Protein AF-L1LC69-F1 (afdb_monomer_lite)

pLDDT: mean 82.01, std 19.01, range [30.28, 98.38]

Structure (mmCIF, N/CA/C/O backbone):
data_AF-L1LC69-F1
#
_entry.id   AF-L1LC69-F1
#
loop_
_atom_site.group_PDB
_atom_site.id
_atom_site.type_symbol
_atom_site.label_atom_id
_atom_site.label_alt_id
_atom_site.label_comp_id
_atom_site.label_asym_id
_atom_site.label_entity_id
_atom_site.label_seq_id
_atom_site.pdbx_PDB_ins_code
_atom_site.Cartn_x
_atom_site.Cartn_y
_atom_site.Cartn_z
_atom_site.occupancy
_atom_site.B_iso_or_equiv
_atom_site.auth_seq_id
_atom_site.auth_comp_id
_atom_site.auth_asym_id
_atom_site.auth_atom_id
_atom_site.pdbx_PDB_model_num
ATOM 1 N N . MET A 1 1 ? -24.960 4.974 68.907 1.00 50.81 1 MET A N 1
ATOM 2 C CA . MET A 1 1 ? -23.912 4.505 67.976 1.00 50.81 1 MET A CA 1
ATOM 3 C C . MET A 1 1 ? -24.584 4.277 66.631 1.00 50.81 1 MET A C 1
ATOM 5 O O . MET A 1 1 ? -25.454 3.422 66.559 1.00 50.81 1 MET A O 1
ATOM 9 N N . GLY A 1 2 ? -24.312 5.119 65.630 1.00 53.84 2 GLY A N 1
ATOM 10 C CA . GLY A 1 2 ? -24.941 5.017 64.309 1.00 53.84 2 GLY A CA 1
ATOM 11 C C . GLY A 1 2 ? -24.175 4.041 63.422 1.00 53.84 2 GLY A C 1
ATOM 12 O O . GLY A 1 2 ? -22.973 4.209 63.233 1.00 53.84 2 GLY A O 1
ATOM 13 N N . VAL A 1 3 ? -24.854 3.015 62.910 1.00 54.81 3 VAL A N 1
ATOM 14 C CA . VAL A 1 3 ? -24.281 2.076 61.941 1.00 54.81 3 VAL A CA 1
ATOM 15 C C . VAL A 1 3 ? -24.243 2.781 60.589 1.00 54.81 3 VAL A C 1
ATOM 17 O O . VAL A 1 3 ? -25.283 3.019 59.980 1.00 54.81 3 VAL A O 1
ATOM 20 N N . SER A 1 4 ? -23.049 3.163 60.141 1.00 55.06 4 SER A N 1
ATOM 21 C CA . SER A 1 4 ? -22.861 3.718 58.802 1.00 55.06 4 SER A CA 1
ATOM 22 C C . SER A 1 4 ? -22.868 2.565 57.799 1.00 55.06 4 SER A C 1
ATOM 24 O O . SER A 1 4 ? -21.944 1.752 57.776 1.00 55.06 4 SER A O 1
ATOM 26 N N . VAL A 1 5 ? -23.937 2.450 57.011 1.00 63.66 5 VAL A N 1
ATOM 27 C CA . VAL A 1 5 ? -24.032 1.471 55.923 1.00 63.66 5 VAL A CA 1
ATOM 28 C C . VAL A 1 5 ? -23.267 2.033 54.730 1.00 63.66 5 VAL A C 1
ATOM 30 O O . VAL A 1 5 ? -23.743 2.930 54.038 1.00 63.66 5 VAL A O 1
ATOM 33 N N . VAL A 1 6 ? -22.061 1.519 54.495 1.00 68.25 6 VAL A N 1
ATOM 34 C CA . VAL A 1 6 ? -21.308 1.812 53.273 1.00 68.25 6 VAL A CA 1
ATOM 35 C C . VAL A 1 6 ? -21.912 0.972 52.151 1.00 68.25 6 VAL A C 1
ATOM 37 O O . VAL A 1 6 ? -21.659 -0.226 52.055 1.00 68.25 6 VAL A O 1
ATOM 40 N N . VAL A 1 7 ? -22.744 1.589 51.313 1.00 67.62 7 VAL A N 1
ATOM 41 C CA . VAL A 1 7 ? -23.245 0.957 50.087 1.00 67.62 7 VAL A CA 1
ATOM 42 C C . VAL A 1 7 ? -22.130 1.007 49.049 1.00 67.62 7 VAL A C 1
ATOM 44 O O . VAL A 1 7 ? -21.837 2.059 48.486 1.00 67.62 7 VAL A O 1
ATOM 47 N N . THR A 1 8 ? -21.475 -0.127 48.811 1.00 65.31 8 THR A N 1
ATOM 48 C CA . THR A 1 8 ? -20.532 -0.274 47.699 1.00 65.31 8 THR A CA 1
ATOM 49 C C . THR A 1 8 ? -21.326 -0.643 46.452 1.00 65.31 8 THR A C 1
ATOM 51 O O . THR A 1 8 ? -21.818 -1.763 46.336 1.00 65.31 8 THR A O 1
ATOM 54 N N . THR A 1 9 ? -21.502 0.297 45.526 1.00 65.94 9 THR A N 1
ATOM 55 C CA . THR A 1 9 ? -22.087 -0.012 44.219 1.00 65.94 9 THR A CA 1
ATOM 56 C C . THR A 1 9 ? -21.071 -0.801 43.397 1.00 65.94 9 THR A C 1
ATOM 58 O O . THR A 1 9 ? -19.927 -0.377 43.227 1.00 65.94 9 THR A O 1
ATOM 61 N N . GLN A 1 10 ? -21.471 -1.980 42.917 1.00 70.12 10 GLN A N 1
ATOM 62 C CA . GLN A 1 10 ? -20.662 -2.753 41.981 1.00 70.12 10 GLN A CA 1
ATOM 63 C C . GLN A 1 10 ? -20.492 -1.912 40.704 1.00 70.12 10 GLN A C 1
ATOM 65 O O . GLN A 1 10 ? -21.501 -1.454 40.164 1.00 70.12 10 GLN A O 1
ATOM 70 N N . PRO A 1 11 ? -19.257 -1.648 40.242 1.00 72.06 11 PRO A N 1
ATOM 71 C CA . PRO A 1 11 ? -19.038 -0.884 39.021 1.00 72.06 11 PRO A CA 1
ATOM 72 C C . PRO A 1 11 ? -19.742 -1.570 37.851 1.00 72.06 11 PRO A C 1
ATOM 74 O O . PRO A 1 11 ? -19.622 -2.790 37.723 1.00 72.06 11 PRO A O 1
ATOM 77 N N . ASP A 1 12 ? -20.429 -0.795 37.006 1.00 76.81 12 ASP A N 1
ATOM 78 C CA . ASP A 1 12 ? -20.958 -1.286 35.730 1.00 76.81 12 ASP A CA 1
ATOM 79 C C . ASP A 1 12 ? -19.827 -1.996 34.981 1.00 76.81 12 ASP A C 1
ATOM 81 O O . ASP A 1 12 ? -18.823 -1.383 34.593 1.00 76.81 12 ASP A O 1
ATOM 85 N N . SER A 1 13 ? -19.969 -3.303 34.805 1.00 81.94 13 SER A N 1
ATOM 86 C CA . SER A 1 13 ? -19.052 -4.094 34.009 1.00 81.94 13 SER A CA 1
ATOM 87 C C . SER A 1 13 ? -19.258 -3.685 32.549 1.00 81.94 13 SER A C 1
ATOM 89 O O . SER A 1 13 ? -20.311 -3.852 31.948 1.00 81.94 13 SER A O 1
ATOM 91 N N . GLY A 1 14 ? -18.290 -2.952 32.005 1.00 90.38 14 GLY A N 1
ATOM 92 C CA . GLY A 1 14 ? -18.378 -2.470 30.631 1.00 90.38 14 GLY A CA 1
ATOM 93 C C . GLY A 1 14 ? -18.227 -3.600 29.603 1.00 90.38 14 GLY A C 1
ATOM 94 O O . GLY A 1 14 ? -17.726 -4.689 29.887 1.00 90.38 14 GLY A O 1
ATOM 95 N N . VAL A 1 15 ? -18.559 -3.296 28.352 1.00 92.62 15 VAL A N 1
ATOM 96 C CA . VAL A 1 15 ? -18.440 -4.214 27.212 1.00 92.62 15 VAL A CA 1
ATOM 97 C C . VAL A 1 15 ? -16.989 -4.340 26.764 1.00 92.62 15 VAL A C 1
ATOM 99 O O . VAL A 1 15 ? -16.268 -3.349 26.635 1.00 92.62 15 VAL A O 1
ATOM 102 N N . THR A 1 16 ? -16.567 -5.564 26.454 1.00 94.06 16 THR A N 1
ATOM 103 C CA . THR A 1 16 ? -15.278 -5.830 25.803 1.00 94.06 16 THR A CA 1
ATOM 104 C C . THR A 1 16 ? -15.468 -6.019 24.300 1.00 94.06 16 THR A C 1
ATOM 106 O O . THR A 1 16 ? -16.191 -6.915 23.868 1.00 94.06 16 THR A O 1
ATOM 109 N N . ILE A 1 17 ? -14.796 -5.196 23.495 1.00 96.00 17 ILE A N 1
ATOM 110 C CA . ILE A 1 17 ? -14.776 -5.332 22.035 1.00 96.00 17 ILE A CA 1
ATOM 111 C C . ILE A 1 17 ? -13.632 -6.253 21.619 1.00 96.00 17 ILE A C 1
ATOM 113 O O . ILE A 1 17 ? -12.517 -6.105 22.108 1.00 96.00 17 ILE A O 1
ATOM 117 N N . GLN A 1 18 ? -13.903 -7.207 20.729 1.00 96.25 18 GLN A N 1
ATOM 118 C CA . GLN A 1 18 ? -12.940 -8.220 20.296 1.00 96.25 18 GLN A CA 1
ATOM 119 C C . GLN A 1 18 ? -12.702 -8.102 18.791 1.00 96.25 18 GLN A C 1
ATOM 121 O O . GLN A 1 18 ? -13.540 -8.529 18.005 1.00 96.25 18 GLN A O 1
ATOM 126 N N . LEU A 1 19 ? -11.559 -7.555 18.375 1.00 96.56 19 LEU A N 1
ATOM 127 C CA . LEU A 1 19 ? -11.276 -7.311 16.953 1.00 96.56 19 LEU A CA 1
ATOM 128 C C . LEU A 1 19 ? -11.094 -8.596 16.132 1.00 96.56 19 LEU A C 1
ATOM 130 O O . LEU A 1 19 ? -11.419 -8.632 14.948 1.00 96.56 19 LEU A O 1
ATOM 134 N N . LYS A 1 20 ? -10.673 -9.690 16.783 1.00 95.81 20 LYS A N 1
ATOM 135 C CA . LYS A 1 20 ? -10.632 -11.028 16.172 1.00 95.81 20 LYS A CA 1
ATOM 136 C C . LYS A 1 20 ? -12.002 -11.497 15.664 1.00 95.81 20 LYS A C 1
ATOM 138 O O . LYS A 1 20 ? -12.077 -12.361 14.790 1.00 95.81 20 LYS A O 1
ATOM 143 N N . GLU A 1 21 ? -13.087 -10.962 16.229 1.00 94.94 21 GLU A N 1
ATOM 144 C CA . GLU A 1 21 ? -14.448 -11.277 15.814 1.00 94.94 21 GLU A CA 1
ATOM 145 C C . GLU A 1 21 ? -14.749 -10.543 14.514 1.00 94.94 21 GLU A C 1
ATOM 147 O O . GLU A 1 21 ? -15.305 -9.451 14.491 1.00 94.94 21 GLU A O 1
ATOM 152 N N . LYS A 1 22 ? -14.347 -11.164 13.408 1.00 92.88 22 LYS A N 1
ATOM 153 C CA . LYS A 1 22 ? -14.566 -10.652 12.060 1.00 92.88 22 LYS A CA 1
ATOM 154 C C . LYS A 1 22 ? -15.830 -11.256 11.484 1.00 92.88 22 LYS A C 1
ATOM 156 O O . LYS A 1 22 ? -16.123 -12.442 11.648 1.00 92.88 22 LYS A O 1
ATOM 161 N N . SER A 1 23 ? -16.560 -10.427 10.761 1.00 86.25 23 SER A N 1
ATOM 162 C CA . SER A 1 23 ? -17.687 -10.896 9.983 1.00 86.25 23 SER A CA 1
ATOM 163 C C . SER A 1 23 ? -17.222 -11.668 8.734 1.00 86.25 23 SER A C 1
ATOM 165 O O . SER A 1 23 ? -16.262 -11.226 8.081 1.00 86.25 23 SER A O 1
ATOM 167 N N . PRO A 1 24 ? -17.855 -12.810 8.387 1.00 81.38 24 PRO A N 1
ATOM 168 C CA . PRO A 1 24 ? -17.503 -13.569 7.192 1.00 81.38 24 PRO A CA 1
ATOM 169 C C . PRO A 1 24 ? -17.668 -12.733 5.915 1.00 81.38 24 PRO A C 1
ATOM 171 O O . PRO A 1 24 ? -18.439 -11.776 5.849 1.00 81.38 24 PRO A O 1
ATOM 174 N N . SER A 1 25 ? -16.936 -13.095 4.858 1.00 75.25 25 SER A N 1
ATOM 175 C CA . SER A 1 25 ? -17.263 -12.607 3.514 1.00 75.25 25 SER A CA 1
ATOM 176 C C . SER A 1 25 ? -18.606 -13.200 3.089 1.00 75.25 25 SER A C 1
ATOM 178 O O . SER A 1 25 ? -18.708 -14.420 2.985 1.00 75.25 25 SER A O 1
ATOM 180 N N . GLY A 1 26 ? -19.621 -12.376 2.832 1.00 67.38 26 GLY A N 1
ATOM 181 C CA . GLY A 1 26 ? -20.919 -12.868 2.370 1.00 67.38 26 GLY A CA 1
ATOM 182 C C . GLY A 1 26 ? -22.077 -11.948 2.724 1.00 67.38 26 GLY A C 1
ATOM 183 O O . GLY A 1 26 ? -21.868 -10.816 3.151 1.00 67.38 26 GLY A O 1
ATOM 184 N N . ASN A 1 27 ? -23.298 -12.445 2.523 1.00 60.53 27 ASN A N 1
ATOM 185 C CA . ASN A 1 27 ? -24.531 -11.728 2.824 1.00 60.53 27 ASN A CA 1
ATOM 186 C C . ASN A 1 27 ? -25.425 -12.592 3.749 1.00 60.53 27 ASN A C 1
ATOM 188 O O . ASN A 1 27 ? -25.784 -13.696 3.337 1.00 60.53 27 ASN A O 1
ATOM 192 N N . PRO A 1 28 ? -25.777 -12.136 4.969 1.00 66.12 28 PRO A N 1
ATOM 193 C CA . PRO A 1 28 ? -25.373 -10.862 5.550 1.00 66.12 28 PRO A CA 1
ATOM 194 C C . PRO A 1 28 ? -23.905 -10.901 5.998 1.00 66.12 28 PRO A C 1
ATOM 196 O O . PRO A 1 28 ? -23.452 -11.909 6.545 1.00 66.12 28 PRO A O 1
ATOM 199 N N . PRO A 1 29 ? -23.146 -9.809 5.816 1.00 76.69 29 PRO A N 1
ATOM 200 C CA . PRO A 1 29 ? -21.808 -9.690 6.362 1.00 76.69 29 PRO A CA 1
ATOM 201 C C . PRO A 1 29 ? -21.927 -9.351 7.848 1.00 76.69 29 PRO A C 1
ATOM 203 O O . PRO A 1 29 ? -21.311 -8.382 8.296 1.00 76.69 29 PRO A O 1
ATOM 206 N N . THR A 1 30 ? -22.651 -10.151 8.639 1.00 83.81 30 THR A N 1
ATOM 207 C CA . THR A 1 30 ? -22.801 -9.951 10.085 1.00 83.81 30 THR A CA 1
ATOM 208 C C . THR A 1 30 ? -22.374 -11.161 10.916 1.00 83.81 30 THR A C 1
ATOM 210 O O . THR A 1 30 ? -22.604 -12.313 10.553 1.00 83.81 30 THR A O 1
ATOM 213 N N . LYS A 1 31 ? -21.751 -10.890 12.067 1.00 85.31 31 LYS A N 1
ATOM 214 C CA . LYS A 1 31 ? -21.466 -11.870 13.126 1.00 85.31 31 LYS A CA 1
ATOM 215 C C . LYS A 1 31 ? -21.833 -11.264 14.473 1.00 85.31 31 LYS A C 1
ATOM 217 O O . LYS A 1 31 ? -21.549 -10.092 14.693 1.00 85.31 31 LYS A O 1
ATOM 222 N N . THR A 1 32 ? -22.428 -12.047 15.366 1.00 87.12 32 THR A N 1
ATOM 223 C CA . THR A 1 32 ? -22.731 -11.607 16.732 1.00 87.12 32 THR A CA 1
ATOM 224 C C . THR A 1 32 ? -21.835 -12.281 17.762 1.00 87.12 32 THR A C 1
ATOM 226 O O . THR A 1 32 ? -21.519 -13.462 17.616 1.00 87.12 32 THR A O 1
ATOM 229 N N . TYR A 1 33 ? -21.463 -11.560 18.819 1.00 85.56 33 TYR A N 1
ATOM 230 C CA . TYR A 1 33 ? -20.836 -12.136 20.012 1.00 85.56 33 TYR A CA 1
ATOM 231 C C . TYR A 1 33 ? -21.306 -11.426 21.283 1.00 85.56 33 TYR A C 1
ATOM 233 O O . TYR A 1 33 ? -21.717 -10.265 21.237 1.00 85.56 33 TYR A O 1
ATOM 241 N N . ASP A 1 34 ? -21.231 -12.120 22.416 1.00 82.94 34 ASP A N 1
ATOM 242 C CA . ASP A 1 34 ? -21.585 -11.545 23.709 1.00 82.94 34 ASP A CA 1
ATOM 243 C C . ASP A 1 34 ? -20.429 -10.687 24.232 1.00 82.94 34 ASP A C 1
ATOM 245 O O . ASP A 1 34 ? -19.332 -11.176 24.518 1.00 82.94 34 ASP A O 1
ATOM 249 N N . GLY A 1 35 ? -20.673 -9.383 24.356 1.00 71.56 35 GLY A N 1
ATOM 250 C CA . GLY A 1 35 ? -19.925 -8.558 25.289 1.00 71.56 35 GLY A CA 1
ATOM 251 C C . GLY A 1 35 ? -20.297 -8.992 26.702 1.00 71.56 35 GLY A C 1
ATOM 252 O O . GLY A 1 35 ? -21.466 -9.296 26.951 1.00 71.56 35 GLY A O 1
ATOM 253 N N . ASN A 1 36 ? -19.316 -9.050 27.609 1.00 73.62 36 ASN A N 1
ATOM 254 C CA . ASN A 1 36 ? -19.562 -9.272 29.038 1.00 73.62 36 ASN A CA 1
ATOM 255 C C . ASN A 1 36 ? -20.829 -8.483 29.443 1.00 73.62 36 ASN A C 1
ATOM 257 O O . ASN A 1 36 ? -20.929 -7.309 29.095 1.00 73.62 36 ASN A O 1
ATOM 261 N N . ASP A 1 37 ? -21.810 -9.165 30.054 1.00 65.81 37 ASP A N 1
ATOM 262 C CA . ASP A 1 37 ? -23.122 -8.625 30.484 1.00 65.81 37 ASP A CA 1
ATOM 263 C C . ASP A 1 37 ? -24.298 -8.648 29.493 1.00 65.81 37 ASP A C 1
ATOM 265 O O . ASP A 1 37 ? -25.203 -7.817 29.567 1.00 65.81 37 ASP A O 1
ATOM 269 N N . LYS A 1 38 ? -24.369 -9.669 28.626 1.00 74.88 38 LYS A N 1
ATOM 270 C CA . LYS A 1 38 ? -25.523 -9.943 27.734 1.00 74.88 38 LYS A CA 1
ATOM 271 C C . LYS A 1 38 ? -25.767 -8.879 26.655 1.00 74.88 38 LYS A C 1
ATOM 273 O O . LYS A 1 38 ? -26.818 -8.896 26.014 1.00 74.88 38 LYS A O 1
ATOM 278 N N . ILE A 1 39 ? -24.824 -7.965 26.424 1.00 87.62 39 ILE A N 1
ATOM 279 C CA . ILE A 1 39 ? -24.896 -7.061 25.275 1.00 87.62 39 ILE A CA 1
ATOM 280 C C . ILE A 1 39 ? -24.381 -7.824 24.061 1.00 87.62 39 ILE A C 1
ATOM 282 O O . ILE A 1 39 ? -23.186 -8.084 23.927 1.00 87.62 39 ILE A O 1
ATOM 286 N N . THR A 1 40 ? -25.290 -8.172 23.158 1.00 92.56 40 THR A N 1
ATOM 287 C CA . THR A 1 40 ? -24.920 -8.747 21.867 1.00 92.56 40 THR A CA 1
ATOM 288 C C . THR A 1 40 ? -24.322 -7.658 20.980 1.00 92.56 40 THR A C 1
ATOM 290 O O . THR A 1 40 ? -24.972 -6.650 20.692 1.00 92.56 40 THR A O 1
ATOM 293 N N . ILE A 1 41 ? -23.087 -7.870 20.535 1.00 94.56 41 ILE A N 1
ATOM 294 C CA . ILE A 1 41 ? -22.392 -7.007 19.583 1.00 94.56 41 ILE A CA 1
ATOM 295 C C . ILE A 1 41 ? -22.531 -7.600 18.192 1.00 94.56 41 ILE A C 1
ATOM 297 O O . ILE A 1 41 ? -22.125 -8.736 17.972 1.00 94.56 41 ILE A O 1
ATOM 301 N N . THR A 1 42 ? -23.056 -6.820 17.254 1.00 95.19 42 THR A N 1
ATOM 302 C CA . THR A 1 42 ? -23.088 -7.140 15.828 1.00 95.19 42 THR A CA 1
ATOM 303 C C . THR A 1 42 ? -21.869 -6.533 15.144 1.00 95.19 42 THR A C 1
ATOM 305 O O . THR A 1 42 ? -21.615 -5.336 15.258 1.00 95.19 42 THR A O 1
ATOM 308 N N . VAL A 1 43 ? -21.119 -7.356 14.417 1.00 95.94 43 VAL A N 1
ATOM 309 C CA . VAL A 1 43 ? -19.975 -6.932 13.610 1.00 95.94 43 VAL A CA 1
ATOM 310 C C . VAL A 1 43 ? -20.373 -6.898 12.150 1.00 95.94 43 VAL A C 1
ATOM 312 O O . VAL A 1 43 ? -20.739 -7.942 11.616 1.00 95.94 43 VAL A O 1
ATOM 315 N N . THR A 1 44 ? -20.223 -5.751 11.490 1.00 95.12 44 THR A N 1
ATOM 316 C CA . THR A 1 44 ? -20.471 -5.624 10.048 1.00 95.12 44 THR A CA 1
ATOM 317 C C . THR A 1 44 ? -19.213 -5.242 9.282 1.00 95.12 44 THR A C 1
ATOM 319 O O . THR A 1 44 ? -18.434 -4.407 9.738 1.00 95.12 44 THR A O 1
ATOM 322 N N . ARG A 1 45 ? -19.007 -5.858 8.114 1.00 95.50 45 ARG A N 1
ATOM 323 C CA . ARG A 1 45 ? -17.835 -5.659 7.249 1.00 95.50 45 ARG A CA 1
ATOM 324 C C . ARG A 1 45 ? -18.211 -4.919 5.966 1.00 95.50 45 ARG A C 1
ATOM 326 O O . ARG A 1 45 ? -19.147 -5.332 5.288 1.00 95.50 45 ARG A O 1
ATOM 333 N N . TYR A 1 46 ? -17.405 -3.930 5.578 1.00 94.25 46 TYR A N 1
ATOM 334 C CA . TYR A 1 46 ? -17.574 -3.185 4.324 1.00 94.25 46 TYR A CA 1
ATOM 335 C C . TYR A 1 46 ? -16.226 -2.866 3.655 1.00 94.25 46 TYR A C 1
ATOM 337 O O . TYR A 1 46 ? -15.252 -2.595 4.367 1.00 94.25 46 TYR A O 1
ATOM 345 N N . PRO A 1 47 ? -16.139 -2.852 2.312 1.00 96.50 47 PRO A N 1
ATOM 346 C CA . PRO A 1 47 ? -15.081 -2.140 1.597 1.00 96.50 47 PRO A CA 1
ATOM 347 C C . PRO A 1 47 ? -15.094 -0.652 1.966 1.00 96.50 47 PRO A C 1
ATOM 349 O O . PRO A 1 47 ? -16.161 -0.049 2.065 1.00 96.50 47 PRO A O 1
ATOM 352 N N . TYR A 1 48 ? -13.927 -0.049 2.191 1.00 96.19 48 TYR A N 1
ATOM 353 C CA . TYR A 1 48 ? -13.848 1.329 2.679 1.00 96.19 48 TYR A CA 1
ATOM 354 C C . TYR A 1 48 ? -12.696 2.107 2.029 1.00 96.19 48 TYR A C 1
ATOM 356 O O . TYR A 1 48 ? -11.595 1.572 1.988 1.00 96.19 48 TYR A O 1
ATOM 364 N N . PRO A 1 49 ? -12.871 3.350 1.533 1.00 95.19 49 PRO A N 1
ATOM 365 C CA . PRO A 1 49 ? -14.057 4.207 1.662 1.00 95.19 49 PRO A CA 1
ATOM 366 C C . PRO A 1 49 ? -15.165 3.928 0.636 1.00 95.19 49 PRO A C 1
ATOM 368 O O . PRO A 1 49 ? -16.110 4.701 0.524 1.00 95.19 49 PRO A O 1
ATOM 371 N N . GLY A 1 50 ? -15.056 2.846 -0.129 1.00 94.50 50 GLY A N 1
ATOM 372 C CA . GLY A 1 50 ? -16.072 2.436 -1.087 1.00 94.50 50 GLY A CA 1
ATOM 373 C C . GLY A 1 50 ? -15.698 1.137 -1.788 1.00 94.50 50 GLY A C 1
ATOM 374 O O . GLY A 1 50 ? -14.671 0.520 -1.482 1.00 94.50 50 GLY A O 1
ATOM 375 N N . GLU A 1 51 ? -16.537 0.738 -2.738 1.00 93.62 51 GLU A N 1
ATOM 376 C CA . GLU A 1 51 ? -16.326 -0.462 -3.546 1.00 93.62 51 GLU A CA 1
ATOM 377 C C . GLU A 1 51 ? -14.987 -0.440 -4.290 1.00 93.62 51 GLU A C 1
ATOM 379 O O . GLU A 1 51 ? -14.496 0.604 -4.721 1.00 93.62 51 GLU A O 1
ATOM 384 N N . GLY A 1 52 ? -14.374 -1.618 -4.410 1.00 90.38 52 GLY A N 1
ATOM 385 C CA . GLY A 1 52 ? -13.049 -1.769 -5.018 1.00 90.38 52 GLY A CA 1
ATOM 386 C C . GLY A 1 52 ? -11.883 -1.244 -4.172 1.00 90.38 52 GLY A C 1
ATOM 387 O O . GLY A 1 52 ? -10.749 -1.245 -4.645 1.00 90.38 52 GLY A O 1
ATOM 388 N N . SER A 1 53 ? -12.120 -0.808 -2.931 1.00 94.31 53 SER A N 1
ATOM 389 C CA . SER A 1 53 ? -11.034 -0.398 -2.044 1.00 94.31 53 SER A CA 1
ATOM 390 C C . SER A 1 53 ? -10.149 -1.568 -1.596 1.00 94.31 53 SER A C 1
ATOM 392 O O . SER A 1 53 ? -10.596 -2.708 -1.442 1.00 94.31 53 SER A O 1
ATOM 394 N N . ASP A 1 54 ? -8.885 -1.252 -1.314 1.00 96.00 54 ASP A N 1
ATOM 395 C CA . ASP A 1 54 ? -7.934 -2.164 -0.680 1.00 96.00 54 ASP A CA 1
ATOM 396 C C . ASP A 1 54 ? -8.063 -2.207 0.845 1.00 96.00 54 ASP A C 1
ATOM 398 O O . ASP A 1 54 ? -7.325 -2.937 1.507 1.00 96.00 54 ASP A O 1
ATOM 402 N N . PHE A 1 55 ? -9.003 -1.453 1.412 1.00 97.38 55 PHE A N 1
ATOM 403 C CA . PHE A 1 55 ? -9.255 -1.434 2.844 1.00 97.38 55 PHE A CA 1
ATOM 404 C C . PHE A 1 55 ? -10.640 -1.964 3.184 1.00 97.38 55 PHE A C 1
ATOM 406 O O . PHE A 1 55 ? -11.598 -1.838 2.418 1.00 97.38 55 PHE A O 1
ATOM 413 N N . LEU A 1 56 ? -10.725 -2.550 4.372 1.00 97.31 56 LEU A N 1
ATOM 414 C CA . LEU A 1 56 ? -11.959 -3.028 4.971 1.00 97.31 56 LEU A CA 1
ATOM 415 C C . LEU A 1 56 ? -12.207 -2.288 6.278 1.00 97.31 56 LEU A C 1
ATOM 417 O O . LEU A 1 56 ? -11.280 -2.063 7.055 1.00 97.31 56 LEU A O 1
ATOM 421 N N . LYS A 1 57 ? -13.473 -1.968 6.530 1.00 97.25 57 LYS A N 1
ATOM 422 C CA . LYS A 1 57 ? -13.965 -1.453 7.804 1.00 97.25 57 LYS A CA 1
ATOM 423 C C . LYS A 1 57 ? -14.819 -2.524 8.468 1.00 97.25 57 LYS A C 1
ATOM 425 O O . LYS A 1 57 ? -15.768 -3.019 7.858 1.00 97.25 57 LYS A O 1
ATOM 430 N N . PHE A 1 58 ? -14.494 -2.852 9.710 1.00 97.31 58 PHE A N 1
ATOM 431 C CA . PHE A 1 58 ? -15.294 -3.704 10.584 1.00 97.31 58 PHE A CA 1
ATOM 432 C C . PHE A 1 58 ? -15.919 -2.826 11.657 1.00 97.31 58 PHE A C 1
ATOM 434 O O . PHE A 1 58 ? -15.213 -2.090 12.335 1.00 97.31 58 PHE A O 1
ATOM 441 N N . THR A 1 59 ? -17.240 -2.853 11.776 1.00 96.81 59 THR A N 1
ATOM 442 C CA . THR A 1 59 ? -17.991 -2.019 12.718 1.00 96.81 59 THR A CA 1
ATOM 443 C C . THR A 1 59 ? -18.654 -2.904 13.757 1.00 96.81 59 THR A C 1
ATOM 445 O O . THR A 1 59 ? -19.461 -3.748 13.393 1.00 96.81 59 THR A O 1
ATOM 448 N N . HIS A 1 60 ? -18.304 -2.705 15.023 1.00 96.62 60 HIS A N 1
ATOM 449 C CA . HIS A 1 60 ? -18.838 -3.388 16.193 1.00 96.62 60 HIS A CA 1
ATOM 450 C C . HIS A 1 60 ? -19.917 -2.504 16.826 1.00 96.62 60 HIS A C 1
ATOM 452 O O . HIS A 1 60 ? -19.607 -1.489 17.457 1.00 96.62 60 HIS A O 1
ATOM 458 N N . THR A 1 61 ? -21.179 -2.883 16.642 1.00 95.31 61 THR A N 1
ATOM 459 C CA . THR A 1 61 ? -22.359 -2.127 17.084 1.00 95.31 61 THR A CA 1
ATOM 460 C C . THR A 1 61 ? -23.137 -2.931 18.12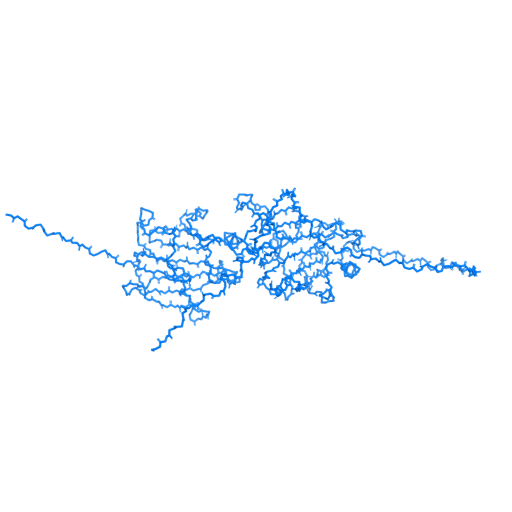7 1.00 95.31 61 THR A C 1
ATOM 462 O O . THR A 1 61 ? -23.381 -4.119 17.909 1.00 95.31 61 THR A O 1
ATOM 465 N N . PRO A 1 62 ? -23.548 -2.331 19.254 1.00 93.38 62 PRO A N 1
ATOM 466 C CA . PRO A 1 62 ? -24.394 -2.996 20.232 1.00 93.38 62 PRO A CA 1
ATOM 467 C C . PRO A 1 62 ? -25.823 -3.131 19.695 1.00 93.38 62 PRO A C 1
ATOM 469 O O . PRO A 1 62 ? -26.348 -2.227 19.043 1.00 93.38 62 PRO A O 1
ATOM 472 N N . ASN A 1 63 ? -26.487 -4.246 19.989 1.00 89.44 63 ASN A N 1
ATOM 473 C CA . ASN A 1 63 ? -27.904 -4.404 19.675 1.00 89.44 63 ASN A CA 1
ATOM 474 C C . ASN A 1 63 ? -28.746 -3.560 20.646 1.00 89.44 63 ASN A C 1
ATOM 476 O O . ASN A 1 63 ? -29.108 -4.018 21.727 1.00 89.44 63 ASN A O 1
ATOM 480 N N . GLY A 1 64 ? -29.059 -2.321 20.261 1.00 85.38 64 GLY A N 1
ATOM 481 C CA . GLY A 1 64 ? -29.967 -1.442 20.998 1.00 85.38 64 GLY A CA 1
ATOM 482 C C . GLY A 1 64 ? -29.292 -0.172 21.497 1.00 85.38 64 GLY A C 1
ATOM 483 O O . GLY A 1 64 ? -29.265 0.823 20.779 1.00 85.38 64 GLY A O 1
ATOM 484 N N . GLN A 1 65 ? -28.812 -0.186 22.743 1.00 88.31 65 GLN A N 1
ATOM 485 C CA . GLN A 1 65 ? -28.280 1.002 23.414 1.00 88.31 65 GLN A CA 1
ATOM 486 C C . GLN A 1 65 ? -26.754 1.029 23.440 1.00 88.31 65 GLN A C 1
ATOM 488 O O . GLN A 1 65 ? -26.080 -0.002 23.409 1.00 88.31 65 GLN A O 1
ATOM 493 N N . SER A 1 66 ? -26.229 2.242 23.529 1.00 93.81 66 SER A N 1
ATOM 494 C CA . SER A 1 66 ? -24.825 2.517 23.782 1.00 93.81 66 SER A CA 1
ATOM 495 C C . SER A 1 66 ? -24.330 1.923 25.099 1.00 93.81 66 SER A C 1
ATOM 497 O O . SER A 1 66 ? -25.097 1.618 26.015 1.00 93.81 66 SER A O 1
ATOM 499 N N . PHE A 1 67 ? -23.017 1.740 25.207 1.00 92.38 67 PHE A N 1
ATOM 500 C CA . PHE A 1 67 ? -22.417 0.985 26.306 1.00 92.38 67 PHE A CA 1
ATOM 501 C C . PHE A 1 67 ? -21.197 1.677 26.906 1.00 92.38 67 PHE A C 1
ATOM 503 O O . PHE A 1 67 ? -20.562 2.529 26.293 1.00 92.38 67 PHE A O 1
ATOM 510 N N . THR A 1 68 ? -20.840 1.295 28.130 1.00 92.62 68 THR A N 1
ATOM 511 C CA . THR A 1 68 ? -19.542 1.662 28.707 1.00 92.62 68 THR A CA 1
ATOM 512 C C . THR A 1 68 ? -18.491 0.713 28.135 1.00 92.62 68 THR A C 1
ATOM 514 O O . THR A 1 68 ? -18.611 -0.495 28.321 1.00 92.62 68 THR A O 1
ATOM 517 N N . LEU A 1 69 ? -17.482 1.211 27.419 1.00 93.50 69 LEU A N 1
ATOM 518 C CA . LEU A 1 69 ? -16.420 0.362 26.868 1.00 93.50 69 LEU A CA 1
ATOM 519 C C . LEU A 1 69 ? -15.434 -0.030 27.975 1.00 93.50 69 LEU A C 1
ATOM 521 O O . LEU A 1 69 ? -14.714 0.817 28.491 1.00 93.50 69 LEU A O 1
ATOM 525 N N . ALA A 1 70 ? -15.377 -1.317 28.319 1.00 92.75 70 ALA A N 1
ATOM 526 C CA . ALA A 1 70 ? -14.422 -1.824 29.297 1.00 92.75 70 ALA A CA 1
ATOM 527 C C . ALA A 1 70 ? -13.026 -1.994 28.708 1.00 92.75 70 ALA A C 1
ATOM 529 O O . ALA A 1 70 ? -12.072 -1.585 29.358 1.00 92.75 70 ALA A O 1
ATOM 530 N N . LYS A 1 71 ? -12.894 -2.650 27.541 1.00 94.25 71 LYS A N 1
ATOM 531 C CA . LYS A 1 71 ? -11.611 -2.965 26.876 1.00 94.25 71 LYS A CA 1
ATOM 532 C C . LYS A 1 71 ? -11.794 -3.171 25.372 1.00 94.25 71 LYS A C 1
ATOM 534 O O . LYS A 1 71 ? -12.863 -3.588 24.929 1.00 94.25 71 LYS A O 1
ATOM 539 N N . VAL A 1 72 ? -10.716 -2.982 24.613 1.00 96.25 72 VAL A N 1
ATOM 540 C CA . VAL A 1 72 ? -10.591 -3.476 23.233 1.00 96.25 72 VAL A CA 1
ATOM 541 C C . VAL A 1 72 ? -9.499 -4.544 23.207 1.00 96.25 72 VAL A C 1
ATOM 543 O O . VAL A 1 72 ? -8.376 -4.295 23.648 1.00 96.25 72 VAL A O 1
ATOM 546 N N . LEU A 1 73 ? -9.834 -5.742 22.733 1.00 96.38 73 LEU A N 1
ATOM 547 C CA . LEU A 1 73 ? -8.894 -6.836 22.507 1.00 96.38 73 LEU A CA 1
ATOM 548 C C . LEU A 1 73 ? -8.521 -6.869 21.027 1.00 96.38 73 LEU A C 1
ATOM 550 O O . LEU A 1 73 ? -9.405 -6.844 20.171 1.00 96.38 73 LEU A O 1
ATOM 554 N N . GLY A 1 74 ? -7.226 -6.945 20.735 1.00 96.81 74 GLY A N 1
ATOM 555 C CA . GLY A 1 74 ? -6.714 -7.044 19.372 1.00 96.81 74 GLY A CA 1
ATOM 556 C C . GLY A 1 74 ? -7.013 -8.391 18.717 1.00 96.81 74 GLY A C 1
ATOM 557 O O . GLY A 1 74 ? -7.630 -9.280 19.309 1.00 96.81 74 GLY A O 1
ATOM 558 N N . ASP A 1 75 ? -6.524 -8.560 17.492 1.00 96.06 75 ASP A N 1
ATOM 559 C CA . ASP A 1 75 ? -6.705 -9.779 16.694 1.00 96.06 75 ASP A CA 1
ATOM 560 C C . ASP A 1 75 ? -6.134 -11.042 17.366 1.00 96.06 75 ASP A C 1
ATOM 562 O O . ASP A 1 75 ? -6.714 -12.120 17.265 1.00 96.06 75 ASP A O 1
ATOM 566 N N . GLY A 1 76 ? -5.063 -10.903 18.153 1.00 95.50 76 GLY A N 1
ATOM 567 C CA . GLY A 1 76 ? -4.512 -11.989 18.976 1.00 95.50 76 GLY A CA 1
ATOM 568 C C . GLY A 1 76 ? -5.279 -12.271 20.277 1.00 95.50 76 GLY A C 1
ATOM 569 O O . GLY A 1 76 ? -4.846 -13.100 21.070 1.00 95.50 76 GLY A O 1
ATOM 570 N N . GLY A 1 77 ? -6.378 -11.559 20.551 1.00 95.31 77 GLY A N 1
ATOM 571 C CA . GLY A 1 77 ? -7.164 -11.682 21.786 1.00 95.31 77 GLY A CA 1
ATOM 572 C C . GLY A 1 77 ? -6.571 -10.975 23.012 1.00 95.31 77 GLY A C 1
ATOM 573 O O . GLY A 1 77 ? -7.182 -10.993 24.078 1.00 95.31 77 GLY A O 1
ATOM 574 N N . ASN A 1 78 ? -5.416 -10.324 22.874 1.00 95.62 78 ASN A N 1
ATOM 575 C CA . ASN A 1 78 ? -4.784 -9.570 23.954 1.00 95.62 78 ASN A CA 1
ATOM 576 C C . ASN A 1 78 ? -5.360 -8.149 24.058 1.00 95.62 78 ASN A C 1
ATOM 578 O O . ASN A 1 78 ? -5.684 -7.557 23.025 1.00 95.62 78 ASN A O 1
ATOM 582 N N . PRO A 1 79 ? -5.456 -7.564 25.267 1.00 95.38 79 PRO A N 1
ATOM 583 C CA . PRO A 1 79 ? -5.835 -6.165 25.425 1.00 95.38 79 PRO A CA 1
ATOM 584 C C . PRO A 1 79 ? -4.902 -5.229 24.656 1.00 95.38 79 PRO A C 1
ATOM 586 O O . PRO A 1 79 ? -3.681 -5.367 24.720 1.00 95.38 79 PRO A O 1
ATOM 589 N N . ILE A 1 80 ? -5.484 -4.256 23.959 1.00 95.62 80 ILE A N 1
ATOM 590 C CA . ILE A 1 80 ? -4.733 -3.199 23.289 1.00 95.62 80 ILE A CA 1
ATOM 591 C C . ILE A 1 80 ? -4.326 -2.142 24.318 1.00 95.62 80 ILE A C 1
ATOM 593 O O . ILE A 1 80 ? -5.157 -1.388 24.827 1.00 95.62 80 ILE A O 1
ATOM 597 N N . SER A 1 81 ? -3.032 -2.077 24.615 1.00 91.62 81 SER A N 1
ATOM 598 C CA . SER A 1 81 ? -2.445 -1.020 25.441 1.00 91.62 81 SER A CA 1
ATOM 599 C C . SER A 1 81 ? -2.387 0.294 24.661 1.00 91.62 81 SER A C 1
ATOM 601 O O . SER A 1 81 ? -1.921 0.298 23.528 1.00 91.62 81 SER A O 1
ATOM 603 N N . GLY A 1 82 ? -2.816 1.408 25.264 1.00 90.31 82 GLY A N 1
ATOM 604 C CA . GLY A 1 82 ? -2.749 2.751 24.656 1.00 90.31 82 GLY A CA 1
ATOM 605 C C . GLY A 1 82 ? -4.102 3.370 24.293 1.00 90.31 82 GLY A C 1
ATOM 606 O O . GLY A 1 82 ? -4.165 4.561 23.996 1.00 90.31 82 GLY A O 1
ATOM 607 N N . ILE A 1 83 ? -5.188 2.600 24.389 1.00 91.31 83 ILE A N 1
ATOM 608 C CA . ILE A 1 83 ? -6.557 3.122 24.340 1.00 91.31 83 ILE A CA 1
ATOM 609 C C . ILE A 1 83 ? -6.978 3.432 25.787 1.00 91.31 83 ILE A C 1
ATOM 611 O O . ILE A 1 83 ? -7.153 2.495 26.569 1.00 91.31 83 ILE A O 1
ATOM 615 N N . PRO A 1 84 ? -7.096 4.710 26.197 1.00 86.44 84 PRO A N 1
ATOM 616 C CA . PRO A 1 84 ? -7.561 5.061 27.529 1.00 86.44 84 PRO A CA 1
ATOM 617 C C . PRO A 1 84 ? -9.031 4.664 27.661 1.00 86.44 84 PRO A C 1
ATOM 619 O O . PRO A 1 84 ? -9.886 5.157 26.939 1.00 86.44 84 PRO A O 1
ATOM 622 N N . LEU A 1 85 ? -9.323 3.754 28.584 1.00 82.19 85 LEU A N 1
ATOM 623 C CA . LEU A 1 85 ? -10.684 3.254 28.834 1.00 82.19 85 LEU A CA 1
ATOM 624 C C . LEU A 1 85 ? -11.362 4.014 29.984 1.00 82.19 85 LEU A C 1
ATOM 626 O O . LEU A 1 85 ? -12.557 3.881 30.220 1.00 82.19 85 LEU A O 1
ATOM 630 N N . THR A 1 86 ? -10.586 4.832 30.693 1.00 74.94 86 THR A N 1
ATOM 631 C CA . THR A 1 86 ? -11.023 5.694 31.784 1.00 74.94 86 THR A CA 1
ATOM 632 C C . THR A 1 86 ? -10.338 7.052 31.646 1.00 74.94 86 THR A C 1
ATOM 634 O O . THR A 1 86 ? -9.179 7.144 31.240 1.00 74.94 86 THR A O 1
ATOM 637 N N . GLY A 1 87 ? -11.065 8.126 31.950 1.00 68.19 87 GLY A N 1
ATOM 638 C CA . GLY A 1 87 ? -10.542 9.491 31.908 1.00 68.19 87 GLY A CA 1
ATOM 639 C C . GLY A 1 87 ? -11.530 10.494 31.310 1.00 68.19 87 GLY A C 1
ATOM 640 O O . GLY A 1 87 ? -12.528 10.094 30.708 1.00 68.19 87 GLY A O 1
ATOM 641 N N . PRO A 1 88 ? -11.255 11.802 31.454 1.00 65.19 88 PRO A N 1
ATOM 642 C CA . PRO A 1 88 ? -12.141 12.864 30.978 1.00 65.19 88 PRO A CA 1
ATOM 643 C C . PRO A 1 88 ? -12.348 12.830 29.458 1.00 65.19 88 PRO A C 1
ATOM 645 O O . PRO A 1 88 ? -13.371 13.298 28.978 1.00 65.19 88 PRO A O 1
ATOM 648 N N . SER A 1 89 ? -11.416 12.240 28.702 1.00 67.06 89 SER A N 1
ATOM 649 C CA . SER A 1 89 ? -11.555 12.079 27.251 1.00 67.06 89 SER A CA 1
ATOM 650 C C . SER A 1 89 ? -12.563 10.994 26.851 1.00 67.06 89 SER A C 1
ATOM 652 O O . SER A 1 89 ? -13.044 11.013 25.728 1.00 67.06 89 SER A O 1
ATOM 654 N N . MET A 1 90 ? -12.910 10.057 27.741 1.00 76.31 90 MET A N 1
ATOM 655 C CA . MET A 1 90 ? -13.835 8.939 27.474 1.00 76.31 90 MET A CA 1
ATOM 656 C C . MET A 1 90 ? -15.049 8.958 28.418 1.00 76.31 90 MET A C 1
ATOM 658 O O . MET A 1 90 ? -15.667 7.926 28.676 1.00 76.31 90 MET A O 1
ATOM 662 N N . SER A 1 91 ? -15.422 10.133 28.939 1.00 76.62 91 SER A N 1
ATOM 663 C CA . SER A 1 91 ? -16.637 10.306 29.739 1.00 76.62 91 SER A CA 1
ATOM 664 C C . SER A 1 91 ? -17.883 10.256 28.847 1.00 76.62 91 SER A C 1
ATOM 666 O O . SER A 1 91 ? -18.415 11.268 28.400 1.00 76.62 91 SER A O 1
ATOM 668 N N . GLY A 1 92 ? -18.363 9.052 28.557 1.00 86.44 92 GLY A N 1
ATOM 669 C CA . GLY A 1 92 ? -19.606 8.866 27.819 1.00 86.44 92 GLY A CA 1
ATOM 670 C C . GLY A 1 92 ? -19.879 7.413 27.470 1.00 86.44 92 GLY A C 1
ATOM 671 O O . GLY A 1 92 ? -19.064 6.526 27.720 1.00 86.44 92 GLY A O 1
ATOM 672 N N . LYS A 1 93 ? -21.056 7.178 26.894 1.00 93.56 93 LYS A N 1
ATOM 673 C CA . LYS A 1 93 ? -21.399 5.885 26.314 1.00 93.56 93 LYS A CA 1
ATOM 674 C C . LYS A 1 93 ? -20.867 5.817 24.881 1.00 93.56 93 LYS A C 1
ATOM 676 O O . LYS A 1 93 ? -20.870 6.813 24.156 1.00 93.56 93 LYS A O 1
ATOM 681 N N . VAL A 1 94 ? -20.378 4.645 24.505 1.00 94.31 94 VAL A N 1
ATOM 682 C CA . VAL A 1 94 ? -19.893 4.312 23.167 1.00 94.31 94 VAL A CA 1
ATOM 683 C C . VAL A 1 94 ? -21.065 3.786 22.353 1.00 94.31 94 VAL A C 1
ATOM 685 O O . VAL A 1 94 ? -21.734 2.839 22.771 1.00 94.31 94 VAL A O 1
ATOM 688 N N . GLY A 1 95 ? -21.289 4.392 21.191 1.00 95.00 95 GLY A N 1
ATOM 689 C CA . GLY A 1 95 ? -22.297 3.961 20.231 1.00 95.00 95 GLY A CA 1
ATOM 690 C C . GLY A 1 95 ? -21.785 2.836 19.334 1.00 95.00 95 GLY A C 1
ATOM 691 O O . GLY A 1 95 ? -22.508 1.879 19.076 1.00 95.00 95 GLY A O 1
ATOM 692 N N . LEU A 1 96 ? -20.527 2.907 18.881 1.00 96.06 96 LEU A N 1
ATOM 693 C CA . LEU A 1 96 ? -19.872 1.827 18.131 1.00 96.06 96 LEU A CA 1
ATOM 694 C C . LEU A 1 96 ? -18.342 1.925 18.175 1.00 96.06 96 LEU A C 1
ATOM 696 O O . LEU A 1 96 ? -17.766 2.975 18.468 1.00 96.06 96 LEU A O 1
ATOM 700 N N . VAL A 1 97 ? -17.683 0.826 17.812 1.00 96.94 97 VAL A N 1
ATOM 701 C CA . VAL A 1 97 ? -16.237 0.782 17.555 1.00 96.94 97 VAL A CA 1
ATOM 702 C C . VAL A 1 97 ? -16.001 0.319 16.123 1.00 96.94 97 VAL A C 1
ATOM 704 O O . VAL A 1 97 ? -16.541 -0.704 15.713 1.00 96.94 97 VAL A O 1
ATOM 707 N N . ALA A 1 98 ? -15.193 1.045 15.355 1.00 97.44 98 ALA A N 1
ATOM 708 C CA . ALA A 1 98 ? -14.783 0.638 14.015 1.00 97.44 98 ALA A CA 1
ATOM 709 C C . ALA A 1 98 ? -13.292 0.294 13.981 1.00 97.44 98 ALA A C 1
ATOM 711 O O . ALA A 1 98 ? -12.488 1.003 14.578 1.00 97.44 98 ALA A O 1
ATOM 712 N N . ALA A 1 99 ? -12.915 -0.745 13.245 1.00 98.00 99 ALA A N 1
ATOM 713 C CA . ALA A 1 99 ? -11.530 -1.103 12.972 1.00 98.00 99 ALA A CA 1
ATOM 714 C C . ALA A 1 99 ? -11.284 -1.153 11.460 1.00 98.00 99 ALA A C 1
ATOM 716 O O . ALA A 1 99 ? -12.099 -1.682 10.699 1.00 98.00 99 ALA A O 1
ATOM 717 N N . TYR A 1 100 ? -10.167 -0.577 11.027 1.00 98.12 100 TYR A N 1
ATOM 718 C CA . TYR A 1 100 ? -9.789 -0.437 9.624 1.00 98.12 100 TYR A CA 1
ATOM 719 C C . TYR A 1 100 ? -8.586 -1.325 9.328 1.00 98.12 100 TYR A C 1
ATOM 721 O O . TYR A 1 100 ? -7.568 -1.249 10.012 1.00 98.12 100 TYR A O 1
ATOM 729 N N . TYR A 1 101 ? -8.699 -2.143 8.289 1.00 98.19 101 TYR A N 1
ATOM 730 C CA . TYR A 1 101 ? -7.697 -3.132 7.907 1.00 98.19 101 TYR A CA 1
ATOM 731 C C . TYR A 1 101 ? -7.297 -2.961 6.456 1.00 98.19 101 TYR A C 1
ATOM 733 O O . TYR A 1 101 ? -8.112 -2.587 5.610 1.00 98.19 101 TYR A O 1
ATOM 741 N N . TRP A 1 102 ? -6.062 -3.338 6.149 1.00 97.56 102 TRP A N 1
ATOM 742 C CA . TRP A 1 102 ? -5.682 -3.632 4.779 1.00 97.56 102 TRP A CA 1
ATOM 743 C C . TRP A 1 102 ? -6.246 -4.998 4.389 1.00 97.56 102 TRP A C 1
ATOM 745 O O . TRP A 1 102 ? -6.048 -5.984 5.090 1.00 97.56 102 TRP A O 1
ATOM 755 N N . ARG A 1 103 ? -6.950 -5.102 3.261 1.00 96.50 103 ARG A N 1
ATOM 756 C CA . ARG A 1 103 ? -7.696 -6.322 2.900 1.00 96.50 103 ARG A CA 1
ATOM 757 C C . ARG A 1 103 ? -6.829 -7.575 2.716 1.00 96.50 103 ARG A C 1
ATOM 759 O O . ARG A 1 103 ? -7.378 -8.671 2.652 1.00 96.50 103 ARG A O 1
ATOM 766 N N . TYR A 1 104 ? -5.513 -7.406 2.579 1.00 95.69 104 TYR A N 1
ATOM 767 C CA . TYR A 1 104 ? -4.536 -8.482 2.378 1.00 95.69 104 TYR A CA 1
ATOM 768 C C . TYR A 1 104 ? -3.696 -8.783 3.633 1.00 95.69 104 TYR A C 1
ATOM 770 O O . TYR A 1 104 ? -2.769 -9.596 3.547 1.00 95.69 104 TYR A O 1
ATOM 778 N N . GLU A 1 105 ? -4.020 -8.128 4.756 1.00 95.31 105 GLU A N 1
ATOM 779 C CA . GLU A 1 105 ? -3.478 -8.366 6.096 1.00 95.31 105 GLU A CA 1
ATOM 780 C C . GLU A 1 105 ? -4.565 -8.071 7.142 1.00 95.31 105 GLU A C 1
ATOM 782 O O . GLU A 1 105 ? -4.728 -6.941 7.609 1.00 95.31 105 GLU A O 1
ATOM 787 N N . LEU A 1 106 ? -5.378 -9.083 7.451 1.00 96.06 106 LEU A N 1
ATOM 788 C CA . LEU A 1 106 ? -6.514 -8.920 8.359 1.00 96.06 106 LEU A CA 1
ATOM 789 C C . LEU A 1 106 ? -6.140 -9.126 9.819 1.00 96.06 106 LEU A C 1
ATOM 791 O O . LEU A 1 106 ? -6.993 -8.893 10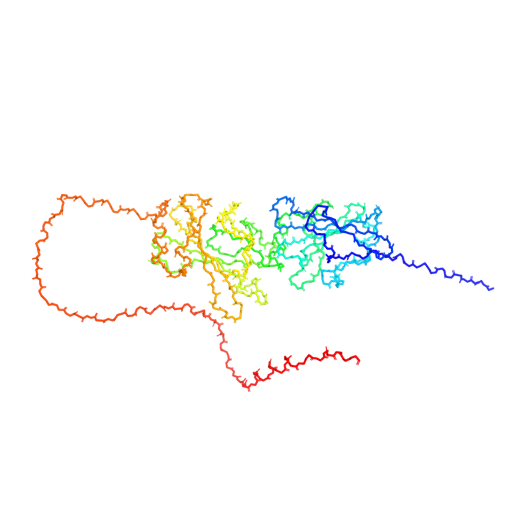.662 1.00 96.06 106 LEU A O 1
ATOM 795 N N . ASP A 1 107 ? -4.924 -9.556 10.138 1.00 95.88 107 ASP A N 1
ATOM 796 C CA . ASP A 1 107 ? -4.524 -9.823 11.523 1.00 95.88 107 ASP A CA 1
ATOM 797 C C . ASP A 1 107 ? -3.829 -8.620 12.172 1.00 95.88 107 ASP A C 1
ATOM 799 O O . ASP A 1 107 ? -3.371 -8.696 13.311 1.00 95.88 107 ASP A O 1
ATOM 803 N N . ASN A 1 108 ? -3.794 -7.492 11.454 1.00 95.00 108 ASN A N 1
ATOM 804 C CA . ASN A 1 108 ? -3.195 -6.252 11.909 1.00 95.00 108 ASN A CA 1
ATOM 805 C C . ASN A 1 108 ? -4.075 -5.040 11.562 1.00 95.00 108 ASN A C 1
ATOM 807 O O . ASN A 1 108 ? -4.028 -4.504 10.449 1.00 95.00 108 ASN A O 1
ATOM 811 N N . ALA A 1 109 ? -4.903 -4.614 12.518 1.00 97.56 109 ALA A N 1
ATOM 812 C CA . ALA A 1 109 ? -5.698 -3.399 12.384 1.00 97.56 109 ALA A CA 1
ATOM 813 C C . ALA A 1 109 ? -4.788 -2.166 12.245 1.00 97.56 109 ALA A C 1
ATOM 815 O O . ALA A 1 109 ? -3.907 -1.926 13.067 1.00 97.56 109 ALA A O 1
ATOM 816 N N . LEU A 1 110 ? -5.044 -1.342 11.229 1.00 97.38 110 LEU A N 1
ATOM 817 C CA . LEU A 1 110 ? -4.307 -0.098 10.995 1.00 97.38 110 LEU A CA 1
ATOM 818 C C . LEU A 1 110 ? -4.762 1.003 11.959 1.00 97.38 110 LEU A C 1
ATOM 820 O O . LEU A 1 110 ? -3.959 1.772 12.489 1.00 97.38 110 LEU A O 1
ATOM 824 N N . LEU A 1 111 ? -6.080 1.088 12.149 1.00 97.62 111 LEU A N 1
ATOM 825 C CA . LEU A 1 111 ? -6.745 2.169 12.862 1.00 97.62 111 LEU A CA 1
ATOM 826 C C . LEU A 1 111 ? -7.992 1.643 13.575 1.00 97.62 111 LEU A C 1
ATOM 828 O O . LEU A 1 111 ? -8.716 0.810 13.032 1.00 97.62 111 LEU A O 1
ATOM 832 N N . ILE A 1 112 ? -8.273 2.179 14.758 1.00 97.75 112 ILE A N 1
ATOM 833 C CA . ILE A 1 112 ? -9.501 1.963 15.522 1.00 97.75 112 ILE A CA 1
ATOM 834 C C . ILE A 1 112 ? -10.162 3.321 15.752 1.00 97.75 112 ILE A C 1
ATOM 836 O O . ILE A 1 112 ? -9.509 4.252 16.213 1.00 97.75 112 ILE A O 1
ATOM 840 N N . GLY A 1 113 ? -11.450 3.433 15.442 1.00 96.06 113 GLY A N 1
ATOM 841 C CA . GLY A 1 113 ? -12.295 4.573 15.787 1.00 96.06 113 GLY A CA 1
ATOM 842 C C . GLY A 1 113 ? -13.287 4.198 16.885 1.00 96.06 113 GLY A C 1
ATOM 843 O O . GLY A 1 113 ? -14.017 3.218 16.744 1.00 96.06 113 GLY A O 1
ATOM 844 N N . ILE A 1 114 ? -13.329 4.976 17.963 1.00 95.81 114 ILE A N 1
ATOM 845 C CA . ILE A 1 114 ? -14.302 4.855 19.054 1.00 95.81 114 ILE A CA 1
ATOM 846 C C . ILE A 1 114 ? -15.295 6.003 18.917 1.00 95.81 114 ILE A C 1
ATOM 848 O O . ILE A 1 114 ? -14.918 7.168 19.048 1.00 95.81 114 ILE A O 1
ATOM 852 N N . TYR A 1 115 ? -16.550 5.668 18.631 1.00 94.88 115 TYR A N 1
ATOM 853 C CA . TYR A 1 115 ? -17.606 6.628 18.331 1.00 94.88 115 TYR A CA 1
ATOM 854 C C . TYR A 1 115 ? -18.516 6.745 19.549 1.00 94.88 115 TYR A C 1
ATOM 856 O O . TYR A 1 115 ? -19.209 5.793 19.916 1.00 94.88 115 TYR A O 1
ATOM 864 N N . MET A 1 116 ? -18.480 7.906 20.193 1.00 93.50 116 MET A N 1
ATOM 865 C CA . MET A 1 116 ? -19.263 8.205 21.388 1.00 93.50 116 MET A CA 1
ATOM 866 C C . MET A 1 116 ? -20.670 8.662 20.998 1.00 93.50 116 MET A C 1
ATOM 868 O O . MET A 1 116 ? -20.857 9.314 19.971 1.00 93.50 116 MET A O 1
ATOM 872 N N . ASP A 1 117 ? -21.648 8.423 21.867 1.00 92.38 117 ASP A N 1
ATOM 873 C CA . ASP A 1 117 ? -23.026 8.910 21.691 1.00 92.38 117 ASP A CA 1
ATOM 874 C C . ASP A 1 117 ? -23.136 10.434 21.610 1.00 92.38 117 ASP A C 1
ATOM 876 O O . ASP A 1 117 ? -24.076 10.972 21.032 1.00 92.38 117 ASP A O 1
ATOM 880 N N . SER A 1 118 ? -22.157 11.142 22.176 1.00 91.12 118 SER A N 1
ATOM 881 C CA . SER A 1 118 ? -22.055 12.599 22.081 1.00 91.12 118 SER A CA 1
ATOM 882 C C . SER A 1 118 ? -21.730 13.101 20.667 1.00 91.12 118 SER A C 1
ATOM 884 O O . SER A 1 118 ? -21.706 14.310 20.449 1.00 91.12 118 SER A O 1
ATOM 886 N N . GLY A 1 119 ? -21.444 12.202 19.718 1.00 90.44 119 GLY A N 1
ATOM 887 C CA . GLY A 1 119 ? -21.000 12.528 18.362 1.00 90.44 119 GLY A CA 1
ATOM 888 C C . GLY A 1 119 ? -19.488 12.735 18.234 1.00 90.44 119 GLY A C 1
ATOM 889 O O . GLY A 1 119 ? -18.989 12.943 17.129 1.00 90.44 119 GLY A O 1
ATOM 890 N N . THR A 1 120 ? -18.738 12.659 19.338 1.00 90.56 120 THR A N 1
ATOM 891 C CA . THR A 1 120 ? -17.271 12.708 19.315 1.00 90.56 120 THR A CA 1
ATOM 892 C C . THR A 1 120 ? -16.700 11.366 18.874 1.00 90.56 120 THR A C 1
ATOM 894 O O . THR A 1 120 ? -17.108 10.315 19.367 1.00 90.56 120 THR A O 1
ATOM 897 N N . THR A 1 121 ? -15.697 11.401 17.998 1.00 93.06 121 THR A N 1
ATOM 898 C CA . THR A 1 121 ? -14.924 10.215 17.613 1.00 93.06 121 THR A CA 1
ATOM 899 C C . THR A 1 121 ? -13.484 10.354 18.086 1.00 93.06 121 THR A C 1
ATOM 901 O O . THR A 1 121 ? -12.889 11.415 17.926 1.00 93.06 121 THR A O 1
ATOM 904 N N . GLN A 1 122 ? -12.917 9.291 18.651 1.00 93.25 122 GLN A N 1
ATOM 905 C CA . GLN A 1 122 ? -11.487 9.198 18.950 1.00 93.25 122 GLN A CA 1
ATOM 906 C C . GLN A 1 122 ? -10.853 8.111 18.100 1.00 93.25 122 GLN A C 1
ATOM 908 O O . GLN A 1 122 ? -11.390 7.009 17.995 1.00 93.25 122 GLN A O 1
ATOM 913 N N . TYR A 1 123 ? -9.704 8.422 17.511 1.00 95.12 123 TYR A N 1
ATOM 914 C CA . TYR A 1 123 ? -8.962 7.488 16.682 1.00 95.12 123 TYR A CA 1
ATOM 915 C C . TYR A 1 123 ? -7.685 7.048 17.378 1.00 95.12 123 TYR A C 1
ATOM 917 O O . TYR A 1 123 ? -6.992 7.850 17.998 1.00 95.12 123 TYR A O 1
ATOM 925 N N . TYR A 1 124 ? -7.356 5.773 17.228 1.00 96.12 124 TYR A N 1
ATOM 926 C CA . TYR A 1 124 ? -6.124 5.169 17.708 1.00 96.12 124 TYR A CA 1
ATOM 927 C C . TYR A 1 124 ? -5.493 4.412 16.557 1.00 96.12 124 TYR A C 1
ATOM 929 O O . TYR A 1 124 ? -6.183 3.666 15.865 1.00 96.12 124 TYR A O 1
ATOM 937 N N . ARG A 1 125 ? -4.196 4.596 16.342 1.00 96.19 125 ARG A N 1
ATOM 938 C CA . ARG A 1 125 ? -3.443 3.865 15.321 1.00 96.19 125 ARG A CA 1
ATOM 939 C C . ARG A 1 125 ? -2.469 2.902 15.966 1.00 96.19 125 ARG A C 1
ATOM 941 O O . ARG A 1 125 ? -1.945 3.196 17.044 1.00 96.19 125 ARG A O 1
ATOM 948 N N . SER A 1 126 ? -2.210 1.798 15.278 1.00 95.38 126 SER A N 1
ATOM 949 C CA . SER A 1 126 ? -1.077 0.940 15.600 1.00 95.38 126 SER A CA 1
ATOM 950 C C . SER A 1 126 ? 0.193 1.491 14.959 1.00 95.38 126 SER A C 1
ATOM 952 O O . SER A 1 126 ? 0.142 2.194 13.948 1.00 95.38 126 SER A O 1
ATOM 954 N N . ASP A 1 127 ? 1.341 1.178 15.537 1.00 92.44 127 ASP A N 1
ATOM 955 C CA . ASP A 1 127 ? 2.628 1.304 14.870 1.00 92.44 127 ASP A CA 1
ATOM 956 C C . ASP A 1 127 ? 3.147 -0.071 14.423 1.00 92.44 127 ASP A C 1
ATOM 958 O O . ASP A 1 127 ? 2.537 -1.115 14.654 1.00 92.44 127 ASP A O 1
ATOM 962 N N . LYS A 1 128 ? 4.318 -0.093 13.783 1.00 89.75 128 LYS A N 1
ATOM 963 C CA . LYS A 1 128 ? 4.938 -1.335 13.299 1.00 89.75 128 LYS A CA 1
ATOM 964 C C . LYS A 1 128 ? 5.294 -2.329 14.418 1.00 89.75 128 LYS A C 1
ATOM 966 O O . LYS A 1 128 ? 5.488 -3.509 14.142 1.00 89.75 128 LYS A O 1
ATOM 971 N N . SER A 1 129 ? 5.408 -1.869 15.667 1.00 90.56 129 SER A N 1
ATOM 972 C CA . SER A 1 129 ? 5.653 -2.726 16.836 1.00 90.56 129 SER A CA 1
ATOM 973 C C . SER A 1 129 ? 4.368 -3.310 17.432 1.00 90.56 129 SER A C 1
ATOM 975 O O . SER A 1 129 ? 4.441 -4.116 18.358 1.00 90.56 129 SER A O 1
ATOM 977 N N . GLY A 1 130 ? 3.201 -2.912 16.916 1.00 91.75 130 GLY A N 1
ATOM 978 C CA . GLY A 1 130 ? 1.901 -3.244 17.487 1.00 91.75 130 GLY A CA 1
ATOM 979 C C . GLY A 1 130 ? 1.521 -2.364 18.681 1.00 91.75 130 GLY A C 1
ATOM 980 O O . GLY A 1 130 ? 0.546 -2.669 19.370 1.00 91.75 130 GLY A O 1
ATOM 981 N N . THR A 1 131 ? 2.267 -1.287 18.952 1.00 94.69 131 THR A N 1
ATOM 982 C CA . THR A 1 131 ? 1.936 -0.328 20.013 1.00 94.69 131 THR A CA 1
ATOM 983 C C . THR A 1 131 ? 0.863 0.628 19.513 1.00 94.69 131 THR A C 1
ATOM 985 O O . THR A 1 131 ? 0.928 1.109 18.383 1.00 94.69 131 THR A O 1
ATOM 988 N N . TRP A 1 132 ? -0.124 0.927 20.357 1.00 96.25 132 TRP A N 1
ATOM 989 C CA . TRP A 1 132 ? -1.227 1.807 19.991 1.00 96.25 132 TRP A CA 1
ATOM 990 C C . TRP A 1 132 ? -1.103 3.179 20.636 1.00 96.25 132 TRP A C 1
ATOM 992 O O . TRP A 1 132 ? -0.684 3.322 21.784 1.00 96.25 132 TRP A O 1
ATOM 1002 N N . SER A 1 133 ? -1.490 4.204 19.883 1.00 95.31 133 SER A N 1
ATOM 1003 C CA . SER A 1 133 ? -1.509 5.590 20.350 1.00 95.31 133 SER A CA 1
ATOM 1004 C C . SER A 1 133 ? -2.653 6.368 19.711 1.00 95.31 133 SER A C 1
ATOM 1006 O O . SER A 1 133 ? -3.137 6.012 18.636 1.00 95.31 133 SER A O 1
ATOM 1008 N N . GLU A 1 134 ? -3.100 7.426 20.386 1.00 94.38 134 GLU A N 1
ATOM 1009 C CA . GLU A 1 134 ? -4.119 8.338 19.863 1.00 94.38 134 GLU A CA 1
ATOM 1010 C C . GLU A 1 134 ? -3.642 8.984 18.551 1.00 94.38 134 GLU A C 1
ATOM 1012 O O . GLU A 1 134 ? -2.541 9.536 18.470 1.00 94.38 134 GLU A O 1
ATOM 1017 N N . TYR A 1 135 ? -4.484 8.933 17.522 1.00 92.94 135 TYR A N 1
ATOM 1018 C CA . TYR A 1 135 ? -4.203 9.469 16.199 1.00 92.94 135 TYR A CA 1
ATOM 1019 C C . TYR A 1 135 ? -4.896 10.820 15.998 1.00 92.94 135 TYR A C 1
ATOM 1021 O O . TYR A 1 135 ? -6.055 10.899 15.600 1.00 92.94 135 TYR A O 1
ATOM 1029 N N . LYS A 1 136 ? -4.158 11.896 16.290 1.00 90.31 136 LYS A N 1
ATOM 1030 C CA . LYS A 1 136 ? -4.668 13.280 16.332 1.00 90.31 136 LYS A CA 1
ATOM 1031 C C . LYS A 1 136 ? -4.752 13.973 14.970 1.00 90.31 136 LYS A C 1
ATOM 1033 O O . LYS A 1 136 ? -5.321 15.059 14.877 1.00 90.31 136 LYS A O 1
ATOM 1038 N N . ASP A 1 137 ? -4.177 13.372 13.929 1.00 85.50 137 ASP A N 1
ATOM 1039 C CA . ASP A 1 137 ? -4.111 13.981 12.595 1.00 85.50 137 ASP A CA 1
ATOM 1040 C C . ASP A 1 137 ? -5.471 13.969 11.883 1.00 85.50 137 ASP A C 1
ATOM 1042 O O . ASP A 1 137 ? -5.761 14.867 11.087 1.00 85.50 137 ASP A O 1
ATOM 1046 N N . ILE A 1 138 ? -6.344 13.015 12.232 1.00 84.62 138 ILE A N 1
ATOM 1047 C CA . ILE A 1 138 ? -7.736 13.012 11.779 1.00 84.62 138 ILE A CA 1
ATOM 1048 C C . ILE A 1 138 ? -8.479 14.085 12.570 1.00 84.62 138 ILE A C 1
ATOM 1050 O O . ILE A 1 138 ? -8.913 13.873 13.702 1.00 84.62 138 ILE A O 1
ATOM 1054 N N . LYS A 1 139 ? -8.618 15.270 11.971 1.00 71.69 139 LYS A N 1
ATOM 1055 C CA . LYS A 1 139 ? -9.341 16.386 12.588 1.00 71.69 139 LYS A CA 1
ATOM 1056 C C . LYS A 1 139 ? -10.825 16.029 12.757 1.00 71.69 139 LYS A C 1
ATOM 1058 O O . LYS A 1 139 ? -11.587 15.968 11.791 1.00 71.69 139 LYS A O 1
ATOM 1063 N N . THR A 1 140 ? -11.207 15.805 14.009 1.00 57.28 140 THR A N 1
ATOM 1064 C CA . THR A 1 140 ? -12.564 15.595 14.539 1.00 57.28 140 THR A CA 1
ATOM 1065 C C . THR A 1 140 ? -13.388 16.898 14.463 1.00 57.28 140 THR A C 1
ATOM 1067 O O . THR A 1 140 ? -12.791 17.978 14.420 1.00 57.28 140 THR A O 1
ATOM 1070 N N . PRO A 1 141 ? -14.740 16.844 14.413 1.00 54.06 141 PRO A N 1
ATOM 1071 C CA . PRO A 1 141 ? -15.561 15.887 15.167 1.00 54.06 141 PRO A CA 1
ATOM 1072 C C . PRO A 1 141 ? -16.030 14.634 14.411 1.00 54.06 141 PRO A C 1
ATOM 1074 O O . PRO A 1 141 ? -16.153 13.590 15.039 1.00 54.06 141 PRO A O 1
ATOM 1077 N N . VAL A 1 142 ? -16.258 14.705 13.090 1.00 63.56 142 VAL A N 1
ATOM 1078 C CA . VAL A 1 142 ? -17.071 13.695 12.359 1.00 63.56 142 VAL A CA 1
ATOM 1079 C C . VAL A 1 142 ? -16.406 13.175 11.076 1.00 63.56 142 VAL A C 1
ATOM 1081 O O . VAL A 1 142 ? -17.069 12.642 10.189 1.00 63.56 142 VAL A O 1
ATOM 1084 N N . LYS A 1 143 ? -15.094 13.352 10.906 1.00 83.00 143 LYS A N 1
ATOM 1085 C CA . LYS A 1 143 ? -14.438 12.875 9.684 1.00 83.00 143 LYS A CA 1
ATOM 1086 C C . LYS A 1 143 ? -14.011 11.417 9.854 1.00 83.00 143 LYS A C 1
ATOM 1088 O O . LYS A 1 143 ? -13.221 11.098 10.741 1.00 83.00 143 LYS A O 1
ATOM 1093 N N . GLU A 1 144 ? -14.559 10.532 9.024 1.00 93.12 144 GLU A N 1
ATOM 1094 C CA . GLU A 1 144 ? -14.007 9.187 8.830 1.00 93.12 144 GLU A CA 1
ATOM 1095 C C . GLU A 1 144 ? -12.612 9.281 8.185 1.00 93.12 144 GLU A C 1
ATOM 1097 O O . GLU A 1 144 ? -12.352 10.254 7.463 1.00 93.12 144 GLU A O 1
ATOM 1102 N N . PRO A 1 145 ? -11.701 8.316 8.421 1.00 93.94 145 PRO A N 1
ATOM 1103 C CA . PRO A 1 145 ? -10.382 8.346 7.803 1.00 93.94 145 PRO A CA 1
ATOM 1104 C C . PRO A 1 145 ? -10.512 8.366 6.280 1.00 93.94 145 PRO A C 1
ATOM 1106 O O . PRO A 1 145 ? -11.250 7.595 5.673 1.00 93.94 145 PRO A O 1
ATOM 1109 N N . THR A 1 146 ? -9.790 9.257 5.633 1.00 92.94 146 THR A N 1
ATOM 1110 C CA . THR A 1 146 ? -9.656 9.306 4.183 1.00 92.94 146 THR A CA 1
ATOM 1111 C C . THR A 1 146 ? -8.850 8.112 3.672 1.00 92.94 146 THR A C 1
ATOM 1113 O O . THR A 1 146 ? -8.095 7.473 4.407 1.00 92.94 146 THR A O 1
ATOM 1116 N N . ARG A 1 147 ? -8.961 7.830 2.368 1.00 92.25 147 ARG A N 1
ATOM 1117 C CA . ARG A 1 147 ? -8.103 6.832 1.712 1.00 92.25 147 ARG A CA 1
ATOM 1118 C C . ARG A 1 147 ? -6.617 7.140 1.906 1.00 92.25 147 ARG A C 1
ATOM 1120 O O . ARG A 1 147 ? -5.845 6.223 2.143 1.00 92.25 147 ARG A O 1
ATOM 1127 N N . ASP A 1 148 ? -6.242 8.412 1.834 1.00 89.25 148 ASP A N 1
ATOM 1128 C CA . ASP A 1 148 ? -4.849 8.849 1.949 1.00 89.25 148 ASP A CA 1
ATOM 1129 C C . ASP A 1 148 ? -4.276 8.582 3.342 1.00 89.25 148 ASP A C 1
ATOM 1131 O O . ASP A 1 148 ? -3.133 8.153 3.459 1.00 89.25 148 ASP A O 1
ATOM 1135 N N . GLU A 1 149 ? -5.079 8.779 4.391 1.00 91.12 149 GLU A N 1
ATOM 1136 C CA . GLU A 1 149 ? -4.695 8.443 5.766 1.00 91.12 149 GLU A CA 1
ATOM 1137 C C . GLU A 1 149 ? -4.516 6.927 5.937 1.00 91.12 149 GLU A C 1
ATOM 1139 O O . GLU A 1 149 ? -3.559 6.489 6.569 1.00 91.12 149 GLU A O 1
ATOM 1144 N N . LEU A 1 150 ? -5.380 6.106 5.331 1.00 94.50 150 LEU A N 1
ATOM 1145 C CA . LEU A 1 150 ? -5.224 4.648 5.378 1.00 94.50 150 LEU A CA 1
ATOM 1146 C C . LEU A 1 150 ? -4.027 4.154 4.556 1.00 94.50 150 LEU A C 1
ATOM 1148 O O . LEU A 1 150 ? -3.304 3.274 5.019 1.00 94.50 150 LEU A O 1
ATOM 1152 N N . ASP A 1 151 ? -3.778 4.733 3.377 1.00 93.00 151 ASP A N 1
ATOM 1153 C CA . ASP A 1 151 ? -2.582 4.457 2.572 1.00 93.00 151 ASP A CA 1
ATOM 1154 C C . ASP A 1 151 ? -1.306 4.798 3.370 1.00 93.00 151 ASP A C 1
ATOM 1156 O O . ASP A 1 151 ? -0.379 3.986 3.413 1.00 93.00 151 ASP A O 1
ATOM 1160 N N . LEU A 1 152 ? -1.302 5.939 4.074 1.00 91.56 152 LEU A N 1
ATOM 1161 C CA . LEU A 1 152 ? -0.214 6.370 4.957 1.00 91.56 152 LEU A CA 1
ATOM 1162 C C . LEU A 1 152 ? 0.052 5.349 6.072 1.00 91.56 152 LEU A C 1
ATOM 1164 O O . LEU A 1 152 ? 1.182 4.892 6.241 1.00 91.56 152 LEU A O 1
ATOM 1168 N N . LEU A 1 153 ? -0.985 4.958 6.817 1.00 93.44 153 LEU A N 1
ATOM 1169 C CA . LEU A 1 153 ? -0.852 3.992 7.911 1.00 93.44 153 LEU A CA 1
ATOM 1170 C C . LEU A 1 153 ? -0.394 2.624 7.401 1.00 93.44 153 LEU A C 1
ATOM 1172 O O . LEU A 1 153 ? 0.474 1.995 7.998 1.00 93.44 153 LEU A O 1
ATOM 1176 N N . ASN A 1 154 ? -0.918 2.175 6.262 1.00 95.19 154 ASN A N 1
ATOM 1177 C CA . ASN A 1 154 ? -0.541 0.896 5.665 1.00 95.19 154 ASN A CA 1
ATOM 1178 C C . ASN A 1 154 ? 0.932 0.860 5.218 1.00 95.19 154 ASN A C 1
ATOM 1180 O O . ASN A 1 154 ? 1.584 -0.180 5.276 1.00 95.19 154 ASN A O 1
ATOM 1184 N N . CYS A 1 155 ? 1.488 1.997 4.815 1.00 93.31 155 CYS A N 1
ATOM 1185 C CA . CYS A 1 155 ? 2.911 2.143 4.524 1.00 93.31 155 CYS A CA 1
ATOM 1186 C C . CYS A 1 155 ? 3.797 2.107 5.762 1.00 93.31 155 CYS A C 1
ATOM 1188 O O . CYS A 1 155 ? 4.866 1.494 5.742 1.00 93.31 155 CYS A O 1
ATOM 1190 N N . GLU A 1 156 ? 3.358 2.740 6.848 1.00 91.38 156 GLU A N 1
ATOM 1191 C CA . GLU A 1 156 ? 4.099 2.743 8.110 1.00 91.38 156 GLU A CA 1
ATOM 1192 C C . GLU A 1 156 ? 4.096 1.364 8.771 1.00 91.38 156 GLU A C 1
ATOM 1194 O O . GLU A 1 156 ? 5.138 0.910 9.251 1.00 91.38 156 GLU A O 1
ATOM 1199 N N . ILE A 1 157 ? 2.939 0.702 8.756 1.00 92.44 157 ILE A N 1
ATOM 1200 C CA . ILE A 1 157 ? 2.684 -0.536 9.492 1.00 92.44 157 ILE A CA 1
ATOM 1201 C C . ILE A 1 157 ? 3.066 -1.767 8.656 1.00 92.44 157 ILE A C 1
ATOM 1203 O O . ILE A 1 157 ? 3.808 -2.621 9.136 1.00 92.44 157 ILE A O 1
ATOM 1207 N N . ASN A 1 158 ? 2.621 -1.844 7.397 1.00 93.38 158 ASN A N 1
ATOM 1208 C CA . ASN A 1 158 ? 2.756 -3.038 6.548 1.00 93.38 158 ASN A CA 1
ATOM 1209 C C . ASN A 1 158 ? 3.793 -2.886 5.416 1.00 93.38 158 ASN A C 1
ATOM 1211 O O . ASN A 1 158 ? 3.854 -3.731 4.519 1.00 93.38 158 ASN A O 1
ATOM 1215 N N . ASP A 1 159 ? 4.592 -1.810 5.420 1.00 93.19 159 ASP A N 1
ATOM 1216 C CA . ASP A 1 159 ? 5.575 -1.485 4.372 1.00 93.19 159 ASP A CA 1
ATOM 1217 C C . ASP A 1 159 ? 4.971 -1.515 2.943 1.00 93.19 159 ASP A C 1
ATOM 1219 O O . ASP A 1 159 ? 5.629 -1.908 1.974 1.00 93.19 159 ASP A O 1
ATOM 1223 N N . VAL A 1 160 ? 3.694 -1.127 2.813 1.00 94.75 160 VAL A N 1
ATOM 1224 C CA . VAL A 1 160 ? 2.961 -1.083 1.538 1.00 94.75 160 VAL A CA 1
ATOM 1225 C C . VAL A 1 160 ? 3.174 0.257 0.839 1.00 94.75 160 VAL A C 1
ATOM 1227 O O . VAL A 1 160 ? 2.863 1.310 1.385 1.00 94.75 160 VAL A O 1
ATOM 1230 N N . VAL A 1 161 ? 3.655 0.229 -0.400 1.00 95.25 161 VAL A N 1
ATOM 1231 C CA . VAL A 1 161 ? 3.959 1.412 -1.215 1.00 95.25 161 VAL A CA 1
ATOM 1232 C C . VAL A 1 161 ? 3.208 1.385 -2.544 1.00 95.25 161 VAL A C 1
ATOM 1234 O O . VAL A 1 161 ? 2.794 0.331 -3.032 1.00 95.25 161 VAL A O 1
ATOM 1237 N N . GLN A 1 162 ? 3.068 2.555 -3.165 1.00 95.56 162 GLN A N 1
ATOM 1238 C CA . GLN A 1 162 ? 2.589 2.687 -4.541 1.00 95.56 162 GLN A CA 1
ATOM 1239 C C . GLN A 1 162 ? 3.749 3.159 -5.408 1.00 95.56 162 GLN A C 1
ATOM 1241 O O . GLN A 1 162 ? 4.359 4.187 -5.124 1.00 95.56 162 GLN A O 1
ATOM 1246 N N . ILE A 1 163 ? 4.082 2.418 -6.461 1.00 96.38 163 ILE A N 1
ATOM 1247 C CA . ILE A 1 163 ? 5.241 2.738 -7.293 1.00 96.38 163 ILE A CA 1
ATOM 1248 C C . ILE A 1 163 ? 4.861 3.803 -8.319 1.00 96.38 163 ILE A C 1
ATOM 1250 O O . ILE A 1 163 ? 4.154 3.523 -9.282 1.00 96.38 163 ILE A O 1
ATOM 1254 N N . ASP A 1 164 ? 5.348 5.027 -8.121 1.00 95.69 164 ASP A N 1
ATOM 1255 C CA . ASP A 1 164 ? 5.229 6.099 -9.103 1.00 95.69 164 ASP A CA 1
ATOM 1256 C C . ASP A 1 164 ? 6.302 5.934 -10.184 1.00 95.69 164 ASP A C 1
ATOM 1258 O O . ASP A 1 164 ? 7.460 6.315 -10.009 1.00 95.69 164 ASP A O 1
ATOM 1262 N N . VAL A 1 165 ? 5.897 5.356 -11.312 1.00 95.94 165 VAL A N 1
ATOM 1263 C CA . VAL A 1 165 ? 6.747 5.064 -12.464 1.00 95.94 165 VAL A CA 1
ATOM 1264 C C . VAL A 1 165 ? 7.188 6.314 -13.212 1.00 95.94 165 VAL A C 1
ATOM 1266 O O . VAL A 1 165 ? 7.879 6.171 -14.202 1.00 95.94 165 VAL A O 1
ATOM 1269 N N . SER A 1 166 ? 6.793 7.521 -12.796 1.00 94.25 166 SER A N 1
ATOM 1270 C CA . SER A 1 166 ? 7.319 8.782 -13.340 1.00 94.25 166 SER A CA 1
ATOM 1271 C C . SER A 1 166 ? 8.515 9.324 -12.552 1.00 94.25 166 SER A C 1
ATOM 1273 O O . SER A 1 166 ? 9.203 10.241 -13.011 1.00 94.25 166 SER A O 1
ATOM 1275 N N . ARG A 1 167 ? 8.778 8.778 -11.355 1.00 94.69 167 ARG A N 1
ATOM 1276 C CA . ARG A 1 167 ? 9.871 9.242 -10.497 1.00 94.69 167 ARG A CA 1
ATOM 1277 C C . ARG A 1 167 ? 11.214 8.817 -11.055 1.00 94.69 167 ARG A C 1
ATOM 1279 O O . ARG A 1 167 ? 11.423 7.665 -11.410 1.00 94.69 167 ARG A O 1
ATOM 1286 N N . THR A 1 168 ? 12.141 9.764 -11.053 1.00 94.81 168 THR A N 1
ATOM 1287 C CA . THR A 1 168 ? 13.499 9.575 -11.571 1.00 94.81 168 THR A CA 1
ATOM 1288 C C . THR A 1 168 ? 14.579 9.689 -10.502 1.00 94.81 168 THR A C 1
ATOM 1290 O O . THR A 1 168 ? 15.734 9.372 -10.766 1.00 94.81 168 THR A O 1
ATOM 1293 N N . GLU A 1 169 ? 14.233 10.173 -9.311 1.00 94.56 169 GLU A N 1
ATOM 1294 C CA . GLU A 1 169 ? 15.176 10.403 -8.219 1.00 94.56 169 GLU A CA 1
ATOM 1295 C C . GLU A 1 169 ? 14.455 10.592 -6.881 1.00 94.56 169 GLU A C 1
ATOM 1297 O O . GLU A 1 169 ? 13.243 10.828 -6.829 1.00 94.56 169 GLU A O 1
ATOM 1302 N N . GLY A 1 170 ? 15.240 10.530 -5.806 1.00 91.88 170 GLY A N 1
ATOM 1303 C CA . GLY A 1 170 ? 14.803 10.851 -4.455 1.00 91.88 170 GLY A CA 1
ATOM 1304 C C . GLY A 1 170 ? 13.941 9.762 -3.809 1.00 91.88 170 GLY A C 1
ATOM 1305 O O . GLY A 1 170 ? 13.589 8.764 -4.446 1.00 91.88 170 GLY A O 1
ATOM 1306 N N . PRO A 1 171 ? 13.640 9.909 -2.509 1.00 92.44 171 PRO A N 1
ATOM 1307 C CA . PRO A 1 171 ? 12.842 8.932 -1.797 1.00 92.44 171 PRO A CA 1
ATOM 1308 C C . PRO A 1 171 ? 11.346 9.322 -1.740 1.00 92.44 171 PRO A C 1
ATOM 1310 O O . PRO A 1 171 ? 11.011 10.505 -1.675 1.00 92.44 171 PRO A O 1
ATOM 1313 N N . TYR A 1 172 ? 10.429 8.346 -1.762 1.00 92.19 172 TYR A N 1
ATOM 1314 C CA . TYR A 1 172 ? 8.968 8.572 -1.748 1.00 92.19 172 TYR A CA 1
ATOM 1315 C C . TYR A 1 172 ? 8.163 7.379 -1.169 1.00 92.19 172 TYR A C 1
ATOM 1317 O O . TYR A 1 172 ? 8.746 6.345 -0.840 1.00 92.19 172 TYR A O 1
ATOM 1325 N N . CYS A 1 173 ? 6.834 7.537 -1.019 1.00 86.44 173 CYS A N 1
ATOM 1326 C CA . CYS A 1 173 ? 5.905 6.470 -0.587 1.00 86.44 173 CYS A CA 1
ATOM 1327 C C . CYS A 1 173 ? 4.650 6.335 -1.477 1.00 86.44 173 CYS A C 1
ATOM 1329 O O . CYS A 1 173 ? 4.429 5.255 -2.024 1.00 86.44 173 CYS A O 1
ATOM 1331 N N . HIS A 1 174 ? 3.836 7.400 -1.630 1.00 79.88 174 HIS A N 1
ATOM 1332 C CA . HIS A 1 174 ? 2.486 7.283 -2.223 1.00 79.88 174 HIS A CA 1
ATOM 1333 C C . HIS A 1 174 ? 2.142 8.290 -3.315 1.00 79.88 174 HIS A C 1
ATOM 1335 O O . HIS A 1 174 ? 1.515 7.904 -4.311 1.00 79.88 174 HIS A O 1
ATOM 1341 N N . LYS A 1 175 ? 2.470 9.576 -3.129 1.00 74.44 175 LYS A N 1
ATOM 1342 C CA . LYS A 1 175 ? 2.066 10.623 -4.074 1.00 74.44 175 LYS A CA 1
ATOM 1343 C C . LYS A 1 175 ? 3.174 11.633 -4.389 1.00 74.44 175 LYS A C 1
ATOM 1345 O O . LYS A 1 175 ? 4.053 11.918 -3.566 1.00 74.44 175 LYS A O 1
ATOM 1350 N N . PRO A 1 176 ? 3.138 12.213 -5.600 1.00 63.62 176 PRO A N 1
ATOM 1351 C CA . PRO A 1 176 ? 3.784 13.485 -5.892 1.00 63.62 176 PRO A CA 1
ATOM 1352 C C . PRO A 1 176 ? 3.365 14.556 -4.886 1.00 63.62 176 PRO A C 1
ATOM 1354 O O . PRO A 1 176 ? 2.180 14.814 -4.716 1.00 63.62 176 PRO A O 1
ATOM 1357 N N . GLY A 1 177 ? 4.338 15.175 -4.218 1.00 61.53 177 GLY A N 1
ATOM 1358 C CA . GLY A 1 177 ? 4.068 16.275 -3.291 1.00 61.53 177 GLY A CA 1
ATOM 1359 C C . GLY A 1 177 ? 3.598 15.869 -1.894 1.00 61.53 177 GLY A C 1
ATOM 1360 O O . GLY A 1 177 ? 3.176 16.754 -1.155 1.00 61.53 177 GLY A O 1
ATOM 1361 N N . ASP A 1 178 ? 3.704 14.590 -1.500 1.00 62.12 178 ASP A N 1
ATOM 1362 C CA . ASP A 1 178 ? 3.565 14.213 -0.088 1.00 62.12 178 ASP A CA 1
ATOM 1363 C C . ASP A 1 178 ? 4.498 15.102 0.742 1.00 62.12 178 ASP A C 1
ATOM 1365 O O . ASP A 1 178 ? 5.725 14.984 0.625 1.00 62.12 178 ASP A O 1
ATOM 1369 N N . SER A 1 179 ? 3.915 15.992 1.555 1.00 52.41 179 SER A N 1
ATOM 1370 C CA . SER A 1 179 ? 4.670 16.892 2.425 1.00 52.41 179 SER A CA 1
ATOM 1371 C C . SER A 1 179 ? 5.748 16.088 3.166 1.00 52.41 179 SER A C 1
ATOM 1373 O O . SER A 1 179 ? 5.483 14.956 3.602 1.00 52.41 179 SER A O 1
ATOM 1375 N N . PRO A 1 180 ? 6.964 16.636 3.346 1.00 48.31 180 PRO A N 1
ATOM 1376 C CA . PRO A 1 180 ? 7.991 16.015 4.180 1.00 48.31 180 PRO A CA 1
ATOM 1377 C C . PRO A 1 180 ? 7.478 15.638 5.580 1.00 48.31 180 PRO A C 1
ATOM 1379 O O . PRO A 1 180 ? 8.037 14.757 6.218 1.00 48.31 180 PRO A O 1
ATOM 1382 N N . SER A 1 181 ? 6.401 16.279 6.045 1.00 52.12 181 SER A N 1
ATOM 1383 C CA . SER A 1 181 ? 5.838 16.098 7.381 1.00 52.12 181 SER A CA 1
ATOM 1384 C C . SER A 1 181 ? 5.068 14.795 7.612 1.00 52.12 181 SER A C 1
ATOM 1386 O O . SER A 1 181 ? 4.891 14.438 8.769 1.00 52.12 181 SER A O 1
ATOM 1388 N N . THR A 1 182 ? 4.580 14.090 6.582 1.00 63.28 182 THR A N 1
ATOM 1389 C CA . THR A 1 182 ? 3.684 12.933 6.813 1.00 63.28 182 THR A CA 1
ATOM 1390 C C . THR A 1 182 ? 4.411 11.613 7.050 1.00 63.28 182 THR A C 1
ATOM 1392 O O . THR A 1 182 ? 3.809 10.679 7.555 1.00 63.28 182 THR A O 1
ATOM 1395 N N . HIS A 1 183 ? 5.709 11.537 6.743 1.00 68.12 183 HIS A N 1
ATOM 1396 C CA . HIS A 1 183 ? 6.550 10.394 7.089 1.00 68.12 183 HIS A CA 1
ATOM 1397 C C . HIS A 1 183 ? 7.949 10.879 7.441 1.00 68.12 183 HIS A C 1
ATOM 1399 O O . HIS A 1 183 ? 8.562 11.595 6.650 1.00 68.12 183 HIS A O 1
ATOM 1405 N N . LYS A 1 184 ? 8.491 10.417 8.572 1.00 73.12 184 LYS A N 1
ATOM 1406 C CA . LYS A 1 184 ? 9.884 10.704 8.943 1.00 73.12 184 LYS A CA 1
ATOM 1407 C C . LYS A 1 184 ? 10.875 10.116 7.931 1.00 73.12 184 LYS A C 1
ATOM 1409 O O . LYS A 1 184 ? 11.881 10.744 7.633 1.00 73.12 184 LYS A O 1
ATOM 1414 N N . GLU A 1 185 ? 10.563 8.945 7.374 1.00 85.94 185 GLU A N 1
ATOM 1415 C CA . GLU A 1 185 ? 11.423 8.231 6.428 1.00 85.94 185 GLU A CA 1
ATOM 1416 C C . GLU A 1 185 ? 10.587 7.654 5.277 1.00 85.94 185 GLU A C 1
ATOM 1418 O O . GLU A 1 185 ? 9.677 6.852 5.489 1.00 85.94 185 GLU A O 1
ATOM 1423 N N . LYS A 1 186 ? 10.880 8.063 4.038 1.00 91.06 186 LYS A N 1
ATOM 1424 C CA . LYS A 1 186 ? 10.162 7.588 2.844 1.00 91.06 186 LYS A CA 1
ATOM 1425 C C . LYS A 1 186 ? 10.662 6.193 2.426 1.00 91.06 186 LYS A C 1
ATOM 1427 O O . LYS A 1 186 ? 11.867 5.961 2.435 1.00 91.06 186 LYS A O 1
ATOM 1432 N N . LYS A 1 187 ? 9.769 5.272 2.050 1.00 92.69 187 LYS A N 1
ATOM 1433 C CA . LYS A 1 187 ? 10.036 3.819 1.940 1.00 92.69 187 LYS A CA 1
ATOM 1434 C C . LYS A 1 187 ? 10.711 3.358 0.653 1.00 92.69 187 LYS A C 1
ATOM 1436 O O . LYS A 1 187 ? 11.355 2.309 0.662 1.00 92.69 187 LYS A O 1
ATOM 1441 N N . VAL A 1 188 ? 10.576 4.111 -0.432 1.00 94.69 188 VAL A N 1
ATOM 1442 C CA . VAL A 1 188 ? 11.188 3.802 -1.729 1.00 94.69 188 VAL A CA 1
ATOM 1443 C C . VAL A 1 188 ? 12.275 4.824 -2.013 1.00 94.69 188 VAL A C 1
ATOM 1445 O O . VAL A 1 188 ? 12.074 6.004 -1.756 1.00 94.69 188 VAL A O 1
ATOM 1448 N N . LYS A 1 189 ? 13.411 4.386 -2.550 1.00 95.31 189 LYS A N 1
ATOM 1449 C CA . LYS A 1 189 ? 14.504 5.217 -3.061 1.00 95.31 189 LYS A CA 1
ATOM 1450 C C . LYS A 1 189 ? 14.614 5.006 -4.568 1.00 95.31 189 LYS A C 1
ATOM 1452 O O . LYS A 1 189 ? 14.587 3.859 -5.013 1.00 95.31 189 LYS A O 1
ATOM 1457 N N . VAL A 1 190 ? 14.752 6.092 -5.328 1.00 96.12 190 VAL A N 1
ATOM 1458 C CA . VAL A 1 190 ? 14.961 6.035 -6.781 1.00 96.12 190 VAL A CA 1
ATOM 1459 C C . VAL A 1 190 ? 16.374 6.457 -7.150 1.00 96.12 190 VAL A C 1
ATOM 1461 O O . VAL A 1 190 ? 16.855 7.495 -6.692 1.00 96.12 190 VAL A O 1
ATOM 1464 N N . GLU A 1 191 ? 17.016 5.669 -8.007 1.00 96.31 191 GLU A N 1
ATOM 1465 C CA . GLU A 1 191 ? 18.351 5.936 -8.539 1.00 96.31 191 GLU A CA 1
ATOM 1466 C C . GLU A 1 191 ? 18.392 5.712 -10.054 1.00 96.31 191 GLU A C 1
ATOM 1468 O O . GLU A 1 191 ? 17.790 4.772 -10.574 1.00 96.31 191 GLU A O 1
ATOM 1473 N N . LYS A 1 192 ? 19.135 6.551 -10.782 1.00 95.88 192 LYS A N 1
ATOM 1474 C CA . LYS A 1 192 ? 19.406 6.325 -12.208 1.00 95.88 192 LYS A CA 1
ATOM 1475 C C . LYS A 1 192 ? 20.357 5.132 -12.364 1.00 95.88 192 LYS A C 1
ATOM 1477 O O . LYS A 1 192 ? 21.403 5.079 -11.718 1.00 95.88 192 LYS A O 1
ATOM 1482 N N . VAL A 1 193 ? 20.021 4.191 -13.243 1.00 95.12 193 VAL A N 1
ATOM 1483 C CA . VAL A 1 193 ? 20.887 3.048 -13.570 1.00 95.12 193 VAL A CA 1
ATOM 1484 C C . VAL A 1 193 ? 22.077 3.543 -14.401 1.00 95.12 193 VAL A C 1
ATOM 1486 O O . VAL A 1 193 ? 21.891 4.151 -15.453 1.00 95.12 193 VAL A O 1
ATOM 1489 N N . GLN A 1 194 ? 23.304 3.298 -13.928 1.00 89.62 194 GLN A N 1
ATOM 1490 C CA . GLN A 1 194 ? 24.526 3.874 -14.514 1.00 89.62 194 GLN A CA 1
ATOM 1491 C C . GLN A 1 194 ? 25.058 3.141 -15.758 1.00 89.62 194 GLN A C 1
ATOM 1493 O O . GLN A 1 194 ? 25.832 3.722 -16.508 1.00 89.62 194 GLN A O 1
ATOM 1498 N N . ASP A 1 195 ? 24.645 1.901 -16.029 1.00 79.06 195 ASP A N 1
ATOM 1499 C CA . ASP A 1 195 ? 25.099 1.144 -17.213 1.00 79.06 195 ASP A CA 1
ATOM 1500 C C . ASP A 1 195 ? 24.261 1.483 -18.468 1.00 79.06 195 ASP A C 1
ATOM 1502 O O . ASP A 1 195 ? 23.649 0.633 -19.115 1.00 79.06 195 ASP A O 1
ATOM 1506 N N . PHE A 1 196 ? 24.158 2.780 -18.776 1.00 68.31 196 PHE A N 1
ATOM 1507 C CA . PHE A 1 196 ? 23.322 3.308 -19.862 1.00 68.31 196 PHE A CA 1
ATOM 1508 C C . PHE A 1 196 ? 23.967 3.183 -21.246 1.00 68.31 196 PHE A C 1
ATOM 1510 O O . PHE A 1 196 ? 23.258 3.267 -22.250 1.00 68.31 196 PHE A O 1
ATOM 1517 N N . CYS A 1 197 ? 25.279 2.924 -21.334 1.00 73.75 197 CYS A N 1
ATOM 1518 C CA . CYS A 1 197 ? 25.982 2.772 -22.616 1.00 73.75 197 CYS A CA 1
ATOM 1519 C C . CYS A 1 197 ? 25.319 1.717 -23.520 1.00 73.75 197 CYS A C 1
ATOM 1521 O O . CYS A 1 197 ? 25.390 1.796 -24.746 1.00 73.75 197 CYS A O 1
ATOM 1523 N N . GLN A 1 198 ? 24.620 0.749 -22.923 1.00 86.31 198 GLN A N 1
ATOM 1524 C CA . GLN A 1 198 ? 23.939 -0.323 -23.639 1.00 86.31 198 GLN A CA 1
ATOM 1525 C C . GLN A 1 198 ? 22.475 -0.016 -23.987 1.00 86.31 198 GLN A C 1
ATOM 1527 O O . GLN A 1 198 ? 21.886 -0.746 -24.787 1.00 86.31 198 GLN A O 1
ATOM 1532 N N . LEU A 1 199 ? 21.877 1.033 -23.421 1.00 90.75 199 LEU A N 1
ATOM 1533 C CA . LEU A 1 199 ? 20.471 1.395 -23.624 1.00 90.75 199 LEU A CA 1
ATOM 1534 C C . LEU A 1 199 ? 20.275 2.543 -24.626 1.00 90.75 199 LEU A C 1
ATOM 1536 O O . LEU A 1 199 ? 19.147 2.785 -25.035 1.00 90.75 199 LEU A O 1
ATOM 1540 N N . ARG A 1 200 ? 21.343 3.189 -25.113 1.00 90.62 200 ARG A N 1
ATOM 1541 C CA . ARG A 1 200 ? 21.274 4.253 -26.139 1.00 90.62 200 ARG A CA 1
ATOM 1542 C C . ARG A 1 200 ? 20.333 5.400 -25.724 1.00 90.62 200 ARG A C 1
ATOM 1544 O O . ARG A 1 200 ? 20.656 6.122 -24.793 1.00 90.62 200 ARG A O 1
ATOM 1551 N N . ASN A 1 201 ? 19.190 5.551 -26.401 1.00 92.06 201 ASN A N 1
ATOM 1552 C CA . ASN A 1 201 ? 18.218 6.639 -26.218 1.00 92.06 201 ASN A CA 1
ATOM 1553 C C . ASN A 1 201 ? 17.288 6.434 -25.007 1.00 92.06 201 ASN A C 1
ATOM 1555 O O . ASN A 1 201 ? 16.380 7.235 -24.773 1.00 92.06 201 ASN A O 1
ATOM 1559 N N . TYR A 1 202 ? 17.460 5.333 -24.273 1.00 94.31 202 TYR A N 1
ATOM 1560 C CA . TYR A 1 202 ? 16.626 4.982 -23.132 1.00 94.31 202 TYR A CA 1
ATOM 1561 C C . TYR A 1 202 ? 17.401 5.148 -21.827 1.00 94.31 202 TYR A C 1
ATOM 1563 O O . TYR A 1 202 ? 18.555 4.736 -21.713 1.00 94.31 202 TYR A O 1
ATOM 1571 N N . THR A 1 203 ? 16.722 5.676 -20.812 1.00 95.12 203 THR A N 1
ATOM 1572 C CA . THR A 1 203 ? 17.231 5.738 -19.439 1.00 95.12 203 THR A CA 1
ATOM 1573 C C . THR A 1 203 ? 16.413 4.798 -18.556 1.00 95.12 203 THR A C 1
ATOM 1575 O O . THR A 1 203 ? 15.208 4.651 -18.750 1.00 95.12 203 THR A O 1
ATOM 1578 N N . ALA A 1 204 ? 17.055 4.156 -17.579 1.00 96.56 204 ALA A N 1
ATOM 1579 C CA . ALA A 1 204 ? 16.383 3.318 -16.592 1.00 96.56 204 ALA A CA 1
ATOM 1580 C C . ALA A 1 204 ? 16.527 3.888 -15.175 1.00 96.56 204 ALA A C 1
ATOM 1582 O O . ALA A 1 204 ? 17.593 4.386 -14.801 1.00 96.56 204 ALA A O 1
ATOM 1583 N N . TYR A 1 205 ? 15.462 3.769 -14.386 1.00 97.25 205 TYR A N 1
ATOM 1584 C CA . TYR A 1 205 ? 15.393 4.209 -12.996 1.00 97.25 205 TYR A CA 1
ATOM 1585 C C . TYR A 1 205 ? 15.051 3.030 -12.091 1.00 97.25 205 TYR A C 1
ATOM 1587 O O . TYR A 1 205 ? 14.077 2.315 -12.319 1.00 97.25 205 TYR A O 1
ATOM 1595 N N . LEU A 1 206 ? 15.892 2.805 -11.088 1.00 97.56 206 LEU A N 1
ATOM 1596 C CA . LEU A 1 206 ? 15.797 1.728 -10.116 1.00 97.56 206 LEU A CA 1
ATOM 1597 C C . LEU A 1 206 ? 15.073 2.235 -8.868 1.00 97.56 206 LEU A C 1
ATOM 1599 O O . LEU A 1 206 ? 15.563 3.129 -8.188 1.00 97.56 206 LEU A O 1
ATOM 1603 N N . HIS A 1 207 ? 13.939 1.622 -8.555 1.00 97.75 207 HIS A N 1
ATOM 1604 C CA . HIS A 1 207 ? 13.160 1.830 -7.343 1.00 97.75 207 HIS A CA 1
ATOM 1605 C C . HIS A 1 207 ? 13.456 0.678 -6.380 1.00 97.75 207 HIS A C 1
ATOM 1607 O O . HIS A 1 207 ? 13.141 -0.480 -6.667 1.00 97.75 207 HIS A O 1
ATOM 1613 N N . VAL A 1 208 ? 14.067 0.987 -5.241 1.00 96.50 208 VAL A N 1
ATOM 1614 C CA . VAL A 1 208 ? 14.487 0.013 -4.220 1.00 96.50 208 VAL A CA 1
ATOM 1615 C C . VAL A 1 208 ? 14.005 0.431 -2.833 1.00 96.50 208 VAL A C 1
ATOM 1617 O O . VAL A 1 208 ? 13.713 1.611 -2.623 1.00 96.50 208 VAL A O 1
ATOM 1620 N N . PRO A 1 209 ? 13.895 -0.507 -1.875 1.00 95.56 209 PRO A N 1
ATOM 1621 C CA . PRO A 1 209 ? 13.628 -0.163 -0.486 1.00 95.56 209 PRO A CA 1
ATOM 1622 C C . PRO A 1 209 ? 14.651 0.862 0.014 1.00 95.56 209 PRO A C 1
ATOM 1624 O O . PRO A 1 209 ? 15.853 0.720 -0.215 1.00 95.56 209 PRO A O 1
ATOM 1627 N N . ASN A 1 210 ? 14.186 1.918 0.680 1.00 93.62 210 ASN A N 1
ATOM 1628 C CA . ASN A 1 210 ? 15.077 2.892 1.300 1.00 93.62 210 ASN A CA 1
ATOM 1629 C C . ASN A 1 210 ? 15.631 2.314 2.615 1.00 93.62 210 ASN A C 1
ATOM 1631 O O . ASN A 1 210 ? 14.869 2.198 3.578 1.00 93.62 210 ASN A O 1
ATOM 1635 N N . PRO A 1 211 ? 16.940 2.031 2.725 1.00 90.62 211 PRO A N 1
ATOM 1636 C CA . PRO A 1 211 ? 17.513 1.415 3.923 1.00 90.62 211 PRO A CA 1
ATOM 1637 C C . PRO A 1 211 ? 17.363 2.274 5.188 1.00 90.62 211 PRO A C 1
ATOM 1639 O O . PRO A 1 211 ? 17.487 1.756 6.289 1.00 90.62 211 PRO A O 1
ATOM 1642 N N . LYS A 1 212 ? 17.083 3.579 5.055 1.00 89.44 212 LYS A N 1
ATOM 1643 C CA . LYS A 1 212 ? 16.789 4.456 6.202 1.00 89.44 212 LYS A CA 1
ATOM 1644 C C . LYS A 1 212 ? 15.370 4.291 6.749 1.00 89.44 212 LYS A C 1
ATOM 1646 O O . LYS A 1 212 ? 15.118 4.633 7.892 1.00 89.44 212 LYS A O 1
ATOM 1651 N N . ALA A 1 213 ? 14.441 3.801 5.934 1.00 86.69 213 ALA A N 1
ATOM 1652 C CA . ALA A 1 213 ? 13.024 3.691 6.282 1.00 86.69 213 ALA A CA 1
ATOM 1653 C C . ALA A 1 213 ? 12.606 2.267 6.674 1.00 86.69 213 ALA A C 1
ATOM 1655 O O . ALA A 1 213 ? 11.510 2.055 7.209 1.00 86.69 213 ALA A O 1
ATOM 1656 N N . HIS A 1 214 ? 13.461 1.290 6.374 1.00 79.88 214 HIS A N 1
ATOM 1657 C CA . HIS A 1 214 ? 13.247 -0.116 6.674 1.00 79.88 214 HIS A CA 1
ATOM 1658 C C . HIS A 1 214 ? 14.147 -0.526 7.833 1.00 79.88 214 HIS A C 1
ATOM 1660 O O . HIS A 1 214 ? 15.367 -0.454 7.750 1.00 79.88 214 HIS A O 1
ATOM 1666 N N . TYR A 1 215 ? 13.518 -0.973 8.914 1.00 74.06 215 TYR A N 1
ATOM 1667 C CA . TYR A 1 215 ? 14.172 -1.566 10.075 1.00 74.06 215 TYR A CA 1
ATOM 1668 C C . TYR A 1 215 ? 13.533 -2.936 10.342 1.00 74.06 215 TYR A C 1
ATOM 1670 O O . TYR A 1 215 ? 12.362 -3.153 10.010 1.00 74.06 215 TYR A O 1
ATOM 1678 N N . GLY A 1 216 ? 14.287 -3.856 10.948 1.00 75.00 216 GLY A N 1
ATOM 1679 C CA . GLY A 1 216 ? 13.818 -5.205 11.282 1.00 75.00 216 GLY A CA 1
ATOM 1680 C C . GLY A 1 216 ? 14.124 -6.247 10.202 1.00 75.00 216 GLY A C 1
ATOM 1681 O O . GLY A 1 216 ? 15.178 -6.202 9.583 1.00 75.00 216 GLY A O 1
ATOM 1682 N N . ILE A 1 217 ? 13.221 -7.211 10.004 1.00 66.25 217 ILE A N 1
ATOM 1683 C CA . ILE A 1 217 ? 13.437 -8.394 9.144 1.00 66.25 217 ILE A CA 1
ATOM 1684 C C . ILE A 1 217 ? 13.282 -8.131 7.635 1.00 66.25 217 ILE A C 1
ATOM 1686 O O . ILE A 1 217 ? 13.789 -8.902 6.826 1.00 66.25 217 ILE A O 1
ATOM 1690 N N . ASN A 1 218 ? 12.632 -7.031 7.243 1.00 68.44 218 ASN A N 1
ATOM 1691 C CA . ASN A 1 218 ? 12.298 -6.713 5.846 1.00 68.44 218 ASN A CA 1
ATOM 1692 C C . ASN A 1 218 ? 13.210 -5.621 5.254 1.00 68.44 218 ASN A C 1
ATOM 1694 O O . ASN A 1 218 ? 12.737 -4.725 4.565 1.00 68.44 218 ASN A O 1
ATOM 1698 N N . LEU A 1 219 ? 14.519 -5.646 5.528 1.00 80.12 219 LEU A N 1
ATOM 1699 C CA . LEU A 1 219 ? 15.428 -4.559 5.108 1.00 80.12 219 LEU A CA 1
ATOM 1700 C C . LEU A 1 219 ? 15.501 -4.356 3.586 1.00 80.12 219 LEU A C 1
ATOM 1702 O O . LEU A 1 219 ? 15.845 -3.269 3.129 1.00 80.12 219 LEU A O 1
ATOM 1706 N N . ASN A 1 220 ? 15.174 -5.392 2.810 1.00 87.00 220 ASN A N 1
ATOM 1707 C CA . ASN A 1 220 ? 15.420 -5.446 1.369 1.00 87.00 220 ASN A CA 1
ATOM 1708 C C . ASN A 1 220 ? 14.154 -5.705 0.541 1.00 87.00 220 ASN A C 1
ATOM 1710 O O . ASN A 1 220 ? 14.259 -6.062 -0.633 1.00 87.00 220 ASN A O 1
ATOM 1714 N N . THR A 1 221 ? 12.967 -5.528 1.126 1.00 93.00 221 THR A N 1
ATOM 1715 C CA . THR A 1 221 ? 11.696 -5.754 0.429 1.00 93.00 221 THR A CA 1
ATOM 1716 C C . THR A 1 221 ? 10.636 -4.725 0.804 1.00 93.00 221 THR A C 1
ATOM 1718 O O . THR A 1 221 ? 10.634 -4.204 1.914 1.00 93.00 221 THR A O 1
ATOM 1721 N N . PHE A 1 222 ? 9.692 -4.470 -0.098 1.00 94.00 222 PHE A N 1
ATOM 1722 C CA . PHE A 1 222 ? 8.451 -3.749 0.196 1.00 94.00 222 PHE A CA 1
ATOM 1723 C C . PHE A 1 222 ? 7.253 -4.432 -0.471 1.00 94.00 222 PHE A C 1
ATOM 1725 O O . PHE A 1 222 ? 7.409 -5.223 -1.403 1.00 94.00 222 PHE A O 1
ATOM 1732 N N . ASN A 1 223 ? 6.048 -4.118 -0.002 1.00 95.44 223 ASN A N 1
ATOM 1733 C CA . ASN A 1 223 ? 4.807 -4.585 -0.611 1.00 95.44 223 ASN A CA 1
ATOM 1734 C C . ASN A 1 223 ? 4.298 -3.520 -1.591 1.00 95.44 223 ASN A C 1
ATOM 1736 O O . ASN A 1 223 ? 4.260 -2.346 -1.247 1.00 95.44 223 ASN A O 1
ATOM 1740 N N . ILE A 1 224 ? 3.899 -3.890 -2.807 1.00 96.69 224 ILE A N 1
ATOM 1741 C CA . ILE A 1 224 ? 3.385 -2.940 -3.807 1.00 96.69 224 ILE A CA 1
ATOM 1742 C C . ILE A 1 224 ? 1.869 -3.087 -3.898 1.00 96.69 224 ILE A C 1
ATOM 1744 O O . ILE A 1 224 ? 1.383 -4.131 -4.332 1.00 96.69 224 ILE A O 1
ATOM 1748 N N . SER A 1 225 ? 1.117 -2.045 -3.536 1.00 96.31 225 SER A N 1
ATOM 1749 C CA . SER A 1 225 ? -0.345 -2.023 -3.710 1.00 96.31 225 SER A CA 1
ATOM 1750 C C . SER A 1 225 ? -0.788 -1.540 -5.086 1.00 96.31 225 SER A C 1
ATOM 1752 O O . SER A 1 225 ? -1.929 -1.769 -5.463 1.00 96.31 225 SER A O 1
ATOM 1754 N N . GLY A 1 226 ? 0.092 -0.902 -5.857 1.00 95.81 226 GLY A N 1
ATOM 1755 C CA . GLY A 1 226 ? -0.211 -0.483 -7.222 1.00 95.81 226 GLY A CA 1
ATOM 1756 C C . GLY A 1 226 ? 0.886 0.362 -7.855 1.00 95.81 226 GLY A C 1
ATOM 1757 O O . GLY A 1 226 ? 1.896 0.683 -7.222 1.00 95.81 226 GLY A O 1
ATOM 1758 N N . PHE A 1 227 ? 0.663 0.734 -9.113 1.00 95.94 227 PHE A N 1
ATOM 1759 C CA . PHE A 1 227 ? 1.547 1.593 -9.894 1.00 95.94 227 PHE A CA 1
ATOM 1760 C C . PHE A 1 227 ? 0.828 2.896 -10.246 1.00 95.94 227 PHE A C 1
ATOM 1762 O O . PHE A 1 227 ? -0.390 2.920 -10.427 1.00 95.94 227 PHE A O 1
ATOM 1769 N N . LYS A 1 228 ? 1.580 3.991 -10.347 1.00 94.94 228 LYS A N 1
ATOM 1770 C CA . LYS A 1 228 ? 1.078 5.307 -10.753 1.00 94.94 228 LYS A CA 1
ATOM 1771 C C . LYS A 1 228 ? 2.029 5.970 -11.732 1.00 94.94 228 LYS A C 1
ATOM 1773 O O . LYS A 1 228 ? 3.220 5.710 -11.688 1.00 94.94 228 LYS A O 1
ATOM 1778 N N . ASN A 1 229 ? 1.526 6.862 -12.570 1.00 93.19 229 ASN A N 1
ATOM 1779 C CA . ASN A 1 229 ? 2.323 7.818 -13.325 1.00 93.19 229 ASN A CA 1
ATOM 1780 C C . ASN A 1 229 ? 1.903 9.222 -12.875 1.00 93.19 229 ASN A C 1
ATOM 1782 O O . ASN A 1 229 ? 0.879 9.756 -13.319 1.00 93.19 229 ASN A O 1
ATOM 1786 N N . GLY A 1 230 ? 2.642 9.763 -11.906 1.00 90.75 230 GLY A N 1
ATOM 1787 C CA . GLY A 1 230 ? 2.241 10.956 -11.175 1.00 90.75 230 GLY A CA 1
ATOM 1788 C C . GLY A 1 230 ? 0.948 10.706 -10.394 1.00 90.75 230 GLY A C 1
ATOM 1789 O O . GLY A 1 230 ? 0.907 9.881 -9.483 1.00 90.75 230 GLY A O 1
ATOM 1790 N N . ASN A 1 231 ? -0.123 11.410 -10.765 1.00 89.38 231 ASN A N 1
ATOM 1791 C CA . ASN A 1 231 ? -1.440 11.265 -10.132 1.00 89.38 231 ASN A CA 1
ATOM 1792 C C . ASN A 1 231 ? -2.328 10.197 -10.787 1.00 89.38 231 ASN A C 1
ATOM 1794 O O . ASN A 1 231 ? -3.381 9.874 -10.243 1.00 89.38 231 ASN A O 1
ATOM 1798 N N . ASN A 1 232 ? -1.923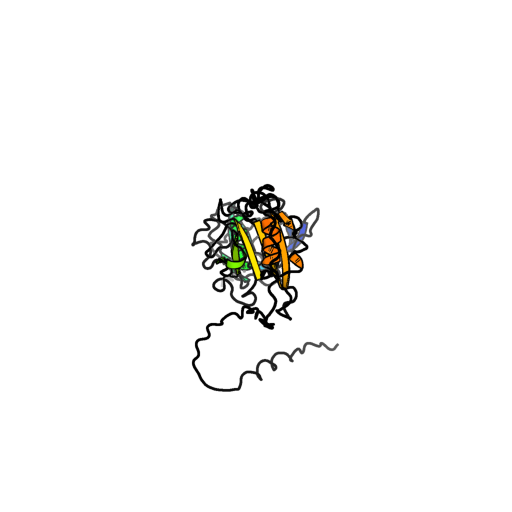 9.655 -11.937 1.00 92.19 232 ASN A N 1
ATOM 1799 C CA . ASN A 1 232 ? -2.730 8.700 -12.690 1.00 92.19 232 ASN A CA 1
ATOM 1800 C C . ASN A 1 232 ? -2.408 7.268 -12.267 1.00 92.19 232 ASN A C 1
ATOM 1802 O O . ASN A 1 232 ? -1.238 6.914 -12.136 1.00 92.19 232 ASN A O 1
ATOM 1806 N N . GLU A 1 233 ? -3.430 6.435 -12.085 1.00 93.25 233 GLU A N 1
ATOM 1807 C CA . GLU A 1 233 ? -3.258 5.000 -11.845 1.00 93.25 233 GLU A CA 1
ATOM 1808 C C . GLU A 1 233 ? -2.681 4.315 -13.094 1.00 93.25 233 GLU A C 1
ATOM 1810 O O . GLU A 1 233 ? -3.097 4.594 -14.218 1.00 93.25 233 GLU A O 1
ATOM 1815 N N . VAL A 1 234 ? -1.723 3.409 -12.896 1.00 95.19 234 VAL A N 1
ATOM 1816 C CA . VAL A 1 234 ? -1.161 2.561 -13.949 1.00 95.19 234 VAL A CA 1
ATOM 1817 C C . VAL A 1 234 ? -1.610 1.128 -13.704 1.00 95.19 234 VAL A C 1
ATOM 1819 O O . VAL A 1 234 ? -1.215 0.497 -12.723 1.00 95.19 234 VAL A O 1
ATOM 1822 N N . ARG A 1 235 ? -2.425 0.604 -14.621 1.00 96.31 235 ARG A N 1
ATOM 1823 C CA . ARG A 1 235 ? -2.896 -0.782 -14.584 1.00 96.31 235 ARG A CA 1
ATOM 1824 C C . ARG A 1 235 ? -2.002 -1.656 -15.445 1.00 96.31 235 ARG A C 1
ATOM 1826 O O . ARG A 1 235 ? -1.919 -1.463 -16.654 1.00 96.31 235 ARG A O 1
ATOM 1833 N N . LEU A 1 236 ? -1.338 -2.614 -14.808 1.00 96.50 236 LEU A N 1
ATOM 1834 C CA . LEU A 1 236 ? -0.558 -3.643 -15.487 1.00 96.50 236 LEU A CA 1
ATOM 1835 C C . LEU A 1 236 ? -1.482 -4.835 -15.754 1.00 96.50 236 LEU A C 1
ATOM 1837 O O . LEU A 1 236 ? -1.907 -5.507 -14.815 1.00 96.50 236 LEU A O 1
ATOM 1841 N N . ASN A 1 237 ? -1.852 -5.066 -17.016 1.00 95.44 237 ASN A N 1
ATOM 1842 C CA . ASN A 1 237 ? -2.821 -6.111 -17.353 1.00 95.44 237 ASN A CA 1
ATOM 1843 C C . ASN A 1 237 ? -2.328 -7.486 -16.893 1.00 95.44 237 ASN A C 1
ATOM 1845 O O . ASN A 1 237 ? -1.166 -7.821 -17.097 1.00 95.44 237 ASN A O 1
ATOM 1849 N N . SER A 1 238 ? -3.225 -8.276 -16.301 1.00 93.81 238 SER A N 1
ATOM 1850 C CA . SER A 1 238 ? -2.930 -9.604 -15.737 1.00 93.81 238 SER A CA 1
ATOM 1851 C C . SER A 1 238 ? -2.047 -9.611 -14.483 1.00 93.81 238 SER A C 1
ATOM 1853 O O . SER A 1 238 ? -1.719 -10.690 -13.991 1.00 93.81 238 SER A O 1
ATOM 1855 N N . LEU A 1 239 ? -1.704 -8.448 -13.918 1.00 95.94 239 LEU A N 1
ATOM 1856 C CA . LEU A 1 239 ? -1.038 -8.385 -12.623 1.00 95.94 239 LEU A CA 1
ATOM 1857 C C . LEU A 1 239 ? -2.045 -8.554 -11.480 1.00 95.94 239 LEU A C 1
ATOM 1859 O O . LEU A 1 239 ? -2.976 -7.763 -11.333 1.00 95.94 239 LEU A O 1
ATOM 1863 N N . SER A 1 240 ? -1.802 -9.531 -10.609 1.00 95.69 240 SER A N 1
ATOM 1864 C CA . SER A 1 240 ? -2.466 -9.615 -9.309 1.00 95.69 240 SER A CA 1
ATOM 1865 C C . SER A 1 240 ? -1.773 -8.700 -8.298 1.00 95.69 240 SER A C 1
ATOM 1867 O O . SER A 1 240 ? -0.579 -8.860 -8.034 1.00 95.69 240 SER A O 1
ATOM 1869 N N . LEU A 1 241 ? -2.523 -7.773 -7.707 1.00 95.69 241 LEU A N 1
ATOM 1870 C CA . LEU A 1 241 ? -2.070 -6.940 -6.594 1.00 95.69 241 LEU A CA 1
ATOM 1871 C C . LEU A 1 241 ? -2.616 -7.482 -5.259 1.00 95.69 241 LEU A C 1
ATOM 1873 O O . LEU A 1 241 ? -3.700 -8.073 -5.244 1.00 95.69 241 LEU A O 1
ATOM 1877 N N . PRO A 1 242 ? -1.890 -7.284 -4.144 1.00 96.81 242 PRO A N 1
ATOM 1878 C CA . PRO A 1 242 ? -0.595 -6.615 -4.038 1.00 96.81 242 PRO A CA 1
ATOM 1879 C C . PRO A 1 242 ? 0.569 -7.540 -4.422 1.00 96.81 242 PRO A C 1
ATOM 1881 O O . PRO A 1 242 ? 0.486 -8.757 -4.263 1.00 96.81 242 PRO A O 1
ATOM 1884 N N . ILE A 1 243 ? 1.690 -6.961 -4.857 1.00 96.62 243 ILE A N 1
ATOM 1885 C CA . ILE A 1 243 ? 2.951 -7.708 -4.988 1.00 96.62 243 ILE A CA 1
ATOM 1886 C C . ILE A 1 243 ? 3.609 -7.733 -3.609 1.00 96.62 243 ILE A C 1
ATOM 1888 O O . ILE A 1 243 ? 4.031 -6.688 -3.113 1.00 96.62 243 ILE A O 1
ATOM 1892 N N . LYS A 1 244 ? 3.693 -8.911 -2.986 1.00 94.75 244 LYS A N 1
ATOM 1893 C CA . LYS A 1 244 ? 4.380 -9.085 -1.699 1.00 94.75 244 LYS A CA 1
ATOM 1894 C C . LYS A 1 244 ? 5.880 -9.303 -1.895 1.00 94.75 244 LYS A C 1
ATOM 1896 O O . LYS A 1 244 ? 6.296 -9.899 -2.888 1.00 94.75 244 LYS A O 1
ATOM 1901 N N . ASP A 1 245 ? 6.670 -8.827 -0.934 1.00 93.31 245 ASP A N 1
ATOM 1902 C CA . ASP A 1 245 ? 8.123 -9.045 -0.866 1.00 93.31 245 ASP A CA 1
ATOM 1903 C C . ASP A 1 245 ? 8.885 -8.648 -2.157 1.00 93.31 245 ASP A C 1
ATOM 1905 O O . ASP A 1 245 ? 9.825 -9.323 -2.599 1.00 93.31 245 ASP A O 1
ATOM 1909 N N . ALA A 1 246 ? 8.482 -7.541 -2.791 1.00 95.69 246 ALA A N 1
ATOM 1910 C CA . ALA A 1 246 ? 9.172 -7.008 -3.959 1.00 95.69 246 ALA A CA 1
ATOM 1911 C C . ALA A 1 246 ? 10.541 -6.449 -3.553 1.00 95.69 246 ALA A C 1
ATOM 1913 O O . ALA A 1 246 ? 10.645 -5.660 -2.614 1.00 95.69 246 ALA A O 1
ATOM 1914 N N . THR A 1 247 ? 11.595 -6.832 -4.272 1.00 95.38 247 THR A N 1
ATOM 1915 C CA . THR A 1 247 ? 12.975 -6.405 -3.979 1.00 95.38 247 THR A CA 1
ATOM 1916 C C . THR A 1 247 ? 13.360 -5.130 -4.708 1.00 95.38 247 THR A C 1
ATOM 1918 O O . THR A 1 247 ? 14.146 -4.330 -4.206 1.00 95.38 247 THR A O 1
ATOM 1921 N N . ARG A 1 248 ? 12.834 -4.947 -5.921 1.00 96.69 248 ARG A N 1
ATOM 1922 C CA . ARG A 1 248 ? 13.077 -3.768 -6.755 1.00 96.69 248 ARG A CA 1
ATOM 1923 C C . ARG A 1 248 ? 12.075 -3.674 -7.893 1.00 96.69 248 ARG A C 1
ATOM 1925 O O . ARG A 1 248 ? 11.570 -4.693 -8.369 1.00 96.69 248 ARG A O 1
ATOM 1932 N N . VAL A 1 249 ? 11.900 -2.455 -8.384 1.00 98.25 249 VAL A N 1
ATOM 1933 C CA . VAL A 1 249 ? 11.256 -2.145 -9.662 1.00 98.25 249 VAL A CA 1
ATOM 1934 C C . VAL A 1 249 ? 12.244 -1.355 -10.516 1.00 98.25 249 VAL A C 1
ATOM 1936 O O . VAL A 1 249 ? 12.971 -0.517 -9.994 1.00 98.25 249 VAL A O 1
ATOM 1939 N N . ILE A 1 250 ? 12.311 -1.618 -11.817 1.00 98.06 250 ILE A N 1
ATOM 1940 C CA . ILE A 1 250 ? 13.083 -0.816 -12.769 1.00 98.06 250 ILE A CA 1
ATOM 1941 C C . ILE A 1 250 ? 12.123 -0.288 -13.822 1.00 98.06 250 ILE A C 1
ATOM 1943 O O . ILE A 1 250 ? 11.373 -1.057 -14.421 1.00 98.06 250 ILE A O 1
ATOM 1947 N N . VAL A 1 251 ? 12.163 1.018 -14.054 1.00 97.88 251 VAL A N 1
ATOM 1948 C CA . VAL A 1 251 ? 11.347 1.684 -15.067 1.00 97.88 251 VAL A CA 1
ATOM 1949 C C . VAL A 1 251 ? 12.259 2.210 -16.163 1.00 97.88 251 VAL A C 1
ATOM 1951 O O . VAL A 1 251 ? 13.145 3.020 -15.901 1.00 97.88 251 VAL A O 1
ATOM 1954 N N . TYR A 1 252 ? 12.042 1.753 -17.393 1.00 97.19 252 TYR A N 1
ATOM 1955 C CA . TYR A 1 252 ? 12.752 2.225 -18.578 1.00 97.19 252 TYR A CA 1
ATOM 1956 C C . TYR A 1 252 ? 11.914 3.300 -19.265 1.00 97.19 252 TYR A C 1
ATOM 1958 O O . TYR A 1 252 ? 10.731 3.094 -19.552 1.00 97.19 252 TYR A O 1
ATOM 1966 N N . MET A 1 253 ? 12.531 4.443 -19.537 1.00 95.75 25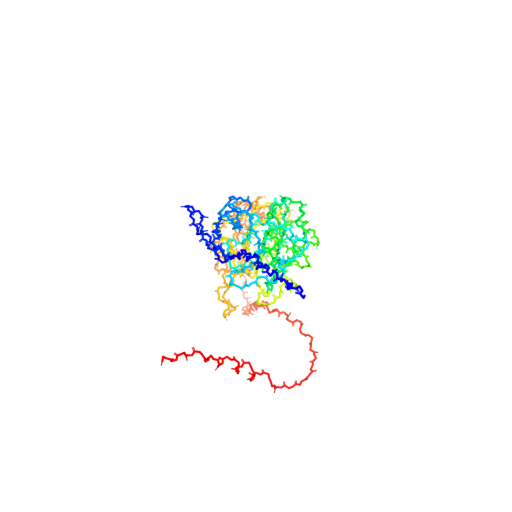3 MET A N 1
ATOM 1967 C CA . MET A 1 253 ? 11.888 5.643 -20.060 1.00 95.75 253 MET A CA 1
ATOM 1968 C C . MET A 1 253 ? 12.580 6.148 -21.323 1.00 95.75 253 MET A C 1
ATOM 1970 O O . MET A 1 253 ? 13.788 5.986 -21.505 1.00 95.75 253 MET A O 1
ATOM 1974 N N . CYS A 1 254 ? 11.800 6.832 -22.155 1.00 92.69 254 CYS A N 1
ATOM 1975 C CA . CYS A 1 254 ? 12.308 7.664 -23.242 1.00 92.69 254 CYS A CA 1
ATOM 1976 C C . CYS A 1 254 ? 12.690 9.056 -22.712 1.00 92.69 254 CYS A C 1
ATOM 1978 O O . CYS A 1 254 ? 11.833 9.760 -22.175 1.00 92.69 254 CYS A O 1
ATOM 1980 N N . GLU A 1 2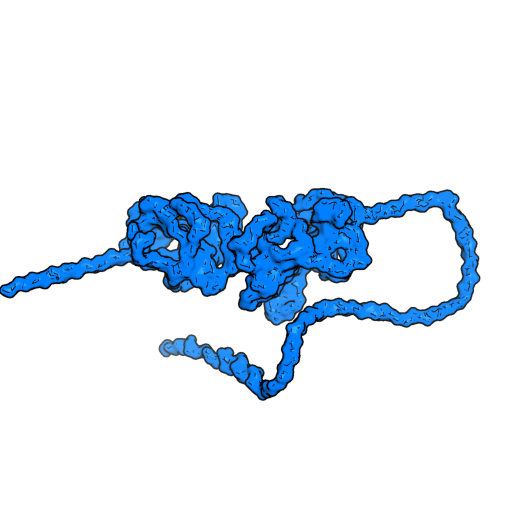55 ? 13.957 9.460 -22.851 1.00 85.12 255 GLU A N 1
ATOM 1981 C CA . GLU A 1 255 ? 14.468 10.721 -22.284 1.00 85.12 255 GLU A CA 1
ATOM 1982 C C . GLU A 1 255 ? 14.045 11.956 -23.096 1.00 85.12 255 GLU A C 1
ATOM 1984 O O . GLU A 1 255 ? 13.806 13.015 -22.520 1.00 85.12 255 GLU A O 1
ATOM 1989 N N . GLU A 1 256 ? 13.875 11.811 -24.415 1.00 76.12 256 GLU A N 1
ATOM 1990 C CA . GLU A 1 256 ? 13.710 12.948 -25.330 1.00 76.12 256 GLU A CA 1
ATOM 1991 C C . GLU A 1 256 ? 12.391 13.718 -25.160 1.00 76.12 256 GLU A C 1
ATOM 1993 O O . GLU A 1 256 ? 12.360 14.918 -25.429 1.00 76.12 256 GLU A O 1
ATOM 1998 N N . VAL A 1 257 ? 11.294 13.080 -24.724 1.00 65.00 257 VAL A N 1
ATOM 1999 C CA . VAL A 1 257 ? 10.001 13.771 -24.561 1.00 65.00 257 VAL A CA 1
ATOM 2000 C C . VAL A 1 257 ? 9.169 13.156 -23.432 1.00 65.00 257 VAL A C 1
ATOM 2002 O O . VAL A 1 257 ? 8.734 12.005 -23.501 1.00 65.00 257 VAL A O 1
ATOM 2005 N N . ASN A 1 258 ? 8.897 13.961 -22.402 1.00 78.25 258 ASN A N 1
ATOM 2006 C CA . ASN A 1 258 ? 7.960 13.691 -21.301 1.00 78.25 258 ASN A CA 1
ATOM 2007 C C . ASN A 1 258 ? 8.277 12.489 -20.399 1.00 78.25 258 ASN A C 1
ATOM 2009 O O . ASN A 1 258 ? 7.421 12.109 -19.604 1.00 78.25 258 ASN A O 1
ATOM 2013 N N . ARG A 1 259 ? 9.481 11.901 -20.493 1.00 87.06 259 ARG A N 1
ATOM 2014 C CA . ARG A 1 259 ? 9.908 10.771 -19.643 1.00 87.06 259 ARG A CA 1
ATOM 2015 C C . ARG A 1 259 ? 8.869 9.645 -19.614 1.00 87.06 259 ARG A C 1
ATOM 2017 O O . ARG A 1 259 ? 8.551 9.089 -18.567 1.00 87.06 259 ARG A O 1
ATOM 2024 N N . THR A 1 260 ? 8.302 9.339 -20.782 1.00 91.44 260 THR A N 1
ATOM 2025 C CA . THR A 1 260 ? 7.222 8.352 -20.890 1.00 91.44 260 THR A CA 1
ATOM 2026 C C . THR A 1 260 ? 7.761 6.972 -20.495 1.00 91.44 260 THR A C 1
ATOM 2028 O O . THR A 1 260 ? 8.736 6.524 -21.108 1.00 91.44 260 THR A O 1
ATOM 2031 N N . PRO A 1 261 ? 7.166 6.290 -19.497 1.00 95.62 261 PRO A N 1
ATOM 2032 C CA . PRO A 1 261 ? 7.570 4.942 -19.122 1.00 95.62 261 PRO A CA 1
ATOM 2033 C C . PRO A 1 261 ? 7.162 3.957 -20.225 1.00 95.62 261 PRO A C 1
ATOM 2035 O O . PRO A 1 261 ? 6.013 3.935 -20.676 1.00 95.62 261 PRO A O 1
ATOM 2038 N N . LEU A 1 262 ? 8.128 3.158 -20.672 1.00 96.62 262 LEU A N 1
ATOM 2039 C CA . LEU A 1 262 ? 7.996 2.235 -21.802 1.00 96.62 262 LEU A CA 1
ATOM 2040 C C . LEU A 1 262 ? 8.014 0.769 -21.371 1.00 96.62 262 LEU A C 1
ATOM 2042 O O . LEU A 1 262 ? 7.315 -0.057 -21.952 1.00 96.62 262 LEU A O 1
ATOM 2046 N N . LEU A 1 263 ? 8.815 0.443 -20.360 1.00 97.94 263 LEU A N 1
ATOM 2047 C CA . LEU A 1 263 ? 8.987 -0.916 -19.863 1.00 97.94 263 LEU A CA 1
ATOM 2048 C C . LEU A 1 263 ? 9.137 -0.867 -18.342 1.00 97.94 263 LEU A C 1
ATOM 2050 O O . LEU A 1 263 ? 9.868 -0.030 -17.813 1.00 97.94 263 LEU A O 1
ATOM 2054 N N . ILE A 1 264 ? 8.444 -1.759 -17.647 1.00 98.38 264 ILE A N 1
ATOM 2055 C CA . ILE A 1 264 ? 8.530 -1.947 -16.202 1.00 98.38 264 ILE A CA 1
ATOM 2056 C C . ILE A 1 264 ? 9.026 -3.363 -15.956 1.00 98.38 264 ILE A C 1
ATOM 2058 O O . ILE A 1 264 ? 8.496 -4.328 -16.502 1.00 98.38 264 ILE A O 1
ATOM 2062 N N . TYR A 1 265 ? 10.030 -3.469 -15.104 1.00 98.31 265 TYR A N 1
ATOM 2063 C CA . TYR A 1 265 ? 10.512 -4.714 -14.536 1.00 98.31 265 TYR A CA 1
ATOM 2064 C C . TYR A 1 265 ? 10.274 -4.694 -13.035 1.00 98.31 265 TYR A C 1
ATOM 2066 O O . TYR A 1 265 ? 10.541 -3.680 -12.395 1.00 98.31 265 TYR A O 1
ATOM 2074 N N . TYR A 1 266 ? 9.872 -5.812 -12.447 1.00 97.94 266 TYR A N 1
ATOM 2075 C CA . TYR A 1 266 ? 10.024 -6.008 -11.010 1.00 97.94 266 TYR A CA 1
ATOM 2076 C C . TYR A 1 266 ? 10.492 -7.423 -10.690 1.00 97.94 266 TYR A C 1
ATOM 2078 O O . TYR A 1 266 ? 10.312 -8.361 -11.471 1.00 97.94 266 TYR A O 1
ATOM 2086 N N . SER A 1 267 ? 11.102 -7.567 -9.516 1.00 96.12 267 SER A N 1
ATOM 2087 C CA . SER A 1 267 ? 11.416 -8.874 -8.945 1.00 96.12 267 SER A CA 1
ATOM 2088 C C . SER A 1 267 ? 10.928 -9.009 -7.519 1.00 96.12 267 SER A C 1
ATOM 2090 O O . SER A 1 267 ? 10.895 -8.036 -6.768 1.00 96.12 267 SER A O 1
ATOM 2092 N N . MET A 1 268 ? 10.601 -10.241 -7.153 1.00 94.06 268 MET A N 1
ATOM 2093 C CA . MET A 1 268 ? 10.185 -10.635 -5.810 1.00 94.06 268 MET A CA 1
ATOM 2094 C C . MET A 1 268 ? 10.946 -11.886 -5.374 1.00 94.06 268 MET A C 1
ATOM 2096 O O . MET A 1 268 ? 11.348 -12.701 -6.213 1.00 94.06 268 MET A O 1
ATOM 2100 N N . VAL A 1 269 ? 11.154 -12.024 -4.066 1.00 88.75 269 VAL A N 1
ATOM 2101 C CA . VAL A 1 269 ? 11.737 -13.236 -3.476 1.00 88.75 269 VAL A CA 1
ATOM 2102 C C . VAL A 1 269 ? 10.663 -14.318 -3.434 1.00 88.75 269 VAL A C 1
ATOM 2104 O O . VAL A 1 269 ? 9.576 -14.085 -2.920 1.00 88.75 269 VAL A O 1
ATOM 2107 N N . THR A 1 270 ? 10.957 -15.505 -3.966 1.00 86.38 270 THR A N 1
ATOM 2108 C CA . THR A 1 270 ? 10.016 -16.644 -3.916 1.00 86.38 270 THR A CA 1
ATOM 2109 C C . THR A 1 270 ? 10.293 -17.610 -2.774 1.00 86.38 270 THR A C 1
ATOM 2111 O O . THR A 1 270 ? 9.363 -18.216 -2.254 1.00 86.38 270 THR A O 1
ATOM 2114 N N . ASN A 1 271 ? 11.551 -17.714 -2.340 1.00 81.88 271 ASN A N 1
ATOM 2115 C CA . ASN A 1 271 ? 11.934 -18.460 -1.150 1.00 81.88 271 ASN A CA 1
ATOM 2116 C C . ASN A 1 271 ? 12.868 -17.607 -0.285 1.00 81.88 271 ASN A C 1
ATOM 2118 O O . ASN A 1 271 ? 13.987 -17.296 -0.697 1.00 81.88 271 ASN A O 1
ATOM 2122 N N . LYS A 1 272 ? 12.407 -17.231 0.915 1.00 78.50 272 LYS A N 1
ATOM 2123 C CA . LYS A 1 272 ? 13.202 -16.443 1.871 1.00 78.50 272 LYS A CA 1
ATOM 2124 C C . LYS A 1 272 ? 14.402 -17.226 2.420 1.00 78.50 272 LYS A C 1
ATOM 2126 O O . LYS A 1 272 ? 15.363 -16.595 2.842 1.00 78.50 272 LYS A O 1
ATOM 2131 N N . LEU A 1 273 ? 14.362 -18.562 2.394 1.00 80.44 273 LEU A N 1
ATOM 2132 C CA . LEU A 1 273 ? 15.432 -19.414 2.926 1.00 80.44 273 LEU A CA 1
ATOM 2133 C C . LEU A 1 273 ? 16.672 -19.412 2.034 1.00 80.44 273 LEU A C 1
ATOM 2135 O O . LEU A 1 273 ? 17.788 -19.334 2.537 1.00 80.44 273 LEU A O 1
ATOM 2139 N N . ASP A 1 274 ? 16.469 -19.447 0.719 1.00 74.94 274 ASP A N 1
ATOM 2140 C CA . ASP A 1 274 ? 17.583 -19.601 -0.214 1.00 74.94 274 ASP A CA 1
ATOM 2141 C C . ASP A 1 274 ? 18.160 -18.256 -0.647 1.00 74.94 274 ASP A C 1
ATOM 2143 O O . ASP A 1 274 ? 19.222 -18.237 -1.245 1.00 74.94 274 ASP A O 1
ATOM 2147 N N . GLY A 1 275 ? 17.480 -17.127 -0.410 1.00 65.81 275 GLY A N 1
ATOM 2148 C CA . GLY A 1 275 ? 17.980 -15.772 -0.698 1.00 65.81 275 GLY A CA 1
ATOM 2149 C C . GLY A 1 275 ? 18.275 -15.442 -2.174 1.00 65.81 275 GLY A C 1
ATOM 2150 O O . GLY A 1 275 ? 18.482 -14.275 -2.502 1.00 65.81 275 GLY A O 1
ATOM 2151 N N . PHE A 1 276 ? 18.263 -16.431 -3.073 1.00 70.38 276 PHE A N 1
ATOM 2152 C CA . PHE A 1 276 ? 18.717 -16.303 -4.461 1.00 70.38 276 PHE A CA 1
ATOM 2153 C C . PHE A 1 276 ? 17.604 -16.503 -5.500 1.00 70.38 276 PHE A C 1
ATOM 2155 O O . PHE A 1 276 ? 17.754 -16.075 -6.643 1.00 70.38 276 PHE A O 1
ATOM 2162 N N . ASN A 1 277 ? 16.466 -17.095 -5.123 1.00 84.81 277 ASN A N 1
ATOM 2163 C CA . ASN A 1 277 ? 15.378 -17.374 -6.064 1.00 84.81 277 ASN A CA 1
ATOM 2164 C C . ASN A 1 277 ? 14.466 -16.154 -6.248 1.00 84.81 277 ASN A C 1
ATOM 2166 O O . ASN A 1 277 ? 13.472 -15.965 -5.535 1.00 84.81 277 ASN A O 1
ATOM 2170 N N . THR A 1 278 ? 14.804 -15.329 -7.239 1.00 88.94 278 THR A N 1
ATOM 2171 C CA . THR A 1 278 ? 13.973 -14.206 -7.682 1.00 88.94 278 THR A CA 1
ATOM 2172 C C . THR A 1 278 ? 13.128 -14.586 -8.888 1.00 88.94 278 THR A C 1
ATOM 2174 O O . THR A 1 278 ? 13.657 -15.127 -9.856 1.00 88.94 278 THR A O 1
ATOM 2177 N N . THR A 1 279 ? 11.841 -14.239 -8.879 1.00 94.00 279 THR A N 1
ATOM 2178 C CA . THR A 1 279 ? 11.040 -14.250 -10.114 1.00 94.00 279 THR A CA 1
ATOM 2179 C C . THR A 1 279 ? 11.113 -12.900 -10.810 1.00 94.00 279 THR A C 1
ATOM 2181 O O . THR A 1 279 ? 11.187 -11.856 -10.157 1.00 94.00 279 THR A O 1
ATOM 2184 N N . HIS A 1 280 ? 11.116 -12.934 -12.142 1.00 95.12 280 HIS A N 1
ATOM 2185 C CA . HIS A 1 280 ? 11.226 -11.761 -13.000 1.00 95.12 280 HIS A CA 1
ATOM 2186 C C . HIS A 1 280 ? 9.909 -11.520 -13.725 1.00 95.12 280 HIS A C 1
ATOM 2188 O O . HIS A 1 280 ? 9.388 -12.403 -14.408 1.00 95.12 280 HIS A O 1
ATOM 2194 N N . HIS A 1 281 ? 9.400 -10.301 -13.610 1.00 97.56 281 HIS A N 1
ATOM 2195 C CA . HIS A 1 281 ? 8.157 -9.899 -14.247 1.00 97.56 281 HIS A CA 1
ATOM 2196 C C . HIS A 1 281 ? 8.401 -8.647 -15.069 1.00 97.56 281 HIS A C 1
ATOM 2198 O O . HIS A 1 281 ? 9.013 -7.692 -14.588 1.00 97.56 281 HIS A O 1
ATOM 2204 N N . TRP A 1 282 ? 7.925 -8.669 -16.309 1.00 98.12 282 TRP A N 1
ATOM 2205 C CA . TRP A 1 282 ? 8.129 -7.603 -17.277 1.00 98.12 282 TRP A CA 1
ATOM 2206 C C . TRP A 1 282 ? 6.797 -7.179 -17.868 1.00 98.12 282 TRP A C 1
ATOM 2208 O O . TRP A 1 282 ? 5.981 -8.021 -18.239 1.00 98.12 282 TRP A O 1
ATOM 2218 N N . TYR A 1 283 ? 6.606 -5.871 -17.986 1.00 98.12 283 TYR A N 1
ATOM 2219 C CA . TYR A 1 283 ? 5.432 -5.265 -18.594 1.00 98.12 283 TYR A CA 1
ATOM 2220 C C . TYR A 1 283 ? 5.879 -4.173 -19.547 1.00 98.12 283 TYR A C 1
ATOM 2222 O O . TYR A 1 283 ? 6.660 -3.304 -19.163 1.00 98.12 283 TYR A O 1
ATOM 2230 N N . LYS A 1 284 ? 5.379 -4.195 -20.779 1.00 97.31 284 LYS A N 1
ATOM 2231 C CA . LYS A 1 284 ? 5.652 -3.165 -21.782 1.00 97.31 284 LYS A CA 1
ATOM 2232 C C . LYS A 1 284 ? 4.422 -2.314 -22.035 1.00 97.31 284 LYS A C 1
ATOM 2234 O O . LYS A 1 284 ? 3.300 -2.821 -22.037 1.00 97.31 284 LYS A O 1
ATOM 2239 N N . ASN A 1 285 ? 4.662 -1.039 -22.287 1.00 96.00 285 ASN A N 1
ATOM 2240 C CA . ASN A 1 285 ? 3.658 -0.094 -22.727 1.00 96.00 285 ASN A CA 1
ATOM 2241 C C . ASN A 1 285 ? 3.559 -0.130 -24.257 1.00 96.00 285 ASN A C 1
ATOM 2243 O O . ASN A 1 285 ? 4.360 0.492 -24.956 1.00 96.00 285 ASN A O 1
ATOM 2247 N N . SER A 1 286 ? 2.580 -0.864 -24.776 1.00 92.50 286 SER A N 1
ATOM 2248 C CA . SER A 1 286 ? 2.461 -1.167 -26.206 1.00 92.50 286 SER A CA 1
ATOM 2249 C C . SER A 1 286 ? 2.205 0.065 -27.082 1.00 92.50 286 SER A C 1
ATOM 2251 O O . SER A 1 286 ? 2.562 0.045 -28.256 1.00 92.50 286 SER A O 1
ATOM 2253 N N . ASN A 1 287 ? 1.632 1.142 -26.530 1.00 86.44 287 ASN A N 1
ATOM 2254 C CA . ASN A 1 287 ? 1.387 2.384 -27.274 1.00 86.44 287 ASN A CA 1
ATOM 2255 C C . ASN A 1 287 ? 2.623 3.300 -27.308 1.00 86.44 287 ASN A C 1
ATOM 2257 O O . ASN A 1 287 ? 2.725 4.156 -28.176 1.00 86.44 287 ASN A O 1
ATOM 2261 N N . GLY A 1 288 ? 3.544 3.189 -26.342 1.00 82.12 288 GLY A N 1
ATOM 2262 C CA . GLY A 1 288 ? 4.765 4.010 -26.253 1.00 82.12 288 GLY A CA 1
ATOM 2263 C C . GLY A 1 288 ? 4.568 5.534 -26.114 1.00 82.12 288 GLY A C 1
ATOM 2264 O O . GLY A 1 288 ? 5.537 6.251 -25.858 1.00 82.12 288 GLY A O 1
ATOM 2265 N N . LYS A 1 289 ? 3.333 6.036 -26.254 1.00 82.50 289 LYS A N 1
ATOM 2266 C CA . LYS A 1 289 ? 2.944 7.457 -26.223 1.00 82.50 289 LYS A CA 1
ATOM 2267 C C . LYS A 1 289 ? 2.235 7.856 -24.932 1.00 82.50 289 LYS A C 1
ATOM 2269 O O . LYS A 1 289 ? 2.435 8.965 -24.448 1.00 82.50 289 LYS A O 1
ATOM 2274 N N . THR A 1 290 ? 1.411 6.965 -24.387 1.00 84.00 290 THR A N 1
ATOM 2275 C CA . THR A 1 290 ? 0.623 7.174 -23.164 1.00 84.00 290 THR A CA 1
ATOM 2276 C C . THR A 1 290 ? 0.817 5.989 -22.219 1.00 84.00 290 THR A C 1
ATOM 2278 O O . THR A 1 290 ? 1.015 4.876 -22.694 1.00 84.00 290 THR A O 1
ATOM 2281 N N . PRO A 1 291 ? 0.819 6.188 -20.892 1.00 83.50 291 PRO A N 1
ATOM 2282 C CA . PRO A 1 291 ? 1.178 5.166 -19.901 1.00 83.50 291 PRO A CA 1
ATOM 2283 C C . PRO A 1 291 ? 0.021 4.221 -19.524 1.00 83.50 291 PRO A C 1
ATOM 2285 O O . PRO A 1 291 ? -0.062 3.797 -18.375 1.00 83.50 291 PRO A O 1
ATOM 2288 N N . ASP A 1 292 ? -0.889 3.913 -20.443 1.00 87.62 292 ASP A N 1
ATOM 2289 C CA . ASP A 1 292 ? -2.176 3.256 -20.168 1.00 87.62 292 ASP A CA 1
ATOM 2290 C C . ASP A 1 292 ? -2.333 1.863 -20.809 1.00 87.62 292 ASP A C 1
ATOM 2292 O O . ASP A 1 292 ? -3.229 1.116 -20.424 1.00 87.62 292 ASP A O 1
ATOM 2296 N N . HIS A 1 293 ? -1.445 1.463 -21.726 1.00 93.06 293 HIS A N 1
ATOM 2297 C CA . HIS A 1 293 ? -1.544 0.190 -22.454 1.00 93.06 293 HIS A CA 1
ATOM 2298 C C . HIS A 1 293 ? -0.437 -0.795 -22.061 1.00 93.06 293 HIS A C 1
ATOM 2300 O O . HIS A 1 293 ? 0.472 -1.075 -22.844 1.00 93.06 293 HIS A O 1
ATOM 2306 N N . TRP A 1 294 ? -0.511 -1.340 -20.846 1.00 96.75 294 TRP A N 1
ATOM 2307 C CA . TRP A 1 294 ? 0.501 -2.269 -20.334 1.00 96.75 294 TRP A CA 1
ATOM 2308 C C . TRP A 1 294 ? 0.144 -3.727 -20.588 1.00 96.75 294 TRP A C 1
ATOM 2310 O O . TRP A 1 294 ? -0.946 -4.177 -20.254 1.00 96.75 294 TRP A O 1
ATOM 2320 N N . THR A 1 295 ? 1.086 -4.495 -21.125 1.00 96.81 295 THR A N 1
ATOM 2321 C CA . THR A 1 295 ? 0.940 -5.943 -21.340 1.00 96.81 295 THR A CA 1
ATOM 2322 C C . THR A 1 295 ? 2.168 -6.677 -20.831 1.00 96.81 295 THR A C 1
ATOM 2324 O O . THR A 1 295 ? 3.269 -6.126 -20.869 1.00 96.81 295 THR A O 1
ATOM 2327 N N . ALA A 1 296 ? 1.985 -7.902 -20.340 1.00 97.38 296 ALA A N 1
ATOM 2328 C CA . ALA A 1 296 ? 3.097 -8.743 -19.921 1.00 97.38 296 ALA A CA 1
ATOM 2329 C C . ALA A 1 296 ? 4.045 -9.032 -21.102 1.00 97.38 296 ALA A C 1
ATOM 2331 O O . ALA A 1 296 ? 3.605 -9.265 -22.228 1.00 97.38 296 ALA A O 1
ATOM 2332 N N . GLU A 1 297 ? 5.351 -9.024 -20.841 1.00 97.12 297 GLU A N 1
ATOM 2333 C CA . GLU A 1 297 ? 6.396 -9.349 -21.816 1.00 97.12 297 GLU A CA 1
ATOM 2334 C C . GLU A 1 297 ? 7.051 -10.686 -21.448 1.00 97.12 297 GLU A C 1
ATOM 2336 O O . GLU A 1 297 ? 8.075 -10.752 -20.763 1.00 97.12 297 GLU A O 1
ATOM 2341 N N . HIS A 1 298 ? 6.409 -11.770 -21.883 1.00 95.75 298 HIS A N 1
ATOM 2342 C CA . HIS A 1 298 ? 6.756 -13.135 -21.488 1.00 95.75 298 HIS A CA 1
ATOM 2343 C C . HIS A 1 298 ? 8.146 -13.580 -21.952 1.00 95.75 298 HIS A C 1
ATOM 2345 O O . HIS A 1 298 ? 8.776 -14.393 -21.272 1.00 95.75 298 HIS A O 1
ATOM 2351 N N . GLU A 1 299 ? 8.660 -13.054 -23.068 1.00 95.25 299 GLU A N 1
ATOM 2352 C CA . GLU A 1 299 ? 9.996 -13.441 -23.525 1.00 95.25 299 GLU A CA 1
ATOM 2353 C C . GLU A 1 299 ? 11.089 -12.856 -22.630 1.00 95.25 299 GLU A C 1
ATOM 2355 O O . GLU A 1 299 ? 12.097 -13.518 -22.377 1.00 95.25 299 GLU A O 1
ATOM 2360 N N . LEU A 1 300 ? 10.875 -11.662 -22.064 1.00 96.44 300 LEU A N 1
ATOM 2361 C CA . LEU A 1 300 ? 11.804 -11.097 -21.087 1.00 96.44 300 LEU A CA 1
ATOM 2362 C C . LEU A 1 300 ? 11.697 -11.755 -19.708 1.00 96.44 300 LEU A C 1
ATOM 2364 O O . LEU A 1 300 ? 12.672 -11.710 -18.970 1.00 96.44 300 LEU A O 1
ATOM 2368 N N . SER A 1 301 ? 10.597 -12.425 -19.349 1.00 93.75 301 SER A N 1
ATOM 2369 C CA . SER A 1 301 ? 10.478 -13.131 -18.055 1.00 93.75 301 SER A CA 1
ATOM 2370 C C . SER A 1 301 ? 11.537 -14.218 -17.832 1.00 93.75 301 SER A C 1
ATOM 2372 O O . SER A 1 301 ? 11.829 -14.559 -16.688 1.00 93.75 301 SER A O 1
ATOM 2374 N N . LYS A 1 302 ? 12.163 -14.725 -18.901 1.00 94.38 302 LYS A N 1
ATOM 2375 C CA . LYS A 1 302 ? 13.299 -15.668 -18.844 1.00 94.38 302 LYS A CA 1
ATOM 2376 C C . LYS A 1 302 ? 14.647 -14.969 -18.608 1.00 94.38 302 LYS A C 1
ATOM 2378 O O . LYS A 1 302 ? 15.689 -15.619 -18.554 1.00 94.38 302 LYS A O 1
ATOM 2383 N N . HIS A 1 303 ? 14.642 -13.643 -18.521 1.00 94.81 303 HIS A N 1
ATOM 2384 C CA . HIS A 1 303 ? 15.819 -12.794 -18.523 1.00 94.81 303 HIS A CA 1
ATOM 2385 C C . HIS A 1 303 ? 15.782 -11.785 -17.368 1.00 94.81 303 HIS A C 1
ATOM 2387 O O . HIS A 1 303 ? 14.756 -11.186 -17.037 1.00 94.81 303 HIS A O 1
ATOM 2393 N N . GLY A 1 304 ? 16.945 -11.582 -16.750 1.00 93.69 304 GLY A N 1
ATOM 2394 C CA . GLY A 1 304 ? 17.133 -10.553 -15.735 1.00 93.69 304 GLY A CA 1
ATOM 2395 C C . GLY A 1 304 ? 17.339 -9.161 -16.349 1.00 93.69 304 GLY A C 1
ATOM 2396 O O . GLY A 1 304 ? 17.544 -9.019 -17.557 1.00 93.69 304 GLY A O 1
ATOM 2397 N N . PRO A 1 305 ? 17.377 -8.106 -15.518 1.00 94.44 305 PRO A N 1
ATOM 2398 C CA . PRO A 1 305 ? 17.510 -6.728 -15.993 1.00 94.44 305 PRO A CA 1
ATOM 2399 C C . PRO A 1 305 ? 18.886 -6.392 -16.595 1.00 94.44 305 PRO A C 1
ATOM 2401 O O . PRO A 1 305 ? 19.052 -5.316 -17.161 1.00 94.44 305 PRO A O 1
ATOM 2404 N N . GLY A 1 306 ? 19.860 -7.307 -16.503 1.00 93.62 306 GLY A N 1
ATOM 2405 C CA . GLY A 1 306 ? 21.166 -7.200 -17.165 1.00 93.62 306 GLY A CA 1
ATOM 2406 C C . GLY A 1 306 ? 21.178 -7.672 -18.626 1.00 93.62 306 GLY A C 1
ATOM 2407 O O . GLY A 1 306 ? 22.202 -7.572 -19.294 1.00 93.62 306 GLY A O 1
ATOM 2408 N N . SER A 1 307 ? 20.069 -8.195 -19.161 1.00 95.31 307 SER A N 1
ATOM 2409 C CA . SER A 1 307 ? 19.983 -8.669 -20.552 1.00 95.31 307 SER A CA 1
ATOM 2410 C C . SER A 1 307 ? 19.731 -7.523 -21.544 1.00 95.31 307 SER A C 1
ATOM 2412 O O . SER A 1 307 ? 18.762 -7.539 -22.306 1.00 95.31 307 SER A O 1
ATOM 2414 N N . TYR A 1 308 ? 20.617 -6.521 -21.555 1.00 95.00 308 TYR A N 1
ATOM 2415 C CA . TYR A 1 308 ? 20.433 -5.248 -22.266 1.00 95.00 308 TYR A CA 1
ATOM 2416 C C . TYR A 1 308 ? 20.107 -5.390 -23.755 1.00 95.00 308 TYR A C 1
ATOM 2418 O O . TYR A 1 308 ? 19.265 -4.655 -24.260 1.00 95.00 308 TYR A O 1
ATOM 2426 N N . GLY A 1 309 ? 20.717 -6.346 -24.465 1.00 94.88 309 GLY A N 1
ATOM 2427 C CA . GLY A 1 309 ? 20.416 -6.581 -25.882 1.00 94.88 309 GLY A CA 1
ATOM 2428 C C . GLY A 1 309 ? 18.958 -6.990 -26.131 1.00 94.88 309 GLY A C 1
ATOM 2429 O O . GLY A 1 309 ? 18.334 -6.501 -27.069 1.00 94.88 309 GLY A O 1
ATOM 2430 N N . LYS A 1 310 ? 18.392 -7.836 -25.260 1.00 96.50 310 LYS A N 1
ATOM 2431 C CA . LYS A 1 310 ? 16.986 -8.267 -25.335 1.00 96.50 310 LYS A CA 1
ATOM 2432 C C . LYS A 1 310 ? 16.039 -7.138 -24.938 1.00 96.50 310 LYS A C 1
ATOM 2434 O O . LYS A 1 310 ? 15.068 -6.883 -25.642 1.00 96.50 310 LYS A O 1
ATOM 2439 N N . ILE A 1 311 ? 16.367 -6.430 -23.857 1.00 96.69 311 ILE A N 1
ATOM 2440 C CA . ILE A 1 311 ? 15.604 -5.274 -23.369 1.00 96.69 311 ILE A CA 1
ATOM 2441 C C . ILE A 1 311 ? 15.521 -4.195 -24.453 1.00 96.69 311 ILE A C 1
ATOM 2443 O O . ILE A 1 311 ? 14.436 -3.717 -24.770 1.00 96.69 311 ILE A O 1
ATOM 2447 N N . ARG A 1 312 ? 16.658 -3.860 -25.075 1.00 95.31 312 ARG A N 1
ATOM 2448 C CA . ARG A 1 312 ? 16.721 -2.896 -26.176 1.00 95.31 312 ARG A CA 1
ATOM 2449 C C . ARG A 1 312 ? 15.907 -3.359 -27.378 1.00 95.31 312 ARG A C 1
ATOM 2451 O O . ARG A 1 312 ? 15.164 -2.560 -27.921 1.00 95.31 312 ARG A O 1
ATOM 2458 N N . GLY A 1 313 ? 15.988 -4.640 -27.741 1.00 95.44 313 GLY A N 1
ATOM 2459 C CA . GLY A 1 313 ? 15.162 -5.203 -28.810 1.00 95.44 313 GLY A CA 1
ATOM 2460 C C . GLY A 1 313 ? 13.667 -4.962 -28.585 1.00 95.44 313 GLY A C 1
ATOM 2461 O O . GLY A 1 313 ? 12.975 -4.548 -29.506 1.00 95.44 313 GLY A O 1
ATOM 2462 N N . VAL A 1 314 ? 13.178 -5.132 -27.351 1.00 96.44 314 VAL A N 1
ATOM 2463 C CA . VAL A 1 314 ? 11.783 -4.806 -27.009 1.00 96.44 314 VAL A CA 1
ATOM 2464 C C . VAL A 1 314 ? 11.522 -3.302 -27.108 1.00 96.44 314 VAL A C 1
ATOM 2466 O O . VAL A 1 314 ? 10.552 -2.907 -27.748 1.00 96.44 314 VAL A O 1
ATOM 2469 N N . LEU A 1 315 ? 12.383 -2.462 -26.523 1.00 95.38 315 LEU A N 1
ATOM 2470 C CA . LEU A 1 315 ? 12.222 -1.001 -26.523 1.00 95.38 315 LEU A CA 1
ATOM 2471 C C . LEU A 1 315 ? 12.233 -0.393 -27.939 1.00 95.38 315 LEU A C 1
ATOM 2473 O O . LEU A 1 315 ? 11.395 0.458 -28.238 1.00 95.38 315 LEU A O 1
ATOM 2477 N N . ASP A 1 316 ? 13.119 -0.868 -28.819 1.00 94.75 316 ASP A N 1
ATOM 2478 C CA . ASP A 1 316 ? 13.235 -0.442 -30.222 1.00 94.75 316 ASP A CA 1
ATOM 2479 C C . ASP A 1 316 ? 12.003 -0.864 -31.055 1.00 94.75 316 ASP A C 1
ATOM 2481 O O . ASP A 1 316 ? 11.696 -0.259 -32.087 1.00 94.75 316 ASP A O 1
ATOM 2485 N N . CYS A 1 317 ? 11.268 -1.894 -30.619 1.00 93.62 317 CYS A N 1
ATOM 2486 C CA . CYS A 1 317 ? 10.032 -2.337 -31.266 1.00 93.62 317 CYS A CA 1
ATOM 2487 C C . CYS A 1 317 ? 8.793 -1.532 -30.849 1.00 93.62 317 CYS A C 1
ATOM 2489 O O . CYS A 1 317 ? 7.805 -1.552 -31.585 1.00 93.62 317 CYS A O 1
ATOM 2491 N N . LEU A 1 318 ? 8.823 -0.819 -29.719 1.00 93.56 318 LEU A N 1
ATOM 2492 C CA . LEU A 1 318 ? 7.693 -0.004 -29.260 1.00 93.56 318 LEU A CA 1
ATOM 2493 C C . LEU A 1 318 ? 7.507 1.239 -30.141 1.00 93.56 318 LEU A C 1
ATOM 2495 O O . LEU A 1 318 ? 8.483 1.834 -30.607 1.00 93.56 318 LEU A O 1
ATOM 2499 N N . ASP A 1 319 ? 6.257 1.675 -30.326 1.00 91.25 319 ASP A N 1
ATOM 2500 C CA . ASP A 1 319 ? 5.920 2.936 -31.006 1.00 91.25 319 ASP A CA 1
ATOM 2501 C C . ASP A 1 319 ? 6.243 4.146 -30.108 1.00 91.25 319 ASP A C 1
ATOM 2503 O O . ASP A 1 319 ? 5.377 4.832 -29.571 1.00 91.25 319 ASP A O 1
ATOM 2507 N N . SER A 1 320 ? 7.536 4.368 -29.879 1.00 91.31 320 SER A N 1
ATOM 2508 C CA . SER A 1 320 ? 8.058 5.448 -29.046 1.00 91.31 320 SER A CA 1
ATOM 2509 C C . SER A 1 320 ? 8.860 6.442 -29.878 1.00 91.31 320 SER A C 1
ATOM 2511 O O . SER A 1 320 ? 9.462 6.094 -30.892 1.00 91.31 320 SER A O 1
ATOM 2513 N N . ARG A 1 321 ? 8.937 7.693 -29.414 1.00 90.75 321 ARG A N 1
ATOM 2514 C CA . ARG A 1 321 ? 9.762 8.725 -30.068 1.00 90.75 321 ARG A CA 1
ATOM 2515 C C . ARG A 1 321 ? 11.263 8.429 -29.993 1.00 90.75 321 ARG A C 1
ATOM 2517 O O . ARG A 1 321 ? 11.994 8.855 -30.874 1.00 90.75 321 ARG A O 1
ATOM 2524 N N . CYS A 1 322 ? 11.688 7.671 -28.981 1.00 91.56 322 CYS A N 1
ATOM 2525 C CA . CYS A 1 322 ? 13.080 7.259 -28.795 1.00 91.56 322 CYS A CA 1
ATOM 2526 C C . CYS A 1 322 ? 13.501 6.091 -29.689 1.00 91.56 322 CYS A C 1
ATOM 2528 O O . CYS A 1 322 ? 14.694 5.771 -29.733 1.00 91.56 322 CYS A O 1
ATOM 2530 N N . LYS A 1 323 ? 12.546 5.461 -30.391 1.00 91.31 323 LYS A N 1
ATOM 2531 C CA . LYS A 1 323 ? 12.833 4.409 -31.360 1.00 91.31 323 LYS A CA 1
ATOM 2532 C C . LYS A 1 323 ? 13.902 4.912 -32.335 1.00 91.31 323 LYS A C 1
ATOM 2534 O O . LYS A 1 323 ? 13.708 5.974 -32.935 1.00 91.31 323 LYS A O 1
ATOM 2539 N N . PRO A 1 324 ? 15.018 4.180 -32.515 1.00 91.00 324 PRO A N 1
ATOM 2540 C CA . PRO A 1 324 ? 16.041 4.571 -33.466 1.00 91.00 324 PRO A CA 1
ATOM 2541 C C . PRO A 1 324 ? 15.412 4.822 -34.835 1.00 91.00 324 PRO A C 1
ATOM 2543 O O . PRO A 1 324 ? 14.707 3.964 -35.374 1.00 91.00 324 PRO A O 1
ATOM 2546 N N . LYS A 1 325 ? 15.656 6.008 -35.399 1.00 90.06 325 LYS A N 1
ATOM 2547 C CA . LYS A 1 325 ? 15.254 6.293 -36.775 1.00 90.06 325 LYS A CA 1
ATOM 2548 C C . LYS A 1 325 ? 15.970 5.283 -37.660 1.00 90.06 325 LYS A C 1
ATOM 2550 O O . LYS A 1 325 ? 17.199 5.208 -37.630 1.00 90.06 325 LYS A O 1
ATOM 2555 N N . LEU A 1 326 ? 15.201 4.489 -38.406 1.00 86.81 326 LEU A N 1
ATOM 2556 C CA . LEU A 1 326 ? 15.777 3.627 -39.428 1.00 86.81 326 LEU A CA 1
ATOM 2557 C C . LEU A 1 326 ? 16.612 4.524 -40.336 1.00 86.81 326 LEU A C 1
ATOM 2559 O O . LEU A 1 326 ? 16.124 5.565 -40.789 1.00 86.81 326 LEU A O 1
ATOM 2563 N N . ALA A 1 327 ? 17.876 4.152 -40.544 1.00 86.50 327 ALA A N 1
ATOM 2564 C CA . ALA A 1 327 ? 18.684 4.828 -41.541 1.00 86.50 327 ALA A CA 1
ATOM 2565 C C . ALA A 1 327 ? 17.882 4.815 -42.852 1.00 86.50 327 ALA A C 1
ATOM 2567 O O . ALA A 1 327 ? 17.296 3.772 -43.175 1.00 86.50 327 ALA A O 1
ATOM 2568 N N . PRO A 1 328 ? 17.779 5.952 -43.565 1.00 85.56 328 PRO A N 1
ATOM 2569 C CA . PRO A 1 328 ? 17.092 5.966 -44.845 1.00 85.56 328 PRO A CA 1
ATOM 2570 C C . PRO A 1 328 ? 17.675 4.844 -45.714 1.00 85.56 328 PRO A C 1
ATOM 2572 O O . PRO A 1 328 ? 18.890 4.619 -45.652 1.00 85.56 328 PRO A O 1
ATOM 2575 N N . PRO A 1 329 ? 16.835 4.103 -46.462 1.00 84.00 329 PRO A N 1
ATOM 2576 C CA . PRO A 1 329 ? 17.324 3.033 -47.318 1.00 84.00 329 PRO A CA 1
ATOM 2577 C C . PRO A 1 329 ? 18.438 3.606 -48.189 1.00 84.00 329 PRO A C 1
ATOM 2579 O O . PRO A 1 329 ? 18.243 4.628 -48.849 1.00 84.00 329 PRO A O 1
ATOM 2582 N N . ILE A 1 330 ? 19.622 2.990 -48.122 1.00 85.12 330 ILE A N 1
ATOM 2583 C CA . ILE A 1 330 ? 20.768 3.414 -48.925 1.00 85.12 330 ILE A CA 1
ATOM 2584 C C . ILE A 1 330 ? 20.288 3.406 -50.384 1.00 85.12 330 ILE A C 1
ATOM 2586 O O . ILE A 1 330 ? 19.787 2.368 -50.828 1.00 85.12 330 ILE A O 1
ATOM 2590 N N . PRO A 1 331 ? 20.361 4.535 -51.118 1.00 85.56 331 PRO A N 1
ATOM 2591 C CA . PRO A 1 331 ? 19.868 4.600 -52.485 1.00 85.56 331 PRO A CA 1
ATOM 2592 C C . PRO A 1 331 ? 20.489 3.476 -53.315 1.00 85.56 331 PRO A C 1
ATOM 2594 O O . PRO A 1 331 ? 21.712 3.377 -53.425 1.00 85.56 331 PRO A O 1
ATOM 2597 N N . SER A 1 332 ? 19.643 2.634 -53.917 1.00 79.75 332 SER A N 1
ATOM 2598 C CA . SER A 1 332 ? 20.066 1.458 -54.694 1.00 79.75 332 SER A CA 1
ATOM 2599 C C . SER A 1 332 ? 20.968 1.799 -55.893 1.00 79.75 332 SER A C 1
ATOM 2601 O O . SER A 1 332 ? 21.520 0.898 -56.518 1.00 79.75 332 SER A O 1
ATOM 2603 N N . SER A 1 333 ? 21.134 3.082 -56.223 1.00 72.00 333 SER A N 1
ATOM 2604 C CA . SER A 1 333 ? 21.968 3.580 -57.316 1.00 72.00 333 SER A CA 1
ATOM 2605 C C . SER A 1 333 ? 23.456 3.733 -56.971 1.00 72.00 333 SER A C 1
ATOM 2607 O O . SER A 1 333 ? 24.226 4.116 -57.845 1.00 72.00 333 SER A O 1
ATOM 2609 N N . GLN A 1 334 ? 23.884 3.447 -55.735 1.00 58.66 334 GLN A N 1
ATOM 2610 C CA . GLN A 1 334 ? 25.304 3.457 -55.346 1.00 58.66 334 GLN A CA 1
ATOM 2611 C C . GLN A 1 334 ? 25.828 2.094 -54.884 1.00 58.66 334 GLN A C 1
ATOM 2613 O O . GLN A 1 334 ? 26.829 2.029 -54.170 1.00 58.66 334 GLN A O 1
ATOM 2618 N N . VAL A 1 335 ? 25.224 0.989 -55.338 1.00 58.41 335 VAL A N 1
ATOM 2619 C CA . VAL A 1 335 ? 25.908 -0.314 -55.306 1.00 58.41 335 VAL A CA 1
ATOM 2620 C C . VAL A 1 335 ? 27.024 -0.272 -56.354 1.00 58.41 335 VAL A C 1
ATOM 2622 O O . VAL A 1 335 ? 26.930 -0.855 -57.430 1.00 58.41 335 VAL A O 1
ATOM 2625 N N . ALA A 1 336 ? 28.069 0.505 -56.067 1.00 62.03 336 ALA A N 1
ATOM 2626 C CA . ALA A 1 336 ? 29.334 0.401 -56.753 1.00 62.03 336 ALA A CA 1
ATOM 2627 C C . ALA A 1 336 ? 29.808 -1.032 -56.536 1.00 62.03 336 ALA A C 1
ATOM 2629 O O . ALA A 1 336 ? 29.937 -1.489 -55.399 1.00 62.03 336 ALA A O 1
ATOM 2630 N N . THR A 1 337 ? 29.993 -1.743 -57.641 1.00 59.44 337 THR A N 1
ATOM 2631 C CA . THR A 1 337 ? 30.576 -3.074 -57.722 1.00 59.44 337 THR A CA 1
ATOM 2632 C C . THR A 1 337 ? 31.870 -3.074 -56.911 1.00 59.44 337 THR A C 1
ATOM 2634 O O . THR A 1 337 ? 32.901 -2.590 -57.372 1.00 59.44 337 THR A O 1
ATOM 2637 N N . ALA A 1 338 ? 31.808 -3.542 -55.664 1.00 56.22 338 ALA A N 1
ATOM 2638 C CA . ALA A 1 338 ? 32.985 -3.710 -54.835 1.00 56.22 338 ALA A CA 1
ATOM 2639 C C . ALA A 1 338 ? 33.772 -4.876 -55.431 1.00 56.22 338 ALA A C 1
ATOM 2641 O O . ALA A 1 338 ? 33.483 -6.044 -55.175 1.00 56.22 338 ALA A O 1
ATOM 2642 N N . THR A 1 339 ? 34.720 -4.544 -56.304 1.00 56.53 339 THR A N 1
ATOM 2643 C CA . THR A 1 339 ? 35.707 -5.474 -56.835 1.00 56.53 339 THR A CA 1
ATOM 2644 C C . THR A 1 339 ? 36.391 -6.153 -55.652 1.00 56.53 339 THR A C 1
ATOM 2646 O O . THR A 1 339 ? 37.057 -5.493 -54.854 1.00 56.53 339 THR A O 1
ATOM 2649 N N . LEU A 1 340 ? 36.184 -7.467 -55.520 1.00 54.22 340 LEU A N 1
ATOM 2650 C CA . LEU A 1 340 ? 36.876 -8.320 -54.559 1.00 54.22 340 LEU A CA 1
ATOM 2651 C C . LEU A 1 340 ? 38.390 -8.202 -54.787 1.00 54.22 340 LEU A C 1
ATOM 2653 O O . LEU A 1 340 ? 38.939 -8.836 -55.684 1.00 54.22 340 LEU A O 1
ATOM 2657 N N . LEU A 1 341 ? 39.073 -7.414 -53.959 1.00 50.25 341 LEU A N 1
ATOM 2658 C CA . LEU A 1 341 ? 40.509 -7.554 -53.752 1.00 50.25 341 LEU A CA 1
ATOM 2659 C C . LEU A 1 341 ? 40.708 -8.590 -52.649 1.00 50.25 341 LEU A C 1
ATOM 2661 O O . LEU A 1 341 ? 40.600 -8.306 -51.458 1.00 50.25 341 LEU A O 1
ATOM 2665 N N . THR A 1 342 ? 40.958 -9.822 -53.078 1.00 52.56 342 THR A N 1
ATOM 2666 C CA . THR A 1 342 ? 41.476 -10.899 -52.240 1.00 52.56 342 THR A CA 1
ATOM 2667 C C . THR A 1 342 ? 42.872 -10.514 -51.755 1.00 52.56 342 THR A C 1
ATOM 2669 O O . THR A 1 342 ? 43.828 -10.579 -52.525 1.00 52.56 342 THR A O 1
ATOM 2672 N N . SER A 1 343 ? 42.994 -10.120 -50.487 1.00 51.31 343 SER A N 1
ATOM 2673 C CA . SER A 1 343 ? 44.283 -10.106 -49.793 1.00 51.31 343 SER A CA 1
ATOM 2674 C C . SER A 1 343 ? 44.366 -11.347 -48.903 1.00 51.31 343 SER A C 1
ATOM 2676 O O . SER A 1 343 ? 43.469 -11.543 -48.077 1.00 51.31 343 SER A O 1
ATOM 2678 N N . PRO A 1 344 ? 45.395 -12.195 -49.059 1.00 60.28 344 PRO A N 1
ATOM 2679 C CA . PRO A 1 344 ? 45.663 -13.279 -48.133 1.00 60.28 344 PRO A CA 1
ATOM 2680 C C . PRO A 1 344 ? 46.394 -12.756 -46.886 1.00 60.28 344 PRO A C 1
ATOM 2682 O O . PRO A 1 344 ? 47.027 -11.702 -46.915 1.00 60.28 344 PRO A O 1
ATOM 2685 N N . ASP A 1 345 ? 46.304 -13.558 -45.826 1.00 51.41 345 ASP A N 1
ATOM 2686 C CA . ASP A 1 345 ? 47.120 -13.556 -44.608 1.00 51.41 345 ASP A CA 1
ATOM 2687 C C . ASP A 1 345 ? 46.856 -12.471 -43.544 1.00 51.41 345 ASP A C 1
ATOM 2689 O O . ASP A 1 345 ? 47.300 -11.333 -43.634 1.00 51.41 345 ASP A O 1
ATOM 2693 N N . ALA A 1 346 ? 46.251 -12.875 -42.416 1.00 45.94 346 ALA A N 1
ATOM 2694 C CA . ALA A 1 346 ? 47.015 -13.332 -41.240 1.00 45.94 346 ALA A CA 1
ATOM 2695 C C . ALA A 1 346 ? 46.290 -13.107 -39.889 1.00 45.94 346 ALA A C 1
ATOM 2697 O O . ALA A 1 346 ? 45.867 -12.006 -39.555 1.00 45.94 346 ALA A O 1
ATOM 2698 N N . ARG A 1 347 ? 46.352 -14.163 -39.061 1.00 42.62 347 ARG A N 1
ATOM 2699 C CA . ARG A 1 347 ? 46.368 -14.196 -37.578 1.00 42.62 347 ARG A CA 1
ATOM 2700 C C . ARG A 1 347 ? 45.056 -14.032 -36.799 1.00 42.62 347 ARG A C 1
ATOM 2702 O O . ARG A 1 347 ? 44.706 -12.981 -36.281 1.00 42.62 347 ARG A O 1
ATOM 2709 N N . ASN A 1 348 ? 44.452 -15.201 -36.589 1.00 55.56 348 ASN A N 1
ATOM 2710 C CA . ASN A 1 348 ? 44.069 -15.772 -35.291 1.00 55.56 348 ASN A CA 1
ATOM 2711 C C . ASN A 1 348 ? 44.497 -14.944 -34.056 1.00 55.56 348 ASN A C 1
ATOM 2713 O O . ASN A 1 348 ? 45.667 -14.952 -33.672 1.00 55.56 348 ASN A O 1
ATOM 2717 N N . SER A 1 349 ? 43.528 -14.309 -33.397 1.00 45.69 349 SER A N 1
ATOM 2718 C CA . SER A 1 349 ? 43.633 -13.911 -31.992 1.00 45.69 349 SER A CA 1
ATOM 2719 C C . SER A 1 349 ? 42.381 -14.392 -31.273 1.00 45.69 349 SER A C 1
ATOM 2721 O O . SER A 1 349 ? 41.321 -13.771 -31.339 1.00 45.69 349 SER A O 1
ATOM 2723 N N . GLN A 1 350 ? 42.517 -15.553 -30.638 1.00 49.19 350 GLN A N 1
ATOM 2724 C CA . GLN A 1 350 ? 41.560 -16.070 -29.675 1.00 49.19 350 GLN A CA 1
ATOM 2725 C C . GLN A 1 350 ? 41.491 -15.152 -28.451 1.00 49.19 350 GLN A C 1
ATOM 2727 O O . GLN A 1 350 ? 42.484 -14.562 -28.035 1.00 49.19 350 GLN A O 1
ATOM 2732 N N . ASP A 1 351 ? 40.308 -15.179 -27.852 1.00 46.56 351 ASP A N 1
ATOM 2733 C CA . ASP A 1 351 ? 40.066 -15.021 -26.424 1.00 46.56 351 ASP A CA 1
ATOM 2734 C C . ASP A 1 351 ? 39.965 -13.590 -25.877 1.00 46.56 351 ASP A C 1
ATOM 2736 O O . ASP A 1 351 ? 40.926 -12.932 -25.487 1.00 46.56 351 ASP A O 1
ATOM 2740 N N . SER A 1 352 ? 38.723 -13.121 -25.789 1.00 40.84 352 SER A N 1
ATOM 2741 C CA . SER A 1 352 ? 38.327 -12.115 -24.804 1.00 40.84 352 SER A CA 1
ATOM 2742 C C . SER A 1 352 ? 37.010 -12.560 -24.178 1.00 40.84 352 SER A C 1
ATOM 2744 O O . SER A 1 352 ? 35.912 -12.209 -24.607 1.00 40.84 352 SER A O 1
ATOM 2746 N N . THR A 1 353 ? 37.143 -13.390 -23.147 1.00 40.91 353 THR A N 1
ATOM 2747 C CA . THR A 1 353 ? 36.097 -13.673 -22.168 1.00 40.91 353 THR A CA 1
ATOM 2748 C C . THR A 1 353 ? 35.690 -12.366 -21.485 1.00 40.91 353 THR A C 1
ATOM 2750 O O . THR A 1 353 ? 36.427 -11.772 -20.697 1.00 40.91 353 THR A O 1
ATOM 2753 N N . SER A 1 354 ? 34.495 -11.875 -21.810 1.00 37.56 354 SER A N 1
ATOM 2754 C CA . SER A 1 354 ? 33.886 -10.744 -21.123 1.00 37.56 354 SER A CA 1
ATOM 2755 C C . SER A 1 354 ? 33.468 -11.178 -19.718 1.00 37.56 354 SER A C 1
ATOM 2757 O O . SER A 1 354 ? 32.444 -11.823 -19.502 1.00 37.56 354 SER A O 1
ATOM 2759 N N . VAL A 1 355 ? 34.300 -10.826 -18.739 1.00 36.59 355 VAL A N 1
ATOM 2760 C CA . VAL A 1 355 ? 33.998 -10.950 -17.311 1.00 36.59 355 VAL A CA 1
ATOM 2761 C C . VAL A 1 355 ? 32.788 -10.068 -16.994 1.00 36.59 355 VAL A C 1
ATOM 2763 O O . VAL A 1 355 ? 32.898 -8.851 -16.843 1.00 36.59 355 VAL A O 1
ATOM 2766 N N . ILE A 1 356 ? 31.612 -10.690 -16.909 1.00 39.34 356 ILE A N 1
ATOM 2767 C CA . ILE A 1 356 ? 30.398 -10.088 -16.359 1.00 39.34 356 ILE A CA 1
ATOM 2768 C C . ILE A 1 356 ? 30.683 -9.791 -14.884 1.00 39.34 356 ILE A C 1
ATOM 2770 O O . ILE A 1 356 ? 30.785 -10.700 -14.062 1.00 39.34 356 ILE A O 1
ATOM 2774 N N . LYS A 1 357 ? 30.843 -8.509 -14.542 1.00 33.69 357 LYS A N 1
ATOM 2775 C CA . LYS A 1 357 ? 30.921 -8.064 -13.149 1.00 33.69 357 LYS A CA 1
ATOM 2776 C C . LYS A 1 357 ? 29.547 -8.239 -12.510 1.00 33.69 357 LYS A C 1
ATOM 2778 O O . LYS A 1 357 ? 28.659 -7.406 -12.671 1.00 33.69 357 LYS A O 1
ATOM 2783 N N . THR A 1 358 ? 29.379 -9.333 -11.780 1.00 37.16 358 THR A N 1
ATOM 2784 C CA . THR A 1 358 ? 28.322 -9.482 -10.783 1.00 37.16 358 THR A CA 1
ATOM 2785 C C . THR A 1 358 ? 28.411 -8.298 -9.820 1.00 37.16 358 THR A C 1
ATOM 2787 O O . THR A 1 358 ? 29.474 -8.028 -9.260 1.00 37.16 358 THR A O 1
ATOM 2790 N N . PHE A 1 359 ? 27.313 -7.559 -9.657 1.00 43.91 359 PHE A N 1
ATOM 2791 C CA . PHE A 1 359 ? 27.199 -6.486 -8.673 1.00 43.91 359 PHE A CA 1
ATOM 2792 C C . PHE A 1 359 ? 27.281 -7.084 -7.261 1.00 43.91 359 PHE A C 1
ATOM 2794 O O . PHE A 1 359 ? 26.268 -7.445 -6.667 1.00 43.91 359 PHE A O 1
ATOM 2801 N N . SER A 1 360 ? 28.492 -7.201 -6.724 1.00 34.50 360 SER A N 1
ATOM 2802 C CA . SER A 1 360 ? 28.702 -7.363 -5.290 1.00 34.50 360 SER A CA 1
ATOM 2803 C C . SER A 1 360 ? 28.456 -6.009 -4.639 1.00 34.50 360 SER A C 1
ATOM 2805 O O . SER A 1 360 ? 29.170 -5.041 -4.899 1.00 34.50 360 SER A O 1
ATOM 2807 N N . TYR A 1 361 ? 27.413 -5.928 -3.819 1.00 35.25 361 TYR A N 1
ATOM 2808 C CA . TYR A 1 361 ? 27.158 -4.773 -2.972 1.00 35.25 361 TYR A CA 1
ATOM 2809 C C . TYR A 1 361 ? 28.396 -4.497 -2.109 1.00 35.25 361 TYR A C 1
ATOM 2811 O O . TYR A 1 361 ? 28.834 -5.353 -1.342 1.00 35.25 361 TYR A O 1
ATOM 2819 N N . VAL A 1 362 ? 28.965 -3.298 -2.241 1.00 32.38 362 VAL A N 1
ATOM 2820 C CA . VAL A 1 362 ? 29.995 -2.795 -1.330 1.00 32.38 362 VAL A CA 1
ATOM 2821 C C . VAL A 1 362 ? 29.309 -2.507 0.001 1.00 32.38 362 VAL A C 1
ATOM 2823 O O . VAL A 1 362 ? 28.681 -1.467 0.184 1.00 32.38 362 VAL A O 1
ATOM 2826 N N . THR A 1 363 ? 29.415 -3.439 0.944 1.00 37.72 363 THR A N 1
ATOM 2827 C CA . THR A 1 363 ? 29.229 -3.135 2.361 1.00 37.72 363 THR A CA 1
ATOM 2828 C C . THR A 1 363 ? 30.399 -2.253 2.783 1.00 37.72 363 THR A C 1
ATOM 2830 O O . THR A 1 363 ? 31.515 -2.740 2.963 1.00 37.72 363 THR A O 1
ATOM 2833 N N . THR A 1 364 ? 30.180 -0.946 2.914 1.00 36.41 364 THR A N 1
ATOM 2834 C CA . THR A 1 364 ? 31.137 -0.044 3.564 1.00 36.41 364 THR A CA 1
ATOM 2835 C C . THR A 1 364 ? 31.183 -0.374 5.056 1.00 36.41 364 THR A C 1
ATOM 2837 O O . THR A 1 364 ? 30.466 0.219 5.859 1.00 36.41 364 THR A O 1
ATOM 2840 N N . GLY A 1 365 ? 31.987 -1.375 5.412 1.00 34.19 365 GLY A N 1
ATOM 2841 C CA . GLY A 1 365 ? 32.404 -1.650 6.779 1.00 34.19 365 GLY A CA 1
ATOM 2842 C C . GLY A 1 365 ? 33.644 -0.823 7.097 1.00 34.19 365 GLY A C 1
ATOM 2843 O O . GLY A 1 365 ? 34.686 -0.991 6.468 1.00 34.19 365 GLY A O 1
ATOM 2844 N N . VAL A 1 366 ? 33.524 0.076 8.070 1.00 39.56 366 VAL A N 1
ATOM 2845 C CA . VAL A 1 366 ? 34.675 0.696 8.729 1.00 39.56 366 VAL A CA 1
ATOM 2846 C C . VAL A 1 366 ? 35.389 -0.409 9.510 1.00 39.56 366 VAL A C 1
ATOM 2848 O O . VAL A 1 366 ? 34.835 -0.970 10.451 1.00 39.56 366 VAL A O 1
ATOM 2851 N N . LEU A 1 367 ? 36.601 -0.752 9.073 1.00 33.81 367 LEU A N 1
ATOM 2852 C CA . LEU A 1 367 ? 37.515 -1.646 9.774 1.00 33.81 367 LEU A CA 1
ATOM 2853 C C . LEU A 1 367 ? 38.132 -0.911 10.969 1.00 33.81 367 LEU A C 1
ATOM 2855 O O . LEU A 1 367 ? 38.999 -0.057 10.797 1.00 33.81 367 LEU A O 1
ATOM 2859 N N . THR A 1 368 ? 37.753 -1.312 12.177 1.00 36.56 368 THR A N 1
ATOM 2860 C CA . THR A 1 368 ? 38.651 -1.306 13.334 1.00 36.56 368 THR A CA 1
ATOM 2861 C C . THR A 1 368 ? 38.890 -2.757 13.751 1.00 36.56 368 THR A C 1
ATOM 2863 O O . THR A 1 368 ? 37.972 -3.482 14.127 1.00 36.56 368 THR A O 1
ATOM 2866 N N . ALA A 1 369 ? 40.143 -3.201 13.631 1.00 35.34 369 ALA A N 1
ATOM 2867 C CA . ALA A 1 369 ? 40.663 -4.400 14.292 1.00 35.34 369 ALA A CA 1
ATOM 2868 C C . ALA A 1 369 ? 40.475 -4.232 15.820 1.00 35.34 369 ALA A C 1
ATOM 2870 O O . ALA A 1 369 ? 40.516 -3.113 16.316 1.00 35.34 369 ALA A O 1
ATOM 2871 N N . SER A 1 370 ? 40.266 -5.233 16.670 1.00 36.00 370 SER A N 1
ATOM 2872 C CA . SER A 1 370 ? 40.874 -6.556 16.775 1.00 36.00 370 SER A CA 1
ATOM 2873 C C . SER A 1 370 ? 40.197 -7.290 17.951 1.00 36.00 370 SER A C 1
ATOM 2875 O O . SER A 1 370 ? 39.767 -6.638 18.900 1.00 36.00 370 SER A O 1
ATOM 2877 N N . GLY A 1 371 ? 40.157 -8.628 17.928 1.00 30.28 371 GLY A N 1
ATOM 2878 C CA . GLY A 1 371 ? 40.037 -9.432 19.152 1.00 30.28 371 GLY A CA 1
ATOM 2879 C C . GLY A 1 371 ? 38.833 -10.377 19.261 1.00 30.28 371 GLY A C 1
ATOM 2880 O O . GLY A 1 371 ? 37.694 -9.954 19.408 1.00 30.28 371 GLY A O 1
ATOM 2881 N N . SER A 1 372 ? 39.158 -11.669 19.354 1.00 33.09 372 SER A N 1
ATOM 2882 C CA . SER A 1 372 ? 38.399 -12.787 19.949 1.00 33.09 372 SER A CA 1
ATOM 2883 C C . SER A 1 372 ? 37.342 -13.544 19.117 1.00 33.09 372 SER A C 1
ATOM 2885 O O . SER A 1 372 ? 36.200 -13.144 18.913 1.00 33.09 372 SER A O 1
ATOM 2887 N N . LEU A 1 373 ? 37.769 -14.746 18.717 1.00 43.09 373 LEU A N 1
ATOM 2888 C CA . LEU A 1 373 ? 36.984 -15.934 18.389 1.00 43.09 373 LEU A CA 1
ATOM 2889 C C . LEU A 1 373 ? 36.217 -16.448 19.628 1.00 43.09 373 LEU A C 1
ATOM 2891 O O . LEU A 1 373 ? 36.798 -17.208 20.391 1.00 43.09 373 LEU A O 1
ATOM 2895 N N . THR A 1 374 ? 34.938 -16.101 19.819 1.00 48.94 374 THR A N 1
ATOM 2896 C CA . THR A 1 374 ? 34.015 -16.809 20.756 1.00 48.94 374 THR A CA 1
ATOM 2897 C C . THR A 1 374 ? 32.528 -16.456 20.522 1.00 48.94 374 THR A C 1
ATOM 2899 O O . THR A 1 374 ? 31.773 -16.217 21.458 1.00 48.94 374 THR A O 1
ATOM 2902 N N . GLY A 1 375 ? 32.057 -16.415 19.267 1.00 39.12 375 GLY A N 1
ATOM 2903 C CA . GLY A 1 375 ? 30.675 -15.985 18.955 1.00 39.12 375 GLY A CA 1
ATOM 2904 C C . GLY A 1 375 ? 29.718 -17.041 18.390 1.00 39.12 375 GLY A C 1
ATOM 2905 O O . GLY A 1 375 ? 28.507 -16.871 18.481 1.00 39.12 375 GLY A O 1
ATOM 2906 N N . PHE A 1 376 ? 30.223 -18.137 17.815 1.00 42.75 376 PHE A N 1
ATOM 2907 C CA . PHE A 1 376 ? 29.377 -19.086 17.070 1.00 42.75 376 PHE A CA 1
ATOM 2908 C C . PHE A 1 376 ? 28.785 -20.227 17.918 1.00 42.75 376 PHE A C 1
ATOM 2910 O O . PHE A 1 376 ? 27.843 -20.882 17.483 1.00 42.75 376 PHE A O 1
ATOM 2917 N N . ALA A 1 377 ? 29.254 -20.427 19.154 1.00 42.03 377 ALA A N 1
ATOM 2918 C CA . ALA A 1 377 ? 28.737 -21.476 20.042 1.00 42.03 377 ALA A CA 1
ATOM 2919 C C . ALA A 1 377 ? 27.470 -21.069 20.831 1.00 42.03 377 ALA A C 1
ATOM 2921 O O . ALA A 1 377 ? 26.747 -21.936 21.313 1.00 42.03 377 ALA A O 1
ATOM 2922 N N . TYR A 1 378 ? 27.152 -19.771 20.947 1.00 40.81 378 TYR A N 1
ATOM 2923 C CA . TYR A 1 378 ? 26.007 -19.309 21.749 1.00 40.81 378 TYR A CA 1
ATOM 2924 C C . TYR A 1 378 ? 24.674 -19.303 20.976 1.00 40.81 378 TYR A C 1
ATOM 2926 O O . TYR A 1 378 ? 23.608 -19.386 21.585 1.00 40.81 378 TYR A O 1
ATOM 2934 N N . LEU A 1 379 ? 24.709 -19.272 19.637 1.00 44.84 379 LEU A N 1
ATOM 2935 C CA . LEU A 1 379 ? 23.494 -19.178 18.815 1.00 44.84 379 LEU A CA 1
ATOM 2936 C C . LEU A 1 379 ? 22.849 -20.533 18.465 1.00 44.84 379 LEU A C 1
ATOM 2938 O O . LEU A 1 379 ? 21.680 -20.559 18.096 1.00 44.84 379 LEU A O 1
ATOM 2942 N N . LEU A 1 380 ? 23.551 -21.659 18.652 1.00 46.75 380 LEU A N 1
ATOM 2943 C CA . LEU A 1 380 ? 22.968 -23.007 18.520 1.00 46.75 380 LEU A CA 1
A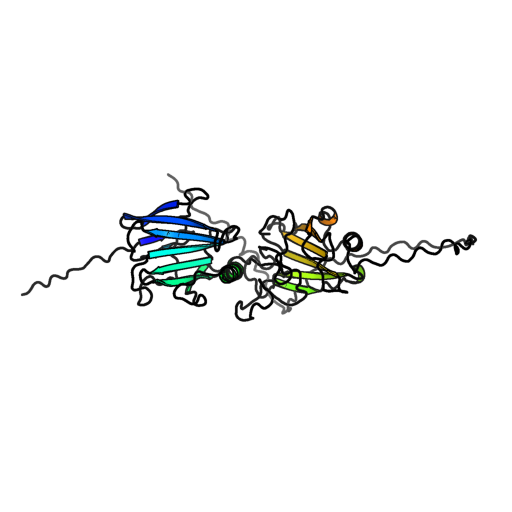TOM 2944 C C . LEU A 1 380 ? 22.349 -23.534 19.831 1.00 46.75 380 LEU A C 1
ATOM 2946 O O . LEU A 1 380 ? 21.516 -24.433 19.796 1.00 46.75 380 LEU A O 1
ATOM 2950 N N . TYR A 1 381 ? 22.683 -22.945 20.985 1.00 44.03 381 TYR A N 1
ATOM 2951 C CA . TYR A 1 381 ? 22.231 -23.424 22.301 1.00 44.03 381 TYR A CA 1
ATOM 2952 C C . TYR A 1 381 ? 20.798 -22.985 22.685 1.00 44.03 381 TYR A C 1
ATOM 2954 O O . TYR A 1 381 ? 20.212 -23.544 23.610 1.00 44.03 381 TYR A O 1
ATOM 2962 N N . LYS A 1 382 ? 20.190 -22.013 21.983 1.00 41.03 382 LYS A N 1
ATOM 2963 C CA . LYS A 1 382 ? 18.838 -21.507 22.314 1.00 41.03 382 LYS A CA 1
ATOM 2964 C C . LYS A 1 382 ? 17.671 -22.135 21.540 1.00 41.03 382 LYS A C 1
ATOM 2966 O O . LYS A 1 382 ? 16.535 -21.795 21.848 1.00 41.03 382 LYS A O 1
ATOM 2971 N N . ASN A 1 383 ? 17.913 -23.088 20.635 1.00 41.97 383 ASN A N 1
ATOM 2972 C CA . ASN A 1 383 ? 16.850 -23.726 19.839 1.00 41.97 383 ASN A CA 1
ATOM 2973 C C . ASN A 1 383 ? 16.529 -25.191 20.206 1.00 41.97 383 ASN A C 1
ATOM 2975 O O . ASN A 1 383 ? 15.869 -25.873 19.431 1.00 41.97 383 ASN A O 1
ATOM 2979 N N . THR A 1 384 ? 16.933 -25.693 21.382 1.00 44.50 384 THR A N 1
ATOM 2980 C CA . THR A 1 384 ? 16.649 -27.091 21.793 1.00 44.50 384 THR A CA 1
ATOM 2981 C C . THR A 1 384 ? 15.905 -27.241 23.124 1.00 44.50 384 THR A C 1
ATOM 2983 O O . THR A 1 384 ? 16.066 -28.256 23.801 1.00 44.50 384 THR A O 1
ATOM 2986 N N . ARG A 1 385 ? 15.086 -26.270 23.548 1.00 37.53 385 ARG A N 1
ATOM 2987 C CA . ARG A 1 385 ? 14.213 -26.461 24.722 1.00 37.53 385 ARG A CA 1
ATOM 2988 C C . ARG A 1 385 ? 12.771 -26.090 24.428 1.00 37.53 385 ARG A C 1
ATOM 2990 O O . ARG A 1 385 ? 12.349 -24.969 24.681 1.00 37.53 385 ARG A O 1
ATOM 2997 N N . ASP A 1 386 ? 12.038 -27.094 23.977 1.00 47.12 386 ASP A N 1
ATOM 2998 C CA . ASP A 1 386 ? 10.584 -27.138 24.017 1.00 47.12 386 ASP A CA 1
ATOM 2999 C C . ASP A 1 386 ? 10.182 -28.314 24.928 1.00 47.12 386 ASP A C 1
ATOM 3001 O O . ASP A 1 386 ? 10.363 -29.469 24.534 1.00 47.12 386 ASP A O 1
ATOM 3005 N N . PRO A 1 387 ? 9.742 -28.083 26.184 1.00 43.56 387 PRO A N 1
ATOM 3006 C CA . PRO A 1 387 ? 9.161 -29.136 26.997 1.00 43.56 387 PRO A CA 1
ATOM 3007 C C . PRO A 1 387 ? 7.735 -28.753 27.403 1.00 43.56 387 PRO A C 1
ATOM 3009 O O . PRO A 1 387 ? 7.484 -28.349 28.535 1.00 43.56 387 PRO A O 1
ATOM 3012 N N . TRP A 1 388 ? 6.787 -28.929 26.485 1.00 39.75 388 TRP A N 1
ATOM 3013 C CA . TRP A 1 388 ? 5.371 -29.069 26.829 1.00 39.75 388 TRP A CA 1
ATOM 3014 C C . TRP A 1 388 ? 4.789 -30.305 26.144 1.00 39.75 388 TRP A C 1
ATOM 3016 O O . TRP A 1 388 ? 3.934 -30.222 25.269 1.00 39.75 388 TRP A O 1
ATOM 3026 N N . VAL A 1 389 ? 5.246 -31.479 26.581 1.00 52.59 389 VAL A N 1
ATOM 3027 C CA . VAL A 1 389 ? 4.486 -32.725 26.433 1.00 52.59 389 VAL A CA 1
ATOM 3028 C C . VAL A 1 389 ? 3.717 -32.926 27.734 1.00 52.59 389 VAL A C 1
ATOM 3030 O O . VAL A 1 389 ? 4.310 -33.166 28.784 1.00 52.59 389 VAL A O 1
ATOM 3033 N N . ARG A 1 390 ? 2.389 -32.797 27.673 1.00 52.62 390 ARG A N 1
ATOM 3034 C CA . ARG A 1 390 ? 1.494 -33.280 28.728 1.00 52.62 390 ARG A CA 1
ATOM 3035 C C . ARG A 1 390 ? 1.385 -34.798 28.586 1.00 52.62 390 ARG A C 1
ATOM 3037 O O . ARG A 1 390 ? 0.981 -35.270 27.527 1.00 52.62 390 ARG A O 1
ATOM 3044 N N . GLN A 1 391 ? 1.729 -35.541 29.632 1.00 47.09 391 GLN A N 1
ATOM 3045 C CA . GLN A 1 391 ? 1.204 -36.893 29.820 1.00 47.09 391 GLN A CA 1
ATOM 3046 C C . GLN A 1 391 ? -0.127 -36.818 30.576 1.00 47.09 391 GLN A C 1
ATOM 3048 O O . GLN A 1 391 ? -0.340 -35.907 31.380 1.00 47.09 391 GLN A O 1
ATOM 3053 N N . ILE A 1 392 ? -1.005 -37.751 30.213 1.00 51.81 392 ILE A N 1
ATOM 3054 C CA . ILE A 1 392 ? -2.296 -38.078 30.830 1.00 51.81 392 ILE A CA 1
ATOM 3055 C C . ILE A 1 392 ? -2.041 -38.778 32.163 1.00 51.81 392 ILE A C 1
ATOM 3057 O O . ILE A 1 392 ? -1.085 -39.589 32.195 1.00 51.81 392 ILE A O 1
#

Radius of gyration: 30.1 Å; chains: 1; bounding box: 77×55×126 Å

Foldseek 3Di:
DDDDDDDDDDPPPWFEAELLPAQDPDVVSWDWDDTPPRFIWIWHKDAPPHPPHQKIKIKTATDPDFIQYPFYAASVRHTAPAPDSDDPVRPATWGIKMFMDRNVDSRATQKIWTQGPVQAIWMWGAAQVRHIHTDPPQDDRHDDDDPVNVQLSCCRHVVEAEAQLQDAFDAAGYADPPDCPSDVDGFWGKYKDPPCVLQVQKTKIKIWTDQVSDDDDLSQFGWYQAYHHHPHGFDAPPDDDTRGQKRMKMFMFGPPPDRATFKIKTWGDPDPVVVPDIFIWMWGQQQQPHRHRIYTDVVCRVDDPPPSVVVNVSVLPHPHPSNPDDDPPDPPVPPPPPPDPDDDDDDDDDDDDDPDPDPDDPPPDDDDDDDDDDPPPPVVVPPPDDPDDDDD

Sequence (392 aa):
MGVSVVVTTQPDSGVTIQLKEKSPSGNPPTKTYDGNDKITITVTRYPYPGEGSDFLKFTHTPNGQSFTLAKVLGDGGNPISGIPLTGPSMSGKVGLVAAYYWRYELDNALLIGIYMDSGTTQYYRSDKSGTWSEYKDIKTPVKEPTRDELDLLNCEINDVVQIDVSRTEGPYCHKPGDSPSTHKEKKVKVEKVQDFCQLRNYTAYLHVPNPKAHYGINLNTFNISGFKNGNNEVRLNSLSLPIKDATRVIVYMCEEVNRTPLLIYYSMVTNKLDGFNTTHHWYKNSNGKTPDHWTAEHELSKHGPGSYGKIRGVLDCLDSRCKPKLAPPIPSSQVATATLLTSPDARNSQDSTSVIKTFSYVTTGVLTASGSLTGFAYLLYKNTRDPWVRQI

Organism: NCBI:txid1537102

Secondary structure (DSSP, 8-state):
--------PPP--PEEEETT-PPPSSSS-EEEEEETTTEEEEEEEEEESSTT-SEEEEEEEESSS-B-EEEEE-TTSSB-TT--SSSGGG-S-EEEEEEEEETTEEEEEEEEEEEETTS-EEEEEE-TTS-EEE-TTS-SSSPPPPHHHHHHHHHHHH-EEEEETT--SEEESSSTT--GGG-SS-SEEEEE-S-GGGTTTEEEEEEEE-TTT--SS-TT-EEEEEEEETTEEE-BTTPPSPEEEEEEEEEEEESSSTT-EEEEEEEEES-TTTS--EEEEEEEETTSSSTT-EEE-TTGGGS-TT-HHHHHHHHHHSS-TTSPPPPPPPPGGG-----------------------------------------SSSSSTTSS--------